Protein AF-A0A843HAB7-F1 (afdb_monomer)

Mean predicted aligned error: 6.44 Å

Structure (mmCIF, N/CA/C/O backbone):
data_AF-A0A843HAB7-F1
#
_entry.id   AF-A0A843HAB7-F1
#
loop_
_atom_site.group_PDB
_atom_site.id
_atom_site.type_symbol
_atom_site.label_atom_id
_atom_site.label_alt_id
_atom_site.label_comp_id
_atom_site.label_asym_id
_atom_site.label_entity_id
_atom_site.label_seq_id
_atom_site.pdbx_PDB_ins_code
_atom_site.Cartn_x
_atom_site.Cartn_y
_atom_site.Cartn_z
_atom_site.occupancy
_atom_site.B_iso_or_equiv
_atom_site.auth_seq_id
_atom_site.auth_comp_id
_atom_site.auth_asym_id
_atom_site.auth_atom_id
_atom_site.pdbx_PDB_model_num
ATOM 1 N N . ASP A 1 1 ? 5.104 19.789 -25.815 1.00 76.38 1 ASP A N 1
ATOM 2 C CA . ASP A 1 1 ? 5.507 19.159 -27.092 1.00 76.38 1 ASP A CA 1
ATOM 3 C C . ASP A 1 1 ? 4.357 18.347 -27.683 1.00 76.38 1 ASP A C 1
ATOM 5 O O . ASP A 1 1 ? 3.975 18.620 -28.814 1.00 76.38 1 ASP A O 1
ATOM 9 N N . ASP A 1 2 ? 3.732 17.457 -26.896 1.00 82.25 2 ASP A N 1
ATOM 10 C CA . ASP A 1 2 ? 2.514 16.708 -27.278 1.00 82.25 2 ASP A CA 1
ATOM 11 C C . ASP A 1 2 ? 1.428 17.601 -27.911 1.00 82.25 2 ASP A C 1
ATOM 13 O O . ASP A 1 2 ? 1.002 17.340 -29.038 1.00 82.25 2 ASP A O 1
ATOM 17 N N . ASP A 1 3 ? 1.066 18.705 -27.248 1.00 84.06 3 ASP A N 1
ATOM 18 C CA . ASP A 1 3 ? 0.023 19.629 -27.722 1.00 84.06 3 ASP A CA 1
ATOM 19 C C . ASP A 1 3 ? 0.399 20.299 -29.049 1.00 84.06 3 ASP A C 1
ATOM 21 O O . ASP A 1 3 ? -0.432 20.453 -29.938 1.00 84.06 3 ASP A O 1
ATOM 25 N N . ARG A 1 4 ? 1.680 20.648 -29.232 1.00 86.50 4 ARG A N 1
ATOM 26 C CA . ARG A 1 4 ? 2.175 21.250 -30.478 1.00 86.50 4 ARG A CA 1
ATOM 27 C C . ARG A 1 4 ? 2.035 20.272 -31.641 1.00 86.50 4 ARG A C 1
ATOM 29 O O . ARG A 1 4 ? 1.555 20.659 -32.705 1.00 86.50 4 ARG A O 1
ATOM 36 N N . LYS A 1 5 ? 2.443 19.015 -31.447 1.00 88.75 5 LYS A N 1
ATOM 37 C CA . LYS A 1 5 ? 2.313 17.967 -32.470 1.00 88.75 5 LYS A CA 1
ATOM 38 C C . LYS A 1 5 ? 0.846 17.704 -32.803 1.00 88.75 5 LYS A C 1
ATOM 40 O O . LYS A 1 5 ? 0.515 17.581 -33.981 1.00 88.75 5 LYS A O 1
ATOM 45 N N . PHE A 1 6 ? -0.026 17.693 -31.792 1.00 88.62 6 PHE A N 1
ATOM 46 C CA . PHE A 1 6 ? -1.465 17.529 -31.988 1.00 88.62 6 PHE A CA 1
ATOM 47 C C . PHE A 1 6 ? -2.078 18.693 -32.777 1.00 88.62 6 PHE A C 1
ATOM 49 O O . PHE A 1 6 ? -2.768 18.476 -33.769 1.00 88.62 6 PHE A O 1
ATOM 56 N N . LEU A 1 7 ? -1.753 19.939 -32.424 1.00 87.44 7 LEU A N 1
ATOM 57 C CA . LEU A 1 7 ? -2.212 21.123 -33.160 1.00 87.44 7 LEU A CA 1
ATOM 58 C C . LEU A 1 7 ? -1.745 21.116 -34.622 1.00 87.44 7 LEU A C 1
ATOM 60 O O . LEU A 1 7 ? -2.483 21.534 -35.512 1.00 87.44 7 LEU A O 1
ATOM 64 N N . MET A 1 8 ? -0.538 20.616 -34.898 1.00 85.50 8 MET A N 1
ATOM 65 C CA . MET A 1 8 ? -0.046 20.463 -36.270 1.00 85.50 8 MET A CA 1
ATOM 66 C C . MET A 1 8 ? -0.821 19.395 -37.050 1.00 85.50 8 MET A C 1
ATOM 68 O O . MET A 1 8 ? -1.122 19.605 -38.224 1.00 85.50 8 MET A O 1
ATOM 72 N N . TYR A 1 9 ? -1.187 18.291 -36.400 1.00 87.81 9 TYR A N 1
ATOM 73 C CA . TYR A 1 9 ? -2.080 17.278 -36.962 1.00 87.81 9 TYR A CA 1
ATOM 74 C C . TYR A 1 9 ? -3.472 17.842 -37.287 1.00 87.81 9 TYR A C 1
ATOM 76 O O . TYR A 1 9 ? -3.964 17.637 -38.400 1.00 87.81 9 TYR A O 1
ATOM 84 N N . LEU A 1 10 ? -4.055 18.643 -36.386 1.00 87.75 10 LEU A N 1
ATOM 85 C CA . LEU A 1 10 ? -5.321 19.343 -36.635 1.00 87.75 10 LEU A CA 1
ATOM 86 C C . LEU A 1 10 ? -5.210 20.330 -37.805 1.00 87.75 10 LEU A C 1
ATOM 88 O O . LEU A 1 10 ? -6.029 20.303 -38.724 1.00 87.75 10 LEU A O 1
ATOM 92 N N . ARG A 1 11 ? -4.160 21.167 -37.819 1.00 87.44 11 ARG A N 1
ATOM 93 C CA . ARG A 1 11 ? -3.902 22.144 -38.895 1.00 87.44 11 ARG A CA 1
ATOM 94 C C . ARG A 1 11 ? -3.815 21.477 -40.268 1.00 87.44 11 ARG A C 1
ATOM 96 O O . ARG A 1 11 ? -4.246 22.050 -41.264 1.00 87.44 11 ARG A O 1
ATOM 103 N N . ASN A 1 12 ? -3.276 20.265 -40.318 1.00 86.00 12 ASN A N 1
ATOM 104 C CA . ASN A 1 12 ? -3.127 19.477 -41.536 1.00 86.00 12 ASN A CA 1
ATOM 105 C C . ASN A 1 12 ? -4.338 18.572 -41.827 1.00 86.00 12 ASN A C 1
ATOM 107 O O . ASN A 1 12 ? -4.198 17.594 -42.560 1.00 86.00 12 ASN A O 1
ATOM 111 N N . LYS A 1 13 ? -5.521 18.900 -41.285 1.00 84.00 13 LYS A N 1
ATOM 112 C CA . LYS A 1 13 ? -6.794 18.210 -41.545 1.00 84.00 13 LYS A CA 1
ATOM 113 C C . LYS A 1 13 ? -6.749 16.711 -41.225 1.00 84.00 13 LYS A C 1
ATOM 115 O O . LYS A 1 13 ? -7.210 15.899 -42.020 1.00 84.00 13 LYS A O 1
ATOM 120 N N . TYR A 1 14 ? -6.199 16.353 -40.065 1.00 81.94 14 TYR A N 1
ATOM 121 C CA . TYR A 1 14 ? -6.205 14.978 -39.543 1.00 81.94 14 TYR A CA 1
ATOM 122 C C . TYR A 1 14 ? -5.416 13.965 -40.387 1.00 81.94 14 TYR A C 1
ATOM 124 O O . TYR A 1 14 ? -5.646 12.760 -40.326 1.00 81.94 14 TYR A O 1
ATOM 132 N N . HIS A 1 15 ? -4.463 14.434 -41.190 1.00 79.88 15 HIS A N 1
ATOM 133 C CA . HIS A 1 15 ? -3.729 13.565 -42.095 1.00 79.88 15 HIS A CA 1
ATOM 134 C C . HIS A 1 15 ? -2.409 13.084 -41.466 1.00 79.88 15 HIS A C 1
ATOM 136 O O . HIS A 1 15 ? -1.479 13.876 -41.260 1.00 79.88 15 HIS A O 1
ATOM 142 N N . LEU A 1 16 ? -2.301 11.770 -41.235 1.00 84.62 16 LEU A N 1
ATOM 143 C CA . LEU A 1 16 ? -1.076 11.070 -40.835 1.00 84.62 16 LEU A CA 1
ATOM 144 C C . LEU A 1 16 ? -0.652 10.072 -41.917 1.00 84.62 16 LEU A C 1
ATOM 146 O O . LEU A 1 16 ? -1.469 9.312 -42.428 1.00 84.62 16 LEU A O 1
ATOM 150 N N . LYS A 1 17 ? 0.637 10.067 -42.259 1.00 86.19 17 LYS A N 1
ATOM 151 C CA . LYS A 1 17 ? 1.245 9.077 -43.155 1.00 86.19 17 LYS A CA 1
ATOM 152 C C . LYS A 1 17 ? 2.478 8.459 -42.523 1.00 86.19 17 LYS A C 1
ATOM 154 O O . LYS A 1 17 ? 3.270 9.142 -41.868 1.00 86.19 17 LYS A O 1
ATOM 159 N N . LEU A 1 18 ? 2.633 7.168 -42.782 1.00 88.62 18 LEU A N 1
ATOM 160 C CA . LEU A 1 18 ? 3.819 6.406 -42.435 1.00 88.62 18 LEU A CA 1
ATOM 161 C C . LEU A 1 18 ? 4.839 6.517 -43.561 1.00 88.62 18 LEU A C 1
ATOM 163 O O . LEU A 1 18 ? 4.505 6.392 -44.738 1.00 88.62 18 LEU A O 1
ATOM 167 N N . TYR A 1 19 ? 6.087 6.744 -43.181 1.00 86.38 19 TYR A N 1
ATOM 168 C CA . TYR A 1 19 ? 7.228 6.738 -44.078 1.00 86.38 19 TYR A CA 1
ATOM 169 C C . TYR A 1 19 ? 8.242 5.744 -43.539 1.00 86.38 19 TYR A C 1
ATOM 171 O O . TYR A 1 19 ? 8.669 5.842 -42.390 1.00 86.38 19 TYR A O 1
ATOM 179 N N . THR A 1 20 ? 8.640 4.792 -44.368 1.00 82.69 20 THR A N 1
ATOM 180 C CA . THR A 1 20 ? 9.643 3.795 -44.004 1.00 82.69 20 THR A CA 1
ATOM 181 C C . THR A 1 20 ? 11.001 4.196 -44.537 1.00 82.69 20 THR A C 1
ATOM 183 O O . THR A 1 20 ? 11.129 4.545 -45.711 1.00 82.69 20 THR A O 1
ATOM 186 N N . THR A 1 21 ? 12.024 4.080 -43.704 1.00 76.69 21 THR A N 1
ATOM 187 C CA . THR A 1 21 ? 13.412 4.015 -44.168 1.00 76.69 21 THR A CA 1
ATOM 188 C C . THR A 1 21 ? 13.902 2.565 -44.084 1.00 76.69 21 THR A C 1
ATOM 190 O O . THR A 1 21 ? 13.121 1.643 -43.808 1.00 76.69 21 THR A O 1
ATOM 193 N N . LYS A 1 22 ? 15.190 2.339 -44.372 1.00 69.81 22 LYS A N 1
ATOM 194 C CA . LYS A 1 22 ? 15.812 1.017 -44.215 1.00 69.81 22 LYS A CA 1
ATOM 195 C C . LYS A 1 22 ? 15.702 0.518 -42.768 1.00 69.81 22 LYS A C 1
ATOM 197 O O . LYS A 1 22 ? 15.364 -0.641 -42.566 1.00 69.81 22 LYS A O 1
ATOM 202 N N . ASP A 1 23 ? 15.852 1.429 -41.804 1.00 69.88 23 ASP A N 1
ATOM 203 C CA . ASP A 1 23 ? 16.069 1.071 -40.398 1.00 69.88 23 ASP A CA 1
ATOM 204 C C . ASP A 1 23 ? 14.942 1.519 -39.448 1.00 69.88 23 ASP A C 1
ATOM 206 O O . ASP A 1 23 ? 14.922 1.110 -38.293 1.00 69.88 23 ASP A O 1
ATOM 210 N N . THR A 1 24 ? 13.984 2.349 -39.895 1.00 86.62 24 THR A N 1
ATOM 211 C CA . THR A 1 24 ? 12.930 2.875 -39.007 1.00 86.62 24 THR A CA 1
ATOM 212 C C . THR A 1 24 ? 11.605 3.204 -39.708 1.00 86.62 24 THR A C 1
ATOM 214 O O . THR A 1 24 ? 11.499 3.237 -40.940 1.00 86.62 24 THR A O 1
ATOM 217 N N . VAL A 1 25 ? 10.582 3.469 -38.891 1.00 90.88 25 VAL A N 1
ATOM 218 C CA . VAL A 1 25 ? 9.262 3.972 -39.272 1.00 90.88 25 VAL A CA 1
ATOM 219 C C . VAL A 1 25 ? 9.077 5.387 -38.722 1.00 90.88 25 VAL A C 1
ATOM 221 O O . VAL A 1 25 ? 9.246 5.661 -37.531 1.00 90.88 25 VAL A O 1
ATOM 224 N N . LEU A 1 26 ? 8.712 6.301 -39.617 1.00 92.38 26 LEU A N 1
ATOM 225 C CA . LEU A 1 26 ? 8.444 7.706 -39.341 1.00 92.38 26 LEU A CA 1
ATOM 226 C C . LEU A 1 26 ? 6.950 7.983 -39.480 1.00 92.38 26 LEU A C 1
ATOM 228 O O . LEU A 1 26 ? 6.346 7.647 -40.498 1.00 92.38 26 LEU A O 1
ATOM 232 N N . LEU A 1 27 ? 6.382 8.680 -38.503 1.00 90.88 27 LEU A N 1
ATOM 233 C CA . LEU A 1 27 ? 5.023 9.201 -38.565 1.00 90.88 27 LEU A CA 1
ATOM 234 C C . LEU A 1 27 ? 5.084 10.689 -38.909 1.00 90.88 27 LEU A C 1
ATOM 236 O O . LEU A 1 27 ? 5.720 11.477 -38.199 1.00 90.88 27 LEU A O 1
ATOM 240 N N . LYS A 1 28 ? 4.438 11.093 -40.004 1.00 91.00 28 LYS A N 1
ATOM 241 C CA . LYS A 1 28 ? 4.407 12.492 -40.443 1.00 91.00 28 LYS A CA 1
ATOM 242 C C . LYS A 1 28 ? 2.991 12.986 -40.687 1.00 91.00 28 LYS A C 1
ATOM 244 O O . LYS A 1 28 ? 2.126 12.241 -41.138 1.00 91.00 28 LYS A O 1
ATOM 249 N N . SER A 1 29 ? 2.805 14.283 -40.473 1.00 88.50 29 SER A N 1
ATOM 250 C CA . SER A 1 29 ? 1.648 15.035 -40.939 1.00 88.50 29 SER A CA 1
ATOM 251 C C . SER A 1 29 ? 2.122 16.051 -41.979 1.00 88.50 29 SER A C 1
ATOM 253 O O . SER A 1 29 ? 2.809 17.020 -41.647 1.00 88.50 29 SER A O 1
ATOM 255 N N . ASN A 1 30 ? 1.824 15.791 -43.256 1.00 86.38 30 ASN A N 1
ATOM 256 C CA . ASN A 1 30 ? 2.426 16.480 -44.404 1.00 86.38 30 ASN A CA 1
ATOM 257 C C . ASN A 1 30 ? 3.969 16.478 -44.327 1.00 86.38 30 ASN A C 1
ATOM 259 O O . ASN A 1 30 ? 4.584 15.416 -44.225 1.00 86.38 30 ASN A O 1
ATOM 263 N N . SER A 1 31 ? 4.611 17.647 -44.370 1.00 84.44 31 SER A N 1
ATOM 264 C CA . SER A 1 31 ? 6.070 17.791 -44.277 1.00 84.44 31 SER A CA 1
ATOM 265 C C . SER A 1 31 ? 6.613 17.653 -42.850 1.00 84.44 31 SER A C 1
ATOM 267 O O . SER A 1 31 ? 7.825 17.531 -42.662 1.00 84.44 31 SER A O 1
ATOM 269 N N . TYR A 1 32 ? 5.747 17.647 -41.837 1.00 87.19 32 TYR A N 1
ATOM 270 C CA . TYR A 1 32 ? 6.160 17.687 -40.442 1.00 87.19 32 TYR A CA 1
ATOM 271 C C . TYR A 1 32 ? 6.292 16.293 -39.836 1.00 87.19 32 TYR A C 1
ATOM 273 O O . TYR A 1 32 ? 5.373 15.477 -39.894 1.00 87.19 32 TYR A O 1
ATOM 281 N N . LYS A 1 33 ? 7.434 16.041 -39.193 1.00 89.56 33 LYS A N 1
ATOM 282 C CA . LYS A 1 33 ? 7.679 14.830 -38.407 1.00 89.56 33 LYS A CA 1
ATOM 283 C C . LYS A 1 33 ? 6.914 14.903 -37.085 1.00 89.56 33 LYS A C 1
ATOM 285 O O . LYS A 1 33 ? 7.210 15.762 -36.259 1.00 89.56 33 LYS A O 1
ATOM 290 N N . ILE A 1 34 ? 5.957 13.997 -36.899 1.00 90.81 34 ILE A N 1
ATOM 291 C CA . ILE A 1 34 ? 5.238 13.810 -35.633 1.00 90.81 34 ILE A CA 1
ATOM 292 C C . ILE A 1 34 ? 6.060 12.902 -34.724 1.00 90.81 34 ILE A C 1
ATOM 294 O O . ILE A 1 34 ? 6.326 13.254 -33.571 1.00 90.81 34 ILE A O 1
ATOM 298 N N . ASP A 1 35 ? 6.506 11.767 -35.270 1.00 92.56 35 ASP A N 1
ATOM 299 C CA . ASP A 1 35 ? 7.203 10.756 -34.491 1.00 92.56 35 ASP A CA 1
ATOM 300 C C . ASP A 1 35 ? 8.191 9.901 -35.302 1.00 92.56 35 ASP A C 1
ATOM 302 O O . ASP A 1 35 ? 8.138 9.843 -36.533 1.00 92.56 35 ASP A O 1
ATOM 306 N N . GLN A 1 36 ? 9.113 9.250 -34.596 1.00 93.12 36 GLN A N 1
ATOM 307 C CA . GLN A 1 36 ? 10.039 8.243 -35.109 1.00 93.12 36 GLN A CA 1
ATOM 308 C C . GLN A 1 36 ? 10.160 7.118 -34.086 1.00 93.12 36 GLN A C 1
ATOM 310 O O . GLN A 1 36 ? 10.584 7.364 -32.955 1.00 93.12 36 GLN A O 1
ATOM 315 N N . ILE A 1 37 ? 9.820 5.894 -34.483 1.00 91.69 37 ILE A N 1
ATOM 316 C CA . ILE A 1 37 ? 9.591 4.827 -33.509 1.00 91.69 37 ILE A CA 1
ATOM 317 C C . ILE A 1 37 ? 10.855 4.414 -32.732 1.00 91.69 37 ILE A C 1
ATOM 319 O O . ILE A 1 37 ? 10.805 4.264 -31.515 1.00 91.69 37 ILE A O 1
ATOM 323 N N . ASP A 1 38 ? 12.008 4.333 -33.395 1.00 90.88 38 ASP A N 1
ATOM 324 C CA . ASP A 1 38 ? 13.306 3.964 -32.803 1.00 90.88 38 ASP A CA 1
ATOM 325 C C . ASP A 1 38 ? 13.957 5.084 -31.976 1.00 90.88 38 ASP A C 1
ATOM 327 O O . ASP A 1 38 ? 14.976 4.868 -31.321 1.00 90.88 38 ASP A O 1
ATOM 331 N N . SER A 1 39 ? 13.365 6.284 -31.959 1.00 91.62 39 SER A N 1
ATOM 332 C CA . SER A 1 39 ? 13.833 7.380 -31.101 1.00 91.62 39 SER A CA 1
ATOM 333 C C . SER A 1 39 ? 13.341 7.269 -29.653 1.00 91.62 39 SER A C 1
ATOM 335 O O . SER A 1 39 ? 13.893 7.918 -28.757 1.00 91.62 39 SER A O 1
ATOM 337 N N . HIS A 1 40 ? 12.326 6.435 -29.410 1.00 92.44 40 HIS A N 1
ATOM 338 C CA . HIS A 1 40 ? 11.765 6.220 -28.081 1.00 92.44 40 HIS A CA 1
ATOM 339 C C . HIS A 1 40 ? 12.607 5.265 -27.251 1.00 92.44 40 HIS A C 1
ATOM 341 O O . HIS A 1 40 ? 13.280 4.365 -27.753 1.00 92.44 40 HIS A O 1
ATOM 347 N N . LYS A 1 41 ? 12.538 5.459 -25.936 1.00 93.44 41 LYS A N 1
ATOM 348 C CA . LYS A 1 41 ? 13.183 4.579 -24.967 1.00 93.44 41 LYS A CA 1
ATOM 349 C C . LYS A 1 41 ? 12.163 3.624 -24.372 1.00 93.44 41 LYS A C 1
ATOM 351 O O . LYS A 1 41 ? 11.036 4.016 -24.077 1.00 93.44 41 LYS A O 1
ATOM 356 N N . LEU A 1 42 ? 12.602 2.399 -24.131 1.00 94.25 42 LEU A N 1
ATOM 357 C CA . LEU A 1 42 ? 11.879 1.416 -23.350 1.00 94.25 42 LEU A CA 1
ATOM 358 C C . LEU A 1 42 ? 12.036 1.747 -21.860 1.00 94.25 42 LEU A C 1
ATOM 360 O O . LEU A 1 42 ? 13.153 1.819 -21.341 1.00 94.25 42 LEU A O 1
ATOM 364 N N . GLY A 1 43 ? 10.932 2.001 -21.168 1.00 94.12 43 GLY A N 1
ATOM 365 C CA . GLY A 1 43 ? 10.931 2.243 -19.729 1.00 94.12 43 GLY A CA 1
ATOM 366 C C . GLY A 1 43 ? 10.758 0.938 -18.965 1.00 94.12 43 GLY A C 1
ATOM 367 O O . GLY A 1 43 ? 9.743 0.278 -19.142 1.00 94.12 43 GLY A O 1
ATOM 368 N N . ILE A 1 44 ? 11.698 0.592 -18.087 1.00 93.69 44 ILE A N 1
ATOM 369 C CA . ILE A 1 44 ? 11.562 -0.526 -17.146 1.00 93.69 44 ILE A CA 1
ATOM 370 C C . ILE A 1 44 ? 11.130 0.027 -15.793 1.00 93.69 44 ILE A C 1
ATOM 372 O O . ILE A 1 44 ? 11.806 0.866 -15.186 1.00 93.69 44 ILE A O 1
ATOM 376 N N . ASP A 1 45 ? 9.957 -0.419 -15.369 1.00 91.25 45 ASP A N 1
ATOM 377 C CA . ASP A 1 45 ? 9.272 -0.037 -14.142 1.00 91.25 45 ASP A CA 1
ATOM 378 C C . ASP A 1 45 ? 9.725 -0.866 -12.946 1.00 91.25 45 ASP A C 1
ATOM 380 O O . ASP A 1 45 ? 9.965 -0.311 -11.873 1.00 91.25 45 ASP A O 1
ATOM 384 N N . ASN A 1 46 ? 9.871 -2.172 -13.164 1.00 89.69 46 ASN A N 1
ATOM 385 C CA . ASN A 1 46 ? 10.354 -3.134 -12.186 1.00 89.69 46 ASN A CA 1
ATOM 386 C C . ASN A 1 46 ? 11.174 -4.223 -12.892 1.00 89.69 46 ASN A C 1
ATOM 388 O O . ASN A 1 46 ? 10.883 -4.571 -14.038 1.00 89.69 46 ASN A O 1
ATOM 392 N N . ILE A 1 47 ? 12.199 -4.723 -12.207 1.00 90.06 47 ILE A N 1
ATOM 393 C CA . ILE A 1 47 ? 12.983 -5.892 -12.586 1.00 90.06 47 ILE A CA 1
ATOM 394 C C . ILE A 1 47 ? 13.388 -6.643 -11.317 1.00 90.06 47 ILE A C 1
ATOM 396 O O . ILE A 1 47 ? 13.980 -6.054 -10.414 1.00 90.06 47 ILE A O 1
ATOM 400 N N . HIS A 1 48 ? 13.089 -7.936 -11.255 1.00 87.12 48 HIS A N 1
ATOM 401 C CA . HIS A 1 48 ? 13.483 -8.793 -10.139 1.00 87.12 48 HIS A CA 1
ATOM 402 C C . HIS A 1 48 ? 13.567 -10.256 -10.590 1.00 87.12 48 HIS A C 1
ATOM 404 O O . HIS A 1 48 ? 13.023 -10.632 -11.631 1.00 87.12 48 HIS A O 1
ATOM 410 N N . ILE A 1 49 ? 14.272 -11.082 -9.817 1.00 87.81 49 ILE A N 1
ATOM 411 C CA . ILE A 1 49 ? 14.310 -12.532 -10.032 1.00 87.81 49 ILE A CA 1
ATOM 412 C C . ILE A 1 49 ? 13.280 -13.190 -9.112 1.00 87.81 49 ILE A C 1
ATOM 414 O O . ILE A 1 49 ? 13.208 -12.865 -7.925 1.00 87.81 49 ILE A O 1
ATOM 418 N N . LYS A 1 50 ? 12.465 -14.092 -9.653 1.00 85.25 50 LYS A N 1
ATOM 419 C CA . LYS A 1 50 ? 11.497 -14.891 -8.897 1.00 85.25 50 LYS A CA 1
ATOM 420 C C . LYS A 1 50 ? 11.288 -16.229 -9.597 1.00 85.25 50 LYS A C 1
ATOM 422 O O . LYS A 1 50 ? 11.245 -16.279 -10.821 1.00 85.25 50 LYS A O 1
ATOM 427 N N . ASP A 1 51 ? 11.211 -17.314 -8.828 1.00 84.69 51 ASP A N 1
ATOM 428 C CA . ASP A 1 51 ? 10.916 -18.667 -9.327 1.00 84.69 51 ASP A CA 1
ATOM 429 C C . ASP A 1 51 ? 11.798 -19.098 -10.520 1.00 84.69 51 ASP A C 1
ATOM 431 O O . ASP A 1 51 ? 11.332 -19.714 -11.475 1.00 84.69 51 ASP A O 1
ATOM 435 N N . GLY A 1 52 ? 13.086 -18.730 -10.495 1.00 88.50 52 GLY A N 1
ATOM 436 C CA . GLY A 1 52 ? 14.038 -19.043 -11.569 1.00 88.50 52 GLY A CA 1
ATOM 437 C C . GLY A 1 52 ? 13.865 -18.220 -12.852 1.00 88.50 52 GLY A C 1
ATOM 438 O O . GLY A 1 52 ? 14.470 -18.551 -13.870 1.00 88.50 52 GLY A O 1
ATOM 439 N N . ASN A 1 53 ? 13.080 -17.142 -12.825 1.00 92.50 53 ASN A N 1
ATOM 440 C CA . ASN A 1 53 ? 12.836 -16.251 -13.956 1.00 92.50 53 ASN A CA 1
ATOM 441 C C . ASN A 1 53 ? 13.184 -14.799 -13.606 1.00 92.50 53 ASN A C 1
ATOM 443 O O . ASN A 1 53 ? 13.051 -14.366 -12.464 1.00 92.50 53 ASN A O 1
ATOM 447 N N . ILE A 1 54 ? 13.599 -14.025 -14.606 1.00 92.81 54 ILE A N 1
ATOM 448 C CA . ILE A 1 54 ? 13.667 -12.566 -14.540 1.00 92.81 54 ILE A CA 1
ATOM 449 C C . ILE A 1 54 ? 12.303 -12.028 -14.961 1.00 92.81 54 ILE A C 1
ATOM 451 O O . ILE A 1 54 ? 11.894 -12.184 -16.115 1.00 92.81 54 ILE A O 1
ATOM 455 N N . HIS A 1 55 ? 11.626 -11.378 -14.025 1.00 92.56 55 HIS A N 1
ATOM 456 C CA . HIS A 1 55 ? 10.361 -10.697 -14.248 1.00 92.56 55 HIS A CA 1
ATOM 457 C C . HIS A 1 55 ? 10.624 -9.215 -14.482 1.00 92.56 55 HIS A C 1
ATOM 459 O O . HIS A 1 55 ? 11.361 -8.573 -13.729 1.00 92.56 55 HIS A O 1
ATOM 465 N N . MET A 1 56 ? 10.031 -8.667 -15.538 1.00 93.38 56 MET A N 1
ATOM 466 C CA . MET A 1 56 ? 10.139 -7.257 -15.886 1.00 93.38 56 MET A CA 1
ATOM 467 C C . MET A 1 56 ? 8.774 -6.685 -16.220 1.00 93.38 56 MET A C 1
ATOM 469 O O . MET A 1 56 ? 8.063 -7.203 -17.081 1.00 93.38 56 MET A O 1
ATOM 473 N N . LEU A 1 57 ? 8.461 -5.558 -15.591 1.00 94.00 57 LEU A N 1
ATOM 474 C CA . LEU A 1 57 ? 7.349 -4.702 -15.973 1.00 94.00 57 LEU A CA 1
ATOM 475 C C . LEU A 1 57 ? 7.908 -3.453 -16.633 1.00 94.00 57 LEU A C 1
ATOM 477 O O . LEU A 1 57 ? 8.908 -2.885 -16.181 1.00 94.00 57 LEU A O 1
ATOM 481 N N . GLY A 1 58 ? 7.253 -2.995 -17.687 1.00 94.19 58 GLY A N 1
ATOM 482 C CA . GLY A 1 58 ? 7.694 -1.798 -18.372 1.00 94.19 58 GLY A CA 1
ATOM 483 C C . GLY A 1 58 ? 6.639 -1.187 -19.262 1.00 94.19 58 GLY A C 1
ATOM 484 O O . GLY A 1 58 ? 5.486 -1.624 -19.324 1.00 94.19 58 GLY A O 1
ATOM 485 N N . ASN A 1 59 ? 7.054 -0.135 -19.955 1.00 94.44 59 ASN A N 1
ATOM 486 C CA . ASN A 1 59 ? 6.254 0.463 -20.996 1.00 94.44 59 ASN A CA 1
ATOM 487 C C . ASN A 1 59 ? 7.060 1.095 -22.123 1.00 94.44 59 ASN A C 1
ATOM 489 O O . ASN A 1 59 ? 8.215 1.500 -21.967 1.00 94.44 59 ASN A O 1
ATOM 493 N N . PHE A 1 60 ? 6.388 1.219 -23.257 1.00 94.88 60 PHE A N 1
ATOM 494 C CA . PHE A 1 60 ? 6.862 1.895 -24.445 1.00 94.88 60 PHE A CA 1
ATOM 495 C C . PHE A 1 60 ? 5.802 2.909 -24.879 1.00 94.88 60 PHE A C 1
ATOM 497 O O . PHE A 1 60 ? 4.675 2.546 -25.210 1.00 94.88 60 PHE A O 1
ATOM 504 N N . ILE A 1 61 ? 6.149 4.195 -24.815 1.00 93.56 61 ILE A N 1
ATOM 505 C CA . ILE A 1 61 ? 5.229 5.289 -25.139 1.00 93.56 61 ILE A CA 1
ATOM 506 C C . ILE A 1 61 ? 5.604 5.848 -26.505 1.00 93.56 61 ILE A C 1
ATOM 508 O O . ILE A 1 61 ? 6.754 6.238 -26.696 1.00 93.56 61 ILE A O 1
ATOM 512 N N . SER A 1 62 ? 4.638 5.941 -27.415 1.00 93.69 62 SER A N 1
ATOM 513 C CA . SER A 1 62 ? 4.842 6.514 -28.750 1.00 93.69 62 SER A CA 1
ATOM 514 C C . SER A 1 62 ? 3.549 7.132 -29.303 1.00 93.69 62 SER A C 1
ATOM 516 O O . SER A 1 62 ? 2.526 7.151 -28.616 1.00 93.69 62 SER A O 1
ATOM 518 N N . TYR A 1 63 ? 3.585 7.657 -30.531 1.00 92.56 63 TYR A N 1
ATOM 519 C CA . TYR A 1 63 ? 2.377 8.076 -31.267 1.00 92.56 63 TYR A CA 1
ATOM 520 C C . TYR A 1 63 ? 1.938 7.026 -32.304 1.00 92.56 63 TYR A C 1
ATOM 522 O O . TYR A 1 63 ? 1.039 7.278 -33.104 1.00 92.56 63 TYR A O 1
ATOM 530 N N . PHE A 1 64 ? 2.574 5.852 -32.308 1.00 92.44 64 PHE A N 1
ATOM 531 C CA . PHE A 1 64 ? 2.141 4.693 -33.081 1.00 92.44 64 PHE A CA 1
ATOM 532 C C . PHE A 1 64 ? 1.145 3.891 -32.247 1.00 92.44 64 PHE A C 1
ATOM 534 O O . PHE A 1 64 ? 1.382 3.690 -31.058 1.00 92.44 64 PHE A O 1
ATOM 541 N N . ASN A 1 65 ? 0.062 3.438 -32.880 1.00 90.62 65 ASN A N 1
ATOM 542 C CA . ASN A 1 65 ? -0.926 2.577 -32.235 1.00 90.62 65 ASN A CA 1
ATOM 543 C C . ASN A 1 65 ? -0.228 1.316 -31.678 1.00 90.62 65 ASN A C 1
ATOM 545 O O . ASN A 1 65 ? 0.526 0.648 -32.396 1.00 90.62 65 ASN A O 1
ATOM 549 N N . GLU A 1 66 ? -0.472 1.054 -30.398 1.00 89.56 66 GLU A N 1
ATOM 550 C CA . GLU A 1 66 ? 0.080 -0.015 -29.572 1.00 89.56 66 GLU A CA 1
ATOM 551 C C . GLU A 1 66 ? -0.224 -1.417 -30.109 1.00 89.56 66 GLU A C 1
ATOM 553 O O . GLU A 1 66 ? 0.625 -2.292 -29.965 1.00 89.56 66 GLU A O 1
ATOM 558 N N . ASP A 1 67 ? -1.341 -1.616 -30.812 1.00 91.12 67 ASP A N 1
ATOM 559 C CA . ASP A 1 67 ? -1.715 -2.898 -31.430 1.00 91.12 67 ASP A CA 1
ATOM 560 C C . ASP A 1 67 ? -0.734 -3.322 -32.536 1.00 91.12 67 ASP A C 1
ATOM 562 O O . ASP A 1 67 ? -0.603 -4.502 -32.855 1.00 91.12 67 ASP A O 1
ATOM 566 N N . ASN A 1 68 ? -0.011 -2.357 -33.114 1.00 93.50 68 ASN A N 1
ATOM 567 C CA . ASN A 1 68 ? 1.009 -2.599 -34.138 1.00 93.50 68 ASN A CA 1
ATOM 568 C C . ASN A 1 68 ? 2.416 -2.738 -33.542 1.00 93.50 68 ASN A C 1
ATOM 570 O O . ASN A 1 68 ? 3.399 -2.740 -34.284 1.00 93.50 68 ASN A O 1
ATOM 574 N N . ILE A 1 69 ? 2.551 -2.760 -32.215 1.00 94.38 69 ILE A N 1
ATOM 575 C CA . ILE A 1 69 ? 3.837 -2.833 -31.524 1.00 94.38 69 ILE A CA 1
ATOM 576 C C . ILE A 1 69 ? 3.963 -4.200 -30.865 1.00 94.38 69 ILE A C 1
ATOM 578 O O . ILE A 1 69 ? 3.090 -4.650 -30.137 1.00 94.38 69 ILE A O 1
ATOM 582 N N . GLN A 1 70 ? 5.100 -4.848 -31.079 1.00 95.06 70 GLN A N 1
ATOM 583 C CA . GLN A 1 70 ? 5.463 -6.084 -30.402 1.00 95.06 70 GLN A CA 1
ATOM 584 C C . GLN A 1 70 ? 6.815 -5.904 -29.728 1.00 95.06 70 GLN A C 1
ATOM 586 O O . GLN A 1 70 ? 7.774 -5.429 -30.339 1.00 95.06 70 GLN A O 1
ATOM 591 N N . ILE A 1 71 ? 6.907 -6.305 -28.465 1.00 95.69 71 ILE A N 1
ATOM 592 C CA . ILE A 1 71 ? 8.144 -6.241 -27.684 1.00 95.69 71 ILE A CA 1
ATOM 593 C C . ILE A 1 71 ? 8.554 -7.662 -27.336 1.00 95.69 71 ILE A C 1
ATOM 595 O O . ILE A 1 71 ? 7.717 -8.475 -26.955 1.00 95.69 71 ILE A O 1
ATOM 599 N N . LYS A 1 72 ? 9.839 -7.976 -27.476 1.00 95.69 72 LYS A N 1
ATOM 600 C CA . LYS A 1 72 ? 10.390 -9.284 -27.116 1.00 95.69 72 LYS A CA 1
ATOM 601 C C . LYS A 1 72 ? 11.823 -9.165 -26.618 1.00 95.69 72 LYS A C 1
ATOM 603 O O . LYS A 1 72 ? 12.510 -8.184 -26.909 1.00 95.69 72 LYS A O 1
ATOM 608 N N . ILE A 1 73 ? 12.272 -10.183 -25.895 1.00 95.06 73 ILE A N 1
ATOM 609 C CA . ILE A 1 73 ? 13.675 -10.365 -25.528 1.00 95.06 73 ILE A CA 1
ATOM 610 C C . ILE A 1 73 ? 14.287 -11.475 -26.371 1.00 95.06 73 ILE A C 1
ATOM 612 O O . ILE A 1 73 ? 13.723 -12.560 -26.501 1.00 95.06 73 ILE A O 1
ATOM 616 N N . ILE A 1 74 ? 15.467 -11.192 -26.912 1.00 93.56 74 ILE A N 1
ATOM 617 C CA . ILE A 1 74 ? 16.341 -12.151 -27.577 1.00 93.56 74 ILE A CA 1
ATOM 618 C C . ILE A 1 74 ? 17.437 -12.520 -26.578 1.00 93.56 74 ILE A C 1
ATOM 620 O O . ILE A 1 74 ? 18.269 -11.682 -26.236 1.00 93.56 74 ILE A O 1
ATOM 624 N N . LYS A 1 75 ? 17.417 -13.757 -26.085 1.00 91.62 75 LYS A N 1
ATOM 625 C CA . LYS A 1 75 ? 18.393 -14.308 -25.138 1.00 91.62 75 LYS A CA 1
ATOM 626 C C . LYS A 1 75 ? 19.410 -15.146 -25.905 1.00 91.62 75 LYS A C 1
ATOM 628 O O . LYS A 1 75 ? 19.033 -16.152 -26.503 1.00 91.62 75 LYS A O 1
ATOM 633 N N . ASN A 1 76 ? 20.673 -14.742 -25.845 1.00 87.50 76 ASN A N 1
ATOM 634 C CA . ASN A 1 76 ? 21.813 -15.475 -26.377 1.00 87.50 76 ASN A CA 1
ATOM 635 C C . ASN A 1 76 ? 22.535 -16.203 -25.233 1.00 87.50 76 ASN A C 1
ATOM 637 O O . ASN A 1 76 ? 22.990 -15.570 -24.276 1.00 87.50 76 ASN A O 1
ATOM 641 N N . VAL A 1 77 ? 22.596 -17.531 -25.315 1.00 78.75 77 VAL A N 1
ATOM 642 C CA . VAL A 1 77 ? 23.338 -18.396 -24.380 1.00 78.75 77 VAL A CA 1
ATOM 643 C C . VAL A 1 77 ? 24.672 -18.780 -25.026 1.00 78.75 77 VAL A C 1
ATOM 645 O O . VAL A 1 77 ? 24.773 -18.744 -26.248 1.00 78.75 77 VAL A O 1
ATOM 648 N N . SER A 1 78 ? 25.675 -19.141 -24.223 1.00 64.38 78 SER A N 1
ATOM 649 C CA . SER A 1 78 ? 27.107 -19.334 -24.541 1.00 64.38 78 SER A CA 1
ATOM 650 C C . SER A 1 78 ? 27.477 -20.218 -25.760 1.00 64.38 78 SER A C 1
ATOM 652 O O . SER A 1 78 ? 28.656 -20.327 -26.069 1.00 64.38 78 SER A O 1
ATOM 654 N N . ASP A 1 79 ? 26.500 -20.753 -26.500 1.00 59.72 79 ASP A N 1
ATOM 655 C CA . ASP A 1 79 ? 26.629 -21.593 -27.701 1.00 59.72 79 ASP A CA 1
ATOM 656 C C . ASP A 1 79 ? 25.841 -21.048 -28.923 1.00 59.72 79 ASP A C 1
ATOM 658 O O . ASP A 1 79 ? 25.420 -21.810 -29.792 1.00 59.72 79 ASP A O 1
ATOM 662 N N . ASN A 1 80 ? 25.580 -19.733 -28.999 1.00 64.06 80 ASN A N 1
ATOM 663 C CA . ASN A 1 80 ? 24.741 -19.089 -30.034 1.00 64.06 80 ASN A CA 1
ATOM 664 C C . ASN A 1 80 ? 23.285 -19.602 -30.098 1.00 64.06 80 ASN A C 1
ATOM 666 O O . ASN A 1 80 ? 22.593 -19.409 -31.102 1.00 64.06 80 ASN A O 1
ATOM 670 N N . ILE A 1 81 ? 22.784 -20.231 -29.031 1.00 68.62 81 ILE A N 1
ATOM 671 C CA . ILE A 1 81 ? 21.369 -20.601 -28.933 1.00 68.62 81 ILE A CA 1
ATOM 672 C C . ILE A 1 81 ? 20.566 -19.326 -28.680 1.00 68.62 81 ILE A C 1
ATOM 674 O O . ILE A 1 81 ? 20.647 -18.722 -27.605 1.00 68.62 81 ILE A O 1
ATOM 678 N N . ILE A 1 82 ? 19.780 -18.933 -29.681 1.00 82.12 82 ILE A N 1
ATOM 679 C CA . ILE A 1 82 ? 18.916 -17.757 -29.635 1.00 82.12 82 ILE A CA 1
ATOM 680 C C . ILE A 1 82 ? 17.516 -18.185 -29.201 1.00 82.12 82 ILE A C 1
ATOM 682 O O . ILE A 1 82 ? 16.776 -18.799 -29.966 1.00 82.12 82 ILE A O 1
ATOM 686 N N . ASN A 1 83 ? 17.135 -17.811 -27.983 1.00 89.31 83 ASN A N 1
ATOM 687 C CA . ASN A 1 83 ? 15.774 -17.977 -27.483 1.00 89.31 83 ASN A CA 1
ATOM 688 C C . ASN A 1 83 ? 15.027 -16.642 -27.540 1.00 89.31 83 ASN A C 1
ATOM 690 O O . ASN A 1 83 ? 15.580 -15.601 -27.180 1.00 89.31 83 ASN A O 1
ATOM 694 N N . VAL A 1 84 ? 13.763 -16.669 -27.961 1.00 93.44 84 VAL A N 1
ATOM 695 C CA . VAL A 1 84 ? 12.926 -15.471 -28.095 1.00 93.44 84 VAL A CA 1
ATOM 696 C C . VAL A 1 84 ? 11.764 -15.543 -27.114 1.00 93.44 84 VAL A C 1
ATOM 698 O O . VAL A 1 84 ? 10.997 -16.499 -27.130 1.00 93.44 84 VAL A O 1
ATOM 701 N N . TYR A 1 85 ? 11.619 -14.505 -26.294 1.00 95.81 85 TYR A N 1
ATOM 702 C CA . TYR A 1 85 ? 10.574 -14.397 -25.278 1.00 95.81 85 TYR A CA 1
ATOM 703 C C . TYR A 1 85 ? 9.686 -13.191 -25.593 1.00 95.81 85 TYR A C 1
ATOM 705 O O . TYR A 1 85 ? 10.145 -12.053 -25.441 1.00 95.81 85 TYR A O 1
ATOM 713 N N . PRO A 1 86 ? 8.452 -13.399 -26.086 1.00 96.06 86 PRO A N 1
ATOM 714 C CA . PRO A 1 86 ? 7.533 -12.304 -26.367 1.00 96.06 86 PRO A CA 1
ATOM 715 C C . PRO A 1 86 ? 7.024 -11.674 -25.068 1.00 96.06 86 PRO A C 1
ATOM 717 O O . PRO A 1 86 ? 6.783 -12.363 -24.077 1.00 96.06 86 PRO A O 1
ATOM 720 N N . ALA A 1 87 ? 6.847 -10.357 -25.078 1.00 96.12 87 ALA A N 1
ATOM 721 C CA . ALA A 1 87 ? 6.229 -9.637 -23.978 1.00 96.12 87 ALA A CA 1
ATOM 722 C C . ALA A 1 87 ? 4.707 -9.802 -24.026 1.00 96.12 87 ALA A C 1
ATOM 724 O O . ALA A 1 87 ? 4.092 -9.669 -25.085 1.00 96.12 87 ALA A O 1
ATOM 725 N N . LYS A 1 88 ? 4.093 -10.021 -22.866 1.00 94.69 88 LYS A N 1
ATOM 726 C CA . LYS A 1 88 ? 2.641 -9.986 -22.701 1.00 94.69 88 LYS A CA 1
ATOM 727 C C . LYS A 1 88 ? 2.199 -8.535 -22.540 1.00 94.69 88 LYS A C 1
ATOM 729 O O . LYS A 1 88 ? 2.674 -7.848 -21.637 1.00 94.69 88 LYS A O 1
ATOM 734 N N . GLN A 1 89 ? 1.299 -8.062 -23.397 1.00 92.56 89 GLN A N 1
ATOM 735 C CA . GLN A 1 89 ? 0.713 -6.729 -23.256 1.00 92.56 89 GLN A CA 1
ATOM 736 C C . GLN A 1 89 ? -0.198 -6.674 -22.023 1.00 92.56 89 GLN A C 1
ATOM 738 O O . GLN A 1 89 ? -0.933 -7.620 -21.731 1.00 92.56 89 GLN A O 1
ATOM 743 N N . ILE A 1 90 ? -0.131 -5.563 -21.294 1.00 90.62 90 ILE A N 1
ATOM 744 C CA . ILE A 1 90 ? -0.934 -5.299 -20.102 1.00 90.62 90 ILE A CA 1
ATOM 745 C C . ILE A 1 90 ? -1.786 -4.055 -20.326 1.00 90.62 90 ILE A C 1
ATOM 747 O O . ILE A 1 90 ? -1.274 -2.998 -20.699 1.00 90.62 90 ILE A O 1
ATOM 751 N N . ASN A 1 91 ? -3.065 -4.160 -19.978 1.00 86.06 91 ASN A N 1
ATOM 752 C CA . ASN A 1 91 ? -3.968 -3.022 -19.909 1.00 86.06 91 ASN A CA 1
ATOM 753 C C . ASN A 1 91 ? -4.147 -2.596 -18.453 1.00 86.06 91 ASN A C 1
ATOM 755 O O . ASN A 1 91 ? -4.383 -3.418 -17.573 1.00 86.06 91 ASN A O 1
ATOM 759 N N . TYR A 1 92 ? -4.015 -1.298 -18.205 1.00 83.62 92 TYR A N 1
ATOM 760 C CA . TYR A 1 92 ? -4.165 -0.701 -16.884 1.00 83.62 92 TYR A CA 1
ATOM 761 C C . TYR A 1 92 ? -5.378 0.227 -16.875 1.00 83.62 92 TYR A C 1
ATOM 763 O O . TYR A 1 92 ? -5.552 1.039 -17.785 1.00 83.62 92 TYR A O 1
ATOM 771 N N . SER A 1 93 ? -6.179 0.163 -15.812 1.00 76.19 93 SER A N 1
ATOM 772 C CA . SER A 1 93 ? -7.334 1.049 -15.608 1.00 76.19 93 SER A CA 1
ATOM 773 C C . SER A 1 93 ? -6.945 2.477 -15.199 1.00 76.19 93 SER A C 1
ATOM 775 O O . SER A 1 93 ? -7.786 3.371 -15.232 1.00 76.19 93 SER A O 1
ATOM 777 N N . GLN A 1 94 ? -5.680 2.735 -14.846 1.00 77.94 94 GLN A N 1
ATOM 778 C CA . GLN A 1 94 ? -5.232 4.051 -14.377 1.00 77.94 94 GLN A CA 1
ATOM 779 C C . GLN A 1 94 ? -4.816 4.966 -15.534 1.00 77.94 94 GLN A C 1
ATOM 781 O O . GLN A 1 94 ? -4.001 4.590 -16.378 1.00 77.94 94 GLN A O 1
ATOM 786 N N . ASP A 1 95 ? -5.259 6.223 -15.506 1.00 76.44 95 ASP A N 1
ATOM 787 C CA . ASP A 1 95 ? -5.091 7.174 -16.618 1.00 76.44 95 ASP A CA 1
ATOM 788 C C . ASP A 1 95 ? -3.641 7.452 -17.017 1.00 76.44 95 ASP A C 1
ATOM 790 O O . ASP A 1 95 ? -3.339 7.660 -18.189 1.00 76.44 95 ASP A O 1
ATOM 794 N N . ILE A 1 96 ? -2.701 7.398 -16.068 1.00 81.94 96 ILE A N 1
ATOM 795 C CA . ILE A 1 96 ? -1.270 7.576 -16.367 1.00 81.94 96 ILE A CA 1
ATOM 796 C C . ILE A 1 96 ? -0.700 6.458 -17.258 1.00 81.94 96 ILE A C 1
ATOM 798 O O . ILE A 1 96 ? 0.356 6.633 -17.871 1.00 81.94 96 ILE A O 1
ATOM 802 N N . ARG A 1 97 ? -1.378 5.307 -17.321 1.00 86.44 97 ARG A N 1
ATOM 803 C CA . ARG A 1 97 ? -1.000 4.138 -18.122 1.00 86.44 97 ARG A CA 1
ATOM 804 C C . ARG A 1 97 ? -1.900 3.891 -19.327 1.00 86.44 97 ARG A C 1
ATOM 806 O O . ARG A 1 97 ? -1.524 3.065 -20.153 1.00 86.44 97 ARG A O 1
ATOM 813 N N . LYS A 1 98 ? -3.013 4.615 -19.448 1.00 88.12 98 LYS A N 1
ATOM 814 C CA . LYS A 1 98 ? -3.894 4.575 -20.616 1.00 88.12 98 LYS A CA 1
ATOM 815 C C . LYS A 1 98 ? -3.316 5.367 -21.786 1.00 88.12 98 LYS A C 1
ATOM 817 O O . LYS A 1 98 ? -2.495 6.275 -21.615 1.00 88.12 98 LYS A O 1
ATOM 822 N N . THR A 1 99 ? -3.808 5.041 -22.973 1.00 88.56 99 THR A N 1
ATOM 823 C CA . THR A 1 99 ? -3.666 5.878 -24.162 1.00 88.56 99 THR A CA 1
ATOM 824 C C . THR A 1 99 ? -4.328 7.231 -23.913 1.00 88.56 99 THR A C 1
ATOM 826 O O . THR A 1 99 ? -5.480 7.313 -23.480 1.00 88.56 99 THR A O 1
ATOM 829 N N . LYS A 1 100 ? -3.579 8.316 -24.136 1.00 90.44 100 LYS A N 1
ATOM 830 C CA . LYS A 1 100 ? -4.098 9.672 -23.940 1.00 90.44 100 LYS A CA 1
ATOM 831 C C . LYS A 1 100 ? -4.885 10.117 -25.160 1.00 90.44 100 LYS A C 1
ATOM 833 O O . LYS A 1 100 ? -4.357 10.123 -26.277 1.00 90.44 100 LYS A O 1
ATOM 838 N N . LYS A 1 101 ? -6.101 10.590 -24.895 1.00 90.00 101 LYS A N 1
ATOM 839 C CA . LYS A 1 101 ? -6.989 11.186 -25.888 1.00 90.00 101 LYS A CA 1
ATOM 840 C C . LYS A 1 101 ? -6.866 12.700 -25.905 1.00 90.00 101 LYS A C 1
ATOM 842 O O . LYS A 1 101 ? -6.804 13.340 -24.859 1.00 90.00 101 LYS A O 1
ATOM 847 N N . TYR A 1 102 ? -6.866 13.262 -27.103 1.00 89.25 102 TYR A N 1
ATOM 848 C CA . TYR A 1 102 ? -6.890 14.694 -27.362 1.00 89.25 102 TYR A CA 1
ATOM 849 C C . TYR A 1 102 ? -8.101 14.991 -28.245 1.00 89.25 102 TYR A C 1
ATOM 851 O O . TYR A 1 102 ? -8.175 14.487 -29.360 1.00 89.25 102 TYR A O 1
ATOM 859 N N . LEU A 1 103 ? -9.071 15.769 -27.745 1.00 87.81 103 LEU A N 1
ATOM 860 C CA . LEU A 1 103 ? -10.358 15.999 -28.429 1.00 87.81 103 LEU A CA 1
ATOM 861 C C . LEU A 1 103 ? -10.999 14.685 -28.926 1.00 87.81 103 LEU A C 1
ATOM 863 O O . LEU A 1 103 ? -11.394 14.571 -30.083 1.00 87.81 103 LEU A O 1
ATOM 867 N N . SER A 1 104 ? -11.030 13.672 -28.054 1.00 87.19 104 SER A N 1
ATOM 868 C CA . SER A 1 104 ? -11.533 12.315 -28.339 1.00 87.19 104 SER A CA 1
ATOM 869 C C . SER A 1 104 ? -10.731 11.489 -29.357 1.00 87.19 104 SER A C 1
ATOM 871 O O . SER A 1 104 ? -11.126 10.366 -29.656 1.00 87.19 104 SER A O 1
ATOM 873 N N . VAL A 1 105 ? -9.590 11.987 -29.844 1.00 87.44 105 VAL A N 1
ATOM 874 C CA . VAL A 1 105 ? -8.672 11.250 -30.726 1.00 87.44 105 VAL A CA 1
ATOM 875 C C . VAL A 1 105 ? -7.568 10.597 -29.901 1.00 87.44 105 VAL A C 1
ATOM 877 O O . VAL A 1 105 ? -6.879 11.286 -29.146 1.00 87.44 105 VAL A O 1
ATOM 880 N N . ASP A 1 106 ? -7.361 9.291 -30.073 1.00 89.69 106 ASP A N 1
ATOM 881 C CA . ASP A 1 106 ? -6.210 8.588 -29.505 1.00 89.69 106 ASP A CA 1
ATOM 882 C C . ASP A 1 106 ? -4.912 9.141 -30.100 1.00 89.69 106 ASP A C 1
ATOM 884 O O . ASP A 1 106 ? -4.704 9.135 -31.317 1.00 89.69 106 ASP A O 1
ATOM 888 N N . TRP A 1 107 ? -4.055 9.688 -29.238 1.00 90.50 107 TRP A N 1
ATOM 889 C CA . TRP A 1 107 ? -2.901 10.464 -29.688 1.00 90.50 107 TRP A CA 1
ATOM 890 C C . TRP A 1 107 ? -1.578 9.915 -29.185 1.00 90.50 107 TRP A C 1
ATOM 892 O O . TRP A 1 107 ? -0.625 9.775 -29.950 1.00 90.50 107 TRP A O 1
ATOM 902 N N . ARG A 1 108 ? -1.503 9.614 -27.889 1.00 91.75 108 ARG A N 1
ATOM 903 C CA . ARG A 1 108 ? -0.278 9.128 -27.258 1.00 91.75 108 ARG A CA 1
ATOM 904 C C . ARG A 1 108 ? -0.547 7.772 -26.637 1.00 91.75 108 ARG A C 1
ATOM 906 O O . ARG A 1 108 ? -1.164 7.688 -25.575 1.00 91.75 108 ARG A O 1
ATOM 913 N N . TYR A 1 109 ? -0.060 6.751 -27.318 1.00 92.81 109 TYR A N 1
ATOM 914 C CA . TYR A 1 109 ? -0.290 5.353 -27.006 1.00 92.81 109 TYR A CA 1
ATOM 915 C C . TYR A 1 109 ? 0.737 4.843 -26.003 1.00 92.81 109 TYR A C 1
ATOM 917 O O . TYR A 1 109 ? 1.894 5.287 -25.985 1.00 92.81 109 TYR A O 1
ATOM 925 N N . ASN A 1 110 ? 0.310 3.924 -25.142 1.00 92.56 110 ASN A N 1
ATOM 926 C CA . ASN A 1 110 ? 1.145 3.377 -24.081 1.00 92.56 110 ASN A CA 1
ATOM 927 C C . ASN A 1 110 ? 1.106 1.849 -24.113 1.00 92.56 110 ASN A C 1
ATOM 929 O O . ASN A 1 110 ? 0.208 1.228 -23.549 1.00 92.56 110 ASN A O 1
ATOM 933 N N . TYR A 1 111 ? 2.109 1.246 -24.748 1.00 94.31 111 TYR A N 1
ATOM 934 C CA . TYR A 1 111 ? 2.277 -0.200 -24.745 1.00 94.31 111 TYR A CA 1
ATOM 935 C C . TYR A 1 111 ? 2.904 -0.612 -23.412 1.00 94.31 111 TYR A C 1
ATOM 937 O O . TYR A 1 111 ? 4.121 -0.509 -23.224 1.00 94.31 111 TYR A O 1
ATOM 945 N N . ASN A 1 112 ? 2.077 -1.025 -22.453 1.00 94.06 112 ASN A N 1
ATOM 946 C CA . ASN A 1 112 ? 2.556 -1.583 -21.191 1.00 94.06 112 ASN A CA 1
ATOM 947 C C . ASN A 1 112 ? 2.746 -3.088 -21.340 1.00 94.06 112 ASN A C 1
ATOM 949 O O . ASN A 1 112 ? 1.952 -3.751 -22.006 1.00 94.06 112 ASN A O 1
ATOM 953 N N . PHE A 1 113 ? 3.785 -3.631 -20.716 1.00 94.56 113 PHE A N 1
ATOM 954 C CA . PHE A 1 113 ? 4.140 -5.025 -20.925 1.00 94.56 113 PHE A CA 1
ATOM 955 C C . PHE A 1 113 ? 4.723 -5.699 -19.692 1.00 94.56 113 PHE A C 1
ATOM 957 O O . PHE A 1 113 ? 5.301 -5.054 -18.812 1.00 94.56 113 PHE A O 1
ATOM 964 N N . GLU A 1 114 ? 4.596 -7.019 -19.693 1.00 95.12 114 GLU A N 1
ATOM 965 C CA . GLU A 1 114 ? 5.254 -7.954 -18.794 1.00 95.12 114 GLU A CA 1
ATOM 966 C C . GLU A 1 114 ? 6.130 -8.907 -19.602 1.00 95.12 114 GLU A C 1
ATOM 968 O O . GLU A 1 114 ? 5.726 -9.442 -20.636 1.00 95.12 114 GLU A O 1
ATOM 973 N N . LEU A 1 115 ? 7.350 -9.105 -19.121 1.00 95.19 115 LEU A N 1
ATOM 974 C CA . LEU A 1 115 ? 8.308 -10.057 -19.656 1.00 95.19 115 LEU A CA 1
ATOM 975 C C . LEU A 1 115 ? 8.714 -11.010 -18.542 1.00 95.19 115 LEU A C 1
ATOM 977 O O . LEU A 1 115 ? 9.093 -10.577 -17.455 1.00 95.19 115 LEU A O 1
ATOM 981 N N . ILE A 1 116 ? 8.665 -12.301 -18.849 1.00 95.19 116 ILE A N 1
ATOM 982 C CA . ILE A 1 116 ? 9.150 -13.373 -17.987 1.00 95.19 116 ILE A CA 1
ATOM 983 C C . ILE A 1 116 ? 10.189 -14.129 -18.803 1.00 95.19 116 ILE A C 1
ATOM 985 O O . ILE A 1 116 ? 9.869 -14.706 -19.844 1.00 95.19 116 ILE A O 1
ATOM 989 N N . VAL A 1 117 ? 11.445 -14.069 -18.369 1.00 94.50 117 VAL A N 1
ATOM 990 C CA . VAL A 1 117 ? 12.564 -14.706 -19.069 1.00 94.50 117 VAL A CA 1
ATOM 991 C C . VAL A 1 117 ? 13.254 -15.677 -18.117 1.00 94.50 117 VAL A C 1
ATOM 993 O O . VAL A 1 117 ? 13.771 -15.225 -17.096 1.00 94.50 117 VAL A O 1
ATOM 996 N N . PRO A 1 118 ? 13.331 -16.980 -18.435 1.00 92.56 118 PRO A N 1
ATOM 997 C CA . PRO A 1 118 ? 14.063 -17.947 -17.630 1.00 92.56 118 PRO A CA 1
ATOM 998 C C . PRO A 1 118 ? 15.494 -17.497 -17.375 1.00 92.56 118 PRO A C 1
ATOM 1000 O O . PRO A 1 118 ? 16.214 -17.084 -18.300 1.00 92.56 118 PRO A O 1
ATOM 1003 N N . LEU A 1 119 ? 15.914 -17.599 -16.119 1.00 88.88 119 LEU A N 1
ATOM 1004 C CA . LEU A 1 119 ? 17.278 -17.319 -15.712 1.00 88.88 119 LEU A CA 1
ATOM 1005 C C . LEU A 1 119 ? 18.231 -18.284 -16.428 1.00 88.88 119 LEU A C 1
ATOM 1007 O O . LEU A 1 119 ? 17.865 -19.377 -16.860 1.00 88.88 119 LEU A O 1
ATOM 1011 N N . CYS A 1 120 ? 19.454 -17.835 -16.658 1.00 85.56 120 CYS A N 1
ATOM 1012 C CA . CYS A 1 120 ? 20.453 -18.623 -17.365 1.00 85.56 120 CYS A CA 1
ATOM 1013 C C . CYS A 1 120 ? 21.219 -19.492 -16.367 1.00 85.56 120 CYS A C 1
ATOM 1015 O O . CYS A 1 120 ? 21.641 -18.989 -15.323 1.00 85.56 120 CYS A O 1
ATOM 1017 N N . GLU A 1 121 ? 21.408 -20.776 -16.687 1.00 80.81 121 GLU A N 1
ATOM 1018 C CA . GLU A 1 121 ? 22.286 -21.652 -15.901 1.00 80.81 121 GLU A CA 1
ATOM 1019 C C . GLU A 1 121 ? 23.723 -21.124 -15.929 1.00 80.81 121 GLU A C 1
ATOM 1021 O O . GLU A 1 121 ? 24.314 -20.939 -14.871 1.00 80.81 121 GLU A O 1
ATOM 1026 N N . ASN A 1 122 ? 24.210 -20.759 -17.119 1.00 82.25 122 ASN A N 1
ATOM 1027 C CA . ASN A 1 122 ? 25.518 -20.141 -17.358 1.00 82.25 122 ASN A CA 1
ATOM 1028 C C . ASN A 1 122 ? 25.383 -18.644 -17.697 1.00 82.25 122 ASN A C 1
ATOM 1030 O O . ASN A 1 122 ? 24.317 -18.043 -17.538 1.00 82.25 122 ASN A O 1
ATOM 1034 N N . GLU A 1 123 ? 26.463 -18.035 -18.190 1.00 88.06 123 GLU A N 1
ATOM 1035 C CA . GLU A 1 123 ? 26.448 -16.655 -18.670 1.00 88.06 123 GLU A CA 1
ATOM 1036 C C . GLU A 1 123 ? 25.568 -16.484 -19.912 1.00 88.06 123 GLU A C 1
ATOM 1038 O O . GLU A 1 123 ? 25.586 -17.299 -20.839 1.00 88.06 123 GLU A O 1
ATOM 1043 N N . CYS A 1 124 ? 24.807 -15.394 -19.948 1.00 90.44 124 CYS A N 1
ATOM 1044 C CA . CYS A 1 124 ? 23.983 -15.058 -21.100 1.00 90.44 124 CYS A CA 1
ATOM 1045 C C . CYS A 1 124 ? 23.827 -13.549 -21.273 1.00 90.44 124 CYS A C 1
ATOM 1047 O O . CYS A 1 124 ? 23.934 -12.763 -20.325 1.00 90.44 124 CYS A O 1
ATOM 1049 N N . GLU A 1 125 ? 23.515 -13.161 -22.504 1.00 92.38 125 GLU A N 1
ATOM 1050 C CA . GLU A 1 125 ? 23.183 -11.791 -22.869 1.00 92.38 125 GLU A CA 1
ATOM 1051 C C . GLU A 1 125 ? 21.764 -11.739 -23.430 1.00 92.38 125 GLU A C 1
ATOM 1053 O O . GLU A 1 125 ? 21.374 -12.537 -24.280 1.00 92.38 125 GLU A O 1
ATOM 1058 N N . MET A 1 126 ? 20.973 -10.797 -22.933 1.00 93.38 126 MET A N 1
ATOM 1059 C CA . MET A 1 126 ? 19.599 -10.569 -23.351 1.00 93.38 126 MET A CA 1
AT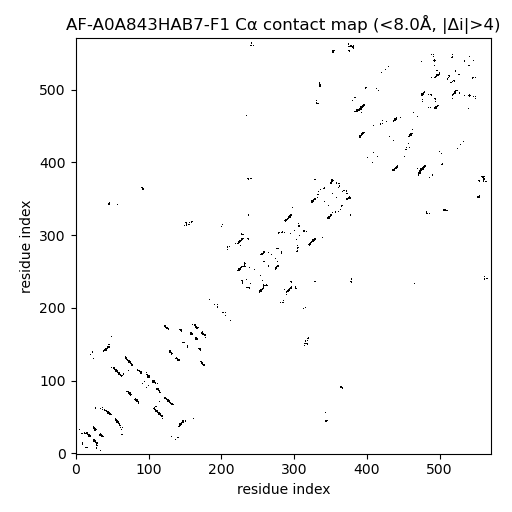OM 1060 C C . MET A 1 126 ? 19.495 -9.192 -23.992 1.00 93.38 126 MET A C 1
ATOM 1062 O O . MET A 1 126 ? 19.986 -8.209 -23.440 1.00 93.38 126 MET A O 1
ATOM 1066 N N . MET A 1 127 ? 18.832 -9.108 -25.140 1.00 94.06 127 MET A N 1
ATOM 1067 C CA . MET A 1 127 ? 18.611 -7.858 -25.863 1.00 94.06 127 MET A CA 1
ATOM 1068 C C . MET A 1 127 ? 17.123 -7.623 -26.066 1.00 94.06 127 MET A C 1
ATOM 1070 O O . MET A 1 127 ? 16.391 -8.532 -26.463 1.00 94.06 127 MET A O 1
ATOM 1074 N N . PHE A 1 128 ? 16.680 -6.392 -25.833 1.00 94.25 128 PHE A N 1
ATOM 1075 C CA . PHE A 1 128 ? 15.322 -5.991 -26.176 1.00 94.25 128 PHE A CA 1
ATOM 1076 C C . PHE A 1 128 ? 15.207 -5.768 -27.682 1.00 94.25 128 PHE A C 1
ATOM 1078 O O . PHE A 1 128 ? 16.092 -5.175 -28.299 1.00 94.25 128 PHE A O 1
ATOM 1085 N N . GLN A 1 129 ? 14.084 -6.187 -28.256 1.00 94.06 129 GLN A N 1
ATOM 1086 C CA . GLN A 1 129 ? 13.704 -5.864 -29.623 1.00 94.06 129 GLN A CA 1
ATOM 1087 C C . GLN A 1 129 ? 12.256 -5.374 -29.648 1.00 94.06 129 GLN A C 1
ATOM 1089 O O . GLN A 1 129 ? 11.359 -6.024 -29.107 1.00 94.06 129 GLN A O 1
ATOM 1094 N N . VAL A 1 130 ? 12.037 -4.234 -30.298 1.00 94.50 130 VAL A N 1
ATOM 1095 C CA . VAL A 1 130 ? 10.710 -3.686 -30.594 1.00 94.50 130 VAL A CA 1
ATOM 1096 C C . VAL A 1 130 ? 10.463 -3.867 -32.082 1.00 94.50 130 VAL A C 1
ATOM 1098 O O . VAL A 1 130 ? 11.331 -3.562 -32.898 1.00 94.50 130 VAL A O 1
ATOM 1101 N N . THR A 1 131 ? 9.295 -4.387 -32.433 1.00 94.06 131 THR A N 1
ATOM 1102 C CA . THR A 1 131 ? 8.844 -4.556 -33.814 1.00 94.06 131 THR A CA 1
ATOM 1103 C C . THR A 1 131 ? 7.584 -3.736 -34.022 1.00 94.06 131 THR A C 1
ATOM 1105 O O . THR A 1 131 ? 6.639 -3.866 -33.252 1.00 94.06 131 THR A O 1
ATOM 1108 N N . TYR A 1 132 ? 7.591 -2.889 -35.046 1.00 94.25 132 TYR A N 1
ATOM 1109 C CA . TYR A 1 132 ? 6.382 -2.293 -35.596 1.00 94.25 132 TYR A CA 1
ATOM 1110 C C . TYR A 1 132 ? 5.893 -3.153 -36.747 1.00 94.25 132 TYR A C 1
ATOM 1112 O O . TYR A 1 132 ? 6.682 -3.424 -37.654 1.00 94.25 132 TYR A O 1
ATOM 1120 N N . ASP A 1 133 ? 4.625 -3.540 -36.722 1.00 92.88 133 ASP A N 1
ATOM 1121 C CA . ASP A 1 133 ? 3.975 -4.299 -37.781 1.00 92.88 133 ASP A CA 1
ATOM 1122 C C . ASP A 1 133 ? 2.513 -3.867 -37.922 1.00 92.88 133 ASP A C 1
ATOM 1124 O O . ASP A 1 133 ? 1.729 -4.031 -36.994 1.00 92.88 133 ASP A O 1
ATOM 1128 N N . ASN A 1 134 ? 2.155 -3.305 -39.077 1.00 91.38 134 ASN A N 1
ATOM 1129 C CA . ASN A 1 134 ? 0.773 -2.940 -39.408 1.00 91.38 134 ASN A CA 1
ATOM 1130 C C . ASN A 1 134 ? 0.207 -3.735 -40.599 1.00 91.38 134 ASN A C 1
ATOM 1132 O O . ASN A 1 134 ? -0.715 -3.270 -41.275 1.00 91.38 134 ASN A O 1
ATOM 1136 N N . GLY A 1 135 ? 0.825 -4.873 -40.929 1.00 90.06 135 GLY A N 1
ATOM 1137 C CA . GLY A 1 135 ? 0.494 -5.717 -42.080 1.00 90.06 135 GLY A CA 1
ATOM 1138 C C . GLY A 1 135 ? 1.099 -5.259 -43.414 1.00 90.06 135 GLY A C 1
ATOM 1139 O O . GLY A 1 135 ? 1.341 -6.090 -44.284 1.00 90.06 135 GLY A O 1
ATOM 1140 N N . ASN A 1 136 ? 1.400 -3.966 -43.581 1.00 87.25 136 ASN A N 1
ATOM 1141 C CA . ASN A 1 136 ? 2.044 -3.425 -44.791 1.00 87.25 136 ASN A CA 1
ATOM 1142 C C . ASN A 1 136 ? 3.526 -3.094 -44.576 1.00 87.25 136 ASN A C 1
ATOM 1144 O O . ASN A 1 136 ? 4.343 -3.155 -45.495 1.00 87.25 136 ASN A O 1
ATOM 1148 N N . VAL A 1 137 ? 3.870 -2.685 -43.358 1.00 88.31 137 VAL A N 1
ATOM 1149 C CA . VAL A 1 137 ? 5.202 -2.255 -42.952 1.00 88.31 137 VAL A CA 1
ATOM 1150 C C . VAL A 1 137 ? 5.587 -3.027 -41.709 1.00 88.31 137 VAL A C 1
ATOM 1152 O O . VAL A 1 137 ? 4.946 -2.868 -40.676 1.00 88.31 137 VAL A O 1
ATOM 1155 N N . GLN A 1 138 ? 6.696 -3.760 -41.800 1.00 91.06 138 GLN A N 1
ATOM 1156 C CA . GLN A 1 138 ? 7.313 -4.430 -40.665 1.00 91.06 138 GLN A CA 1
ATOM 1157 C C . GLN A 1 138 ? 8.752 -3.944 -40.471 1.00 91.06 138 GLN A C 1
ATOM 1159 O O . GLN A 1 138 ? 9.562 -3.992 -41.404 1.00 91.06 138 GLN A O 1
ATOM 1164 N N . ARG A 1 139 ? 9.090 -3.448 -39.278 1.00 92.38 139 ARG A N 1
ATOM 1165 C CA . ARG A 1 139 ? 10.454 -3.017 -38.921 1.00 92.38 139 ARG A CA 1
ATOM 1166 C C . ARG A 1 139 ? 10.761 -3.354 -37.471 1.00 92.38 139 ARG A C 1
ATOM 1168 O O . ARG A 1 139 ? 9.969 -3.036 -36.589 1.00 92.38 139 ARG A O 1
ATOM 1175 N N . SER A 1 140 ? 11.936 -3.926 -37.234 1.00 91.62 140 SER A N 1
ATOM 1176 C CA . SER A 1 140 ? 12.432 -4.246 -35.896 1.00 91.62 140 SER A CA 1
ATOM 1177 C C . SER A 1 140 ? 13.682 -3.437 -35.574 1.00 91.62 140 SER A C 1
ATOM 1179 O O . SER A 1 140 ? 14.528 -3.229 -36.439 1.00 91.62 140 SER A O 1
ATOM 1181 N N . PHE A 1 141 ? 13.812 -3.010 -34.323 1.00 91.94 141 PHE A N 1
ATOM 1182 C CA . PHE A 1 141 ? 14.976 -2.282 -33.825 1.00 91.94 141 PHE A CA 1
ATOM 1183 C C . PHE A 1 141 ? 15.236 -2.624 -32.354 1.00 91.94 141 PHE A C 1
ATOM 1185 O O . PHE A 1 141 ? 14.351 -3.105 -31.642 1.00 91.94 141 PHE A O 1
ATOM 1192 N N . ASN A 1 142 ? 16.455 -2.352 -31.891 1.00 92.81 142 ASN A N 1
ATOM 1193 C CA . ASN A 1 142 ? 16.839 -2.545 -30.495 1.00 92.81 142 ASN A CA 1
ATOM 1194 C C . ASN A 1 142 ? 16.705 -1.197 -29.765 1.00 92.81 142 ASN A C 1
ATOM 1196 O O . ASN A 1 142 ? 17.466 -0.274 -30.071 1.00 92.81 142 ASN A O 1
ATOM 1200 N N . PRO A 1 143 ? 15.734 -1.029 -28.848 1.00 92.56 143 PRO A N 1
ATOM 1201 C CA . PRO A 1 143 ? 15.512 0.246 -28.183 1.00 92.56 143 PRO A CA 1
ATOM 1202 C C . PRO A 1 143 ? 16.601 0.534 -27.147 1.00 92.56 143 PRO A C 1
ATOM 1204 O O . PRO A 1 143 ? 17.179 -0.370 -26.543 1.00 92.56 143 PRO A O 1
ATOM 1207 N N . ASN A 1 144 ? 16.792 1.819 -26.850 1.00 93.12 144 ASN A N 1
ATOM 1208 C CA . ASN A 1 144 ? 17.464 2.207 -25.615 1.00 93.12 144 ASN A CA 1
ATOM 1209 C C . ASN A 1 144 ? 16.535 1.968 -24.416 1.00 93.12 144 ASN A C 1
ATOM 1211 O O . ASN A 1 144 ? 15.355 2.303 -24.462 1.00 93.12 144 ASN A O 1
ATOM 1215 N N . VAL A 1 145 ? 17.081 1.476 -23.314 1.00 93.25 145 VAL A N 1
ATOM 1216 C CA . VAL A 1 145 ? 16.388 1.098 -22.088 1.00 93.25 145 VAL A CA 1
ATOM 1217 C C . VAL A 1 145 ? 16.673 2.129 -21.003 1.00 93.25 145 VAL A C 1
ATOM 1219 O O . VAL A 1 145 ? 17.786 2.641 -20.854 1.00 93.25 145 VAL A O 1
ATOM 1222 N N . THR A 1 146 ? 15.641 2.456 -20.234 1.00 92.69 146 THR A N 1
ATOM 1223 C CA . THR A 1 146 ? 15.731 3.335 -19.069 1.00 92.69 146 THR A CA 1
ATOM 1224 C C . THR A 1 146 ? 15.060 2.694 -17.874 1.00 92.69 146 THR A C 1
ATOM 1226 O O . THR A 1 146 ? 13.879 2.371 -17.917 1.00 92.69 146 THR A O 1
ATOM 1229 N N . TYR A 1 147 ? 15.805 2.563 -16.783 1.00 90.62 147 TYR A N 1
ATOM 1230 C CA . TYR A 1 147 ? 15.283 2.081 -15.509 1.00 90.62 147 TYR A CA 1
ATOM 1231 C C . TYR A 1 147 ? 14.697 3.261 -14.741 1.00 90.62 147 TYR A C 1
ATOM 1233 O O . TYR A 1 147 ? 15.378 4.269 -14.513 1.00 90.62 147 TYR A O 1
ATOM 1241 N N . LYS A 1 148 ? 13.414 3.183 -14.385 1.00 87.25 148 LYS A N 1
ATOM 1242 C CA . LYS A 1 148 ? 12.727 4.284 -13.699 1.00 87.25 148 LYS A CA 1
ATOM 1243 C C . LYS A 1 148 ? 13.207 4.417 -12.257 1.00 87.25 148 LYS A C 1
ATOM 1245 O O . LYS A 1 148 ? 13.694 3.464 -11.662 1.00 87.25 148 LYS A O 1
ATOM 1250 N N . LYS A 1 149 ? 13.031 5.605 -11.666 1.00 83.75 149 LYS A N 1
ATOM 1251 C CA . LYS A 1 149 ? 13.489 5.918 -10.296 1.00 83.75 149 LYS A CA 1
ATOM 1252 C C . LYS A 1 149 ? 13.004 4.914 -9.244 1.00 83.75 149 LYS A C 1
ATOM 1254 O O . LYS A 1 149 ? 13.753 4.603 -8.329 1.00 83.75 149 LYS A O 1
ATOM 1259 N N . ASN A 1 150 ? 11.789 4.384 -9.403 1.00 78.81 150 ASN A N 1
ATOM 1260 C CA . ASN A 1 150 ? 11.210 3.425 -8.460 1.00 78.81 150 ASN A CA 1
ATOM 1261 C C . ASN A 1 150 ? 11.997 2.113 -8.364 1.00 78.81 150 ASN A C 1
ATOM 1263 O O . ASN A 1 150 ? 12.018 1.527 -7.291 1.00 78.81 150 ASN A O 1
ATOM 1267 N N . THR A 1 151 ? 12.710 1.716 -9.424 1.00 82.25 151 THR A N 1
ATOM 1268 C CA . THR A 1 151 ? 13.605 0.546 -9.388 1.00 82.25 151 THR A CA 1
ATOM 1269 C C . THR A 1 151 ? 14.798 0.747 -8.449 1.00 82.25 151 THR A C 1
ATOM 1271 O O . THR A 1 151 ? 15.404 -0.217 -8.008 1.00 82.25 151 THR A O 1
ATOM 1274 N N . GLY A 1 152 ? 15.212 1.995 -8.189 1.00 84.00 152 GLY A N 1
ATOM 1275 C CA . GLY A 1 152 ? 16.499 2.290 -7.549 1.00 84.00 152 GLY A CA 1
ATOM 1276 C C . GLY A 1 152 ? 17.731 1.926 -8.399 1.00 84.00 152 GLY A C 1
ATOM 1277 O O . GLY A 1 152 ? 18.856 2.120 -7.942 1.00 84.00 152 GLY A O 1
ATOM 1278 N N . LEU A 1 153 ? 17.541 1.458 -9.640 1.00 87.06 153 LEU A N 1
ATOM 1279 C CA . LEU A 1 153 ? 18.589 1.005 -10.569 1.00 87.06 153 LEU A CA 1
ATOM 1280 C C . LEU A 1 153 ? 18.867 2.022 -11.693 1.00 87.06 153 LEU A C 1
ATOM 1282 O O . LEU A 1 153 ? 19.560 1.754 -12.675 1.00 87.06 153 LEU A O 1
ATOM 1286 N N . ASN A 1 154 ? 18.352 3.244 -11.544 1.00 85.00 154 ASN A N 1
ATOM 1287 C CA . ASN A 1 154 ? 18.546 4.353 -12.480 1.00 85.00 154 ASN A CA 1
ATOM 1288 C C . ASN A 1 154 ? 19.939 5.012 -12.380 1.00 85.00 154 ASN A C 1
ATOM 1290 O O . ASN A 1 154 ? 20.232 5.943 -13.130 1.00 85.00 154 ASN A O 1
ATOM 1294 N N . TYR A 1 155 ? 20.785 4.568 -11.448 1.00 88.19 155 TYR A N 1
ATOM 1295 C CA . TYR A 1 155 ? 22.142 5.083 -11.242 1.00 88.19 155 TYR A CA 1
ATOM 1296 C C . TYR A 1 155 ? 23.178 3.969 -11.074 1.00 88.19 155 TYR A C 1
ATOM 1298 O O . TYR A 1 155 ? 24.255 4.028 -11.677 1.00 88.19 155 TYR A O 1
ATOM 1306 N N . ILE A 1 156 ? 22.866 2.964 -10.258 1.00 86.25 156 ILE A N 1
ATOM 1307 C CA . ILE A 1 156 ? 23.652 1.738 -10.156 1.00 86.25 156 ILE A CA 1
ATOM 1308 C C . ILE A 1 156 ? 22.946 0.702 -11.009 1.00 86.25 156 ILE A C 1
ATOM 1310 O O . ILE A 1 156 ? 21.836 0.289 -10.702 1.00 86.25 156 ILE A O 1
ATOM 1314 N N . HIS A 1 157 ? 23.584 0.345 -12.117 1.00 87.50 157 HIS A N 1
ATOM 1315 C CA . HIS A 1 157 ? 22.991 -0.487 -13.155 1.00 87.50 157 HIS A CA 1
ATOM 1316 C C . HIS A 1 157 ? 23.438 -1.944 -13.026 1.00 87.50 157 HIS A C 1
ATOM 1318 O O . HIS A 1 157 ? 23.684 -2.623 -14.011 1.00 87.50 157 HIS A O 1
ATOM 1324 N N . ASN A 1 158 ? 23.616 -2.417 -11.801 1.00 90.12 158 ASN A N 1
ATOM 1325 C CA . ASN A 1 158 ? 23.799 -3.829 -11.524 1.00 90.12 158 ASN A CA 1
ATOM 1326 C C . ASN A 1 158 ? 23.071 -4.177 -10.236 1.00 90.12 158 ASN A C 1
ATOM 1328 O O . ASN A 1 158 ? 22.794 -3.285 -9.440 1.00 90.12 158 ASN A O 1
ATOM 1332 N N . PHE A 1 159 ? 22.750 -5.446 -10.043 1.00 90.06 159 PHE A N 1
ATOM 1333 C CA . PHE A 1 159 ? 22.292 -5.982 -8.765 1.00 90.06 159 PHE A CA 1
ATOM 1334 C C . PHE A 1 159 ? 22.656 -7.463 -8.674 1.00 90.06 159 PHE A C 1
ATOM 1336 O O . PHE A 1 159 ? 23.020 -8.088 -9.675 1.00 90.06 159 PHE A O 1
ATOM 1343 N N . ILE A 1 160 ? 22.626 -8.003 -7.457 1.00 87.06 160 ILE A N 1
ATOM 1344 C CA . ILE A 1 160 ? 22.975 -9.399 -7.189 1.00 87.06 160 ILE A CA 1
ATOM 1345 C C . ILE A 1 160 ? 21.809 -10.062 -6.469 1.00 87.06 160 ILE A C 1
ATOM 1347 O O . ILE A 1 160 ? 21.427 -9.643 -5.375 1.00 87.06 160 ILE A O 1
ATOM 1351 N N . GLN A 1 161 ? 21.280 -11.117 -7.078 1.00 85.56 161 GLN A N 1
ATOM 1352 C CA . GLN A 1 161 ? 20.168 -11.903 -6.556 1.00 85.56 161 GLN A CA 1
ATOM 1353 C C . GLN A 1 161 ? 20.347 -13.365 -6.991 1.00 85.56 161 GLN A C 1
ATOM 1355 O O . GLN A 1 161 ? 20.877 -13.623 -8.067 1.00 85.56 161 GLN A O 1
ATOM 1360 N N . ASP A 1 162 ? 19.986 -14.321 -6.131 1.00 79.81 162 ASP A N 1
ATOM 1361 C CA . ASP A 1 162 ? 20.069 -15.770 -6.394 1.00 79.81 162 ASP A CA 1
ATOM 1362 C C . ASP A 1 162 ? 21.433 -16.253 -6.922 1.00 79.81 162 ASP A C 1
ATOM 1364 O O . ASP A 1 162 ? 21.529 -17.082 -7.822 1.00 79.81 162 ASP A O 1
ATOM 1368 N N . ASN A 1 163 ? 22.521 -15.718 -6.354 1.00 85.19 163 ASN A N 1
ATOM 1369 C CA . ASN A 1 163 ? 23.905 -15.969 -6.785 1.00 85.19 163 ASN A CA 1
ATOM 1370 C C . ASN A 1 163 ? 24.195 -15.613 -8.255 1.00 85.19 163 ASN A C 1
ATOM 1372 O O . ASN A 1 163 ? 25.210 -16.049 -8.796 1.00 85.19 163 ASN A O 1
ATOM 1376 N N . LYS A 1 164 ? 23.372 -14.774 -8.883 1.00 88.50 164 LYS A N 1
ATOM 1377 C CA . LYS A 1 164 ? 23.634 -14.186 -10.196 1.00 88.50 164 LYS A CA 1
ATOM 1378 C C . LYS A 1 164 ? 23.944 -12.703 -10.066 1.00 88.50 164 LYS A C 1
ATOM 1380 O O . LYS A 1 164 ? 23.381 -12.001 -9.225 1.00 88.50 164 LYS A O 1
ATOM 1385 N N . VAL A 1 165 ? 24.845 -12.223 -10.912 1.00 91.25 165 VAL A N 1
ATOM 1386 C CA . VAL A 1 165 ? 25.066 -10.797 -11.145 1.00 91.25 165 VAL A CA 1
ATOM 1387 C C . VAL A 1 165 ? 24.281 -10.410 -12.385 1.00 91.25 165 VAL A C 1
ATOM 1389 O O . VAL A 1 165 ? 24.507 -10.961 -13.462 1.00 91.25 165 VAL A O 1
ATOM 1392 N N . ILE A 1 166 ? 23.382 -9.444 -12.236 1.00 92.31 166 ILE A N 1
ATOM 1393 C CA . ILE A 1 166 ? 22.641 -8.861 -13.348 1.00 92.31 166 ILE A CA 1
ATOM 1394 C C . ILE A 1 166 ? 23.244 -7.493 -13.628 1.00 92.31 166 ILE A C 1
ATOM 1396 O O . ILE A 1 166 ? 23.158 -6.594 -12.792 1.00 92.31 166 ILE A O 1
ATOM 1400 N N . ASN A 1 167 ? 23.871 -7.336 -14.790 1.00 92.56 167 ASN A N 1
ATOM 1401 C CA . ASN A 1 167 ? 24.358 -6.052 -15.278 1.00 92.56 167 ASN A CA 1
ATOM 1402 C C . ASN A 1 167 ? 23.380 -5.507 -16.315 1.00 92.56 167 ASN A C 1
ATOM 1404 O O . ASN A 1 167 ? 23.032 -6.181 -17.283 1.00 92.56 167 ASN A O 1
ATOM 1408 N N . LEU A 1 168 ? 22.952 -4.276 -16.094 1.00 91.50 168 LEU A N 1
ATOM 1409 C CA . LEU A 1 168 ? 21.947 -3.573 -16.864 1.00 91.50 168 LEU A CA 1
ATOM 1410 C C . LEU A 1 168 ? 22.644 -2.509 -17.713 1.00 91.50 168 LEU A C 1
ATOM 1412 O O . LEU A 1 168 ? 23.184 -1.538 -17.187 1.00 91.50 168 LEU A O 1
ATOM 1416 N N . ASP A 1 169 ? 22.642 -2.675 -19.027 1.00 86.56 169 ASP A N 1
ATOM 1417 C CA . ASP A 1 169 ? 23.108 -1.648 -19.956 1.00 86.56 169 ASP A CA 1
ATOM 1418 C C . ASP A 1 169 ? 21.911 -0.911 -20.583 1.00 86.56 169 ASP A C 1
ATOM 1420 O O . ASP A 1 169 ? 20.739 -1.212 -20.330 1.00 86.56 169 ASP A O 1
ATOM 1424 N N . LYS A 1 170 ? 22.204 0.088 -21.413 1.00 84.56 170 LYS A N 1
ATOM 1425 C CA . LYS A 1 170 ? 21.229 0.855 -22.188 1.00 84.56 170 LYS A CA 1
ATOM 1426 C C . LYS A 1 170 ? 20.516 0.024 -23.245 1.00 84.56 170 LYS A C 1
ATOM 1428 O O . LYS A 1 170 ? 19.535 0.512 -23.773 1.00 84.56 170 LYS A O 1
ATOM 1433 N N . SER A 1 171 ? 20.973 -1.169 -23.593 1.00 82.25 171 SER A N 1
ATOM 1434 C CA . SER A 1 171 ? 20.320 -1.997 -24.619 1.00 82.25 171 SER A CA 1
ATOM 1435 C C . SER A 1 171 ? 20.347 -3.489 -24.309 1.00 82.25 171 SER A C 1
ATOM 1437 O O . SER A 1 171 ? 19.560 -4.238 -24.891 1.00 82.25 171 SER A O 1
ATOM 1439 N N . THR A 1 172 ? 21.217 -3.926 -23.393 1.00 90.62 172 THR A N 1
ATOM 1440 C CA . THR A 1 172 ? 21.398 -5.341 -23.069 1.00 90.62 172 THR A CA 1
ATOM 1441 C C . THR A 1 172 ? 21.360 -5.593 -21.564 1.00 90.62 172 THR A C 1
ATOM 1443 O O . THR A 1 172 ? 21.638 -4.709 -20.750 1.00 90.62 172 THR A O 1
ATOM 1446 N N . ILE A 1 173 ? 20.969 -6.808 -21.191 1.00 93.25 173 ILE A N 1
ATOM 1447 C CA . ILE A 1 173 ? 21.038 -7.331 -19.829 1.00 93.25 173 ILE A CA 1
ATOM 1448 C C . ILE A 1 173 ? 22.006 -8.506 -19.864 1.00 93.25 173 ILE A C 1
ATOM 1450 O O . ILE A 1 173 ? 21.796 -9.462 -20.609 1.00 93.25 173 ILE A O 1
ATOM 1454 N N . LYS A 1 174 ? 23.066 -8.439 -19.061 1.00 93.06 174 LYS A N 1
ATOM 1455 C CA . LYS A 1 174 ? 24.061 -9.507 -18.944 1.00 93.06 174 LYS A CA 1
ATOM 1456 C C . LYS A 1 174 ? 23.896 -10.210 -17.612 1.00 93.06 174 LYS A C 1
ATOM 1458 O O . LYS A 1 174 ? 23.901 -9.558 -16.567 1.00 93.06 174 LYS A O 1
ATOM 1463 N N . VAL A 1 175 ? 23.770 -11.527 -17.665 1.00 92.38 175 VAL A N 1
ATOM 1464 C CA . VAL A 1 175 ? 23.648 -12.393 -16.493 1.00 92.38 175 VAL A CA 1
ATOM 1465 C C . VAL A 1 175 ? 24.906 -13.234 -16.399 1.00 92.38 175 VAL A C 1
ATOM 1467 O O . VAL A 1 175 ? 25.285 -13.877 -17.375 1.00 92.38 175 VAL A O 1
ATOM 1470 N N . SER A 1 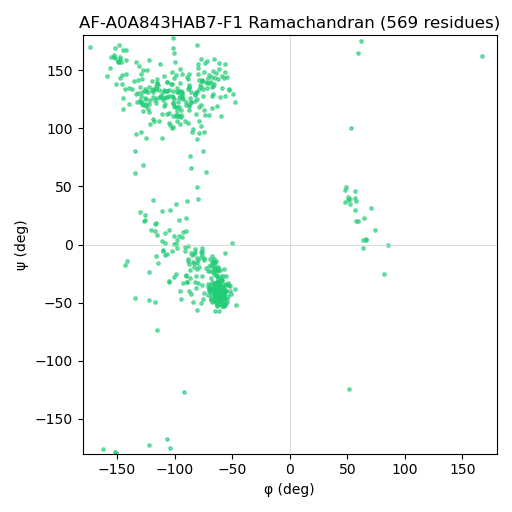176 ? 25.537 -13.240 -15.231 1.00 91.00 176 SER A N 1
ATOM 1471 C CA . SER A 1 176 ? 26.695 -14.086 -14.945 1.00 91.00 176 SER A CA 1
ATOM 1472 C C . SER A 1 176 ? 26.655 -14.616 -13.516 1.00 91.00 176 SER A C 1
ATOM 1474 O O . SER A 1 176 ? 25.860 -14.160 -12.689 1.00 91.00 176 SER A O 1
ATOM 1476 N N . ASP A 1 177 ? 27.507 -15.590 -13.209 1.00 89.50 177 ASP A N 1
ATOM 1477 C CA . ASP A 1 177 ? 27.600 -16.139 -11.859 1.00 89.50 177 ASP A CA 1
ATOM 1478 C C . ASP A 1 177 ? 28.251 -15.162 -10.878 1.00 89.50 177 ASP A C 1
ATOM 1480 O O . ASP A 1 177 ? 29.252 -14.495 -11.161 1.00 89.50 177 ASP A O 1
ATOM 1484 N N . SER A 1 178 ? 27.684 -15.099 -9.676 1.00 87.12 178 SER A N 1
ATOM 1485 C CA . SER A 1 178 ? 28.214 -14.313 -8.571 1.00 87.12 178 SER A CA 1
ATOM 1486 C C . SER A 1 178 ? 29.065 -15.186 -7.656 1.00 87.12 178 SER A C 1
ATOM 1488 O O . SER A 1 178 ? 28.572 -16.084 -6.976 1.00 87.12 178 SER A O 1
ATOM 1490 N N . SER A 1 179 ? 30.349 -14.852 -7.547 1.00 89.00 179 SER A N 1
ATOM 1491 C CA . SER A 1 179 ? 31.229 -15.356 -6.489 1.00 89.00 179 SER A CA 1
ATOM 1492 C C . SER A 1 179 ? 31.407 -14.316 -5.379 1.00 89.00 179 SER A C 1
ATOM 1494 O O . SER A 1 179 ? 31.137 -13.129 -5.566 1.00 89.00 179 SER A O 1
ATOM 1496 N N . LYS A 1 180 ? 31.925 -14.728 -4.213 1.00 87.12 180 LYS A N 1
ATOM 1497 C CA . LYS A 1 180 ? 32.236 -13.794 -3.110 1.00 87.12 180 LYS A CA 1
ATOM 1498 C C . LYS A 1 180 ? 33.178 -12.668 -3.551 1.00 87.12 180 LYS A C 1
ATOM 1500 O O . LYS A 1 180 ? 32.986 -11.523 -3.156 1.00 87.12 180 LYS A O 1
ATOM 1505 N N . LEU A 1 181 ? 34.182 -12.989 -4.371 1.00 89.00 181 LEU A N 1
ATOM 1506 C CA . LEU A 1 181 ? 35.144 -12.010 -4.882 1.00 89.00 181 LEU A CA 1
ATOM 1507 C C . LEU A 1 181 ? 34.482 -11.035 -5.858 1.00 89.00 181 LEU A C 1
ATOM 1509 O O . LEU A 1 181 ? 34.729 -9.835 -5.770 1.00 89.00 181 LEU A O 1
ATOM 1513 N N . ILE A 1 182 ? 33.613 -11.537 -6.741 1.00 89.56 182 ILE A N 1
ATOM 1514 C CA . ILE A 1 182 ? 32.856 -10.707 -7.686 1.00 89.56 182 ILE A CA 1
ATOM 1515 C C . ILE A 1 182 ? 31.909 -9.768 -6.932 1.00 89.56 182 ILE A C 1
ATOM 1517 O O . ILE A 1 182 ? 31.890 -8.575 -7.216 1.00 89.56 182 ILE A O 1
ATOM 1521 N N . PHE A 1 183 ? 31.194 -10.272 -5.923 1.00 89.75 183 PHE A N 1
ATOM 1522 C CA . PHE A 1 183 ? 30.337 -9.464 -5.055 1.00 89.75 183 PHE A CA 1
ATOM 1523 C C . PHE A 1 183 ? 31.115 -8.323 -4.380 1.00 89.75 183 PHE A C 1
ATOM 1525 O O . PHE A 1 183 ? 30.730 -7.161 -4.505 1.00 89.75 183 PHE A O 1
ATOM 1532 N N . ILE A 1 184 ? 32.238 -8.635 -3.719 1.00 91.31 184 ILE A N 1
ATOM 1533 C CA . ILE A 1 184 ? 33.065 -7.626 -3.034 1.00 91.31 184 ILE A CA 1
ATOM 1534 C C . ILE A 1 184 ? 33.606 -6.604 -4.039 1.00 91.31 184 ILE A C 1
ATOM 1536 O O . ILE A 1 184 ? 33.545 -5.403 -3.783 1.00 91.31 184 ILE A O 1
ATOM 1540 N N . LYS A 1 185 ? 34.112 -7.064 -5.189 1.00 92.56 185 LYS A N 1
ATOM 1541 C CA . LYS A 1 185 ? 34.636 -6.192 -6.244 1.00 92.56 185 LYS A CA 1
ATOM 1542 C C . LYS A 1 185 ? 33.562 -5.232 -6.760 1.00 92.56 185 LYS A C 1
ATOM 1544 O O . LYS A 1 185 ? 33.797 -4.026 -6.766 1.00 92.56 185 LYS A O 1
ATOM 1549 N N . ASN A 1 186 ? 32.386 -5.750 -7.119 1.00 90.44 186 ASN A N 1
ATOM 1550 C CA . ASN A 1 186 ? 31.263 -4.943 -7.601 1.00 90.44 186 ASN A CA 1
ATOM 1551 C C . ASN A 1 186 ? 30.849 -3.888 -6.575 1.00 90.44 186 ASN A C 1
ATOM 1553 O O . ASN A 1 186 ? 30.596 -2.738 -6.932 1.00 90.44 186 ASN A O 1
ATOM 1557 N N . GLU A 1 187 ? 30.813 -4.253 -5.296 1.00 93.19 187 GLU A N 1
ATOM 1558 C CA . GLU A 1 187 ? 30.434 -3.318 -4.246 1.00 93.19 187 GLU A CA 1
ATOM 1559 C C . GLU A 1 187 ? 31.493 -2.227 -4.024 1.00 93.19 187 GLU A C 1
ATOM 1561 O O . GLU A 1 187 ? 31.143 -1.052 -3.907 1.00 93.19 187 GLU A O 1
ATOM 1566 N N . ILE A 1 188 ? 32.785 -2.570 -4.067 1.00 94.12 188 ILE A N 1
ATOM 1567 C CA . ILE A 1 188 ? 33.879 -1.585 -4.021 1.00 94.12 188 ILE A CA 1
ATOM 1568 C C . ILE A 1 188 ? 33.804 -0.628 -5.218 1.00 94.12 188 ILE A C 1
ATOM 1570 O O . ILE A 1 188 ? 33.962 0.583 -5.046 1.00 94.12 188 ILE A O 1
ATOM 1574 N N . ASP A 1 189 ? 33.543 -1.137 -6.421 1.00 93.88 189 ASP A N 1
ATOM 1575 C CA . ASP A 1 189 ? 33.433 -0.314 -7.627 1.00 93.88 189 ASP A CA 1
ATOM 1576 C C . ASP A 1 189 ? 32.208 0.618 -7.565 1.00 93.88 189 ASP A C 1
ATOM 1578 O O . ASP A 1 189 ? 32.314 1.810 -7.879 1.00 93.88 189 ASP A O 1
ATOM 1582 N N . ASN A 1 190 ? 31.077 0.133 -7.043 1.00 94.62 190 ASN A N 1
ATOM 1583 C CA . ASN A 1 190 ? 29.896 0.953 -6.763 1.00 94.62 190 ASN A CA 1
ATOM 1584 C C . ASN A 1 190 ? 30.196 2.054 -5.729 1.00 94.62 190 ASN A C 1
ATOM 1586 O O . ASN A 1 190 ? 29.839 3.217 -5.940 1.00 94.62 190 ASN A O 1
ATOM 1590 N N . MET A 1 191 ? 30.904 1.733 -4.641 1.00 95.56 191 MET A N 1
ATOM 1591 C CA . MET A 1 191 ? 31.327 2.717 -3.637 1.00 95.56 191 MET A CA 1
ATOM 1592 C C . MET A 1 191 ? 32.287 3.765 -4.225 1.00 95.56 191 MET A C 1
ATOM 1594 O O . MET A 1 191 ? 32.121 4.960 -3.970 1.00 95.56 191 MET A O 1
ATOM 1598 N N . ARG A 1 192 ? 33.249 3.366 -5.069 1.00 96.12 192 ARG A N 1
ATOM 1599 C CA . ARG A 1 192 ? 34.147 4.298 -5.782 1.00 96.12 192 ARG A CA 1
ATOM 1600 C C . ARG A 1 192 ? 33.372 5.250 -6.689 1.00 96.12 192 ARG A C 1
ATOM 1602 O O . ARG A 1 192 ? 33.648 6.450 -6.682 1.00 96.12 192 ARG A O 1
ATOM 1609 N N . LYS A 1 193 ? 32.380 4.738 -7.425 1.00 95.19 193 LYS A N 1
ATOM 1610 C CA . LYS A 1 193 ? 31.482 5.554 -8.255 1.00 95.19 193 LYS A CA 1
ATOM 1611 C C . LYS A 1 193 ? 30.716 6.574 -7.407 1.00 95.19 193 LYS A C 1
ATOM 1613 O O . LYS A 1 193 ? 30.736 7.761 -7.716 1.00 95.19 193 LYS A O 1
ATOM 1618 N N . ILE A 1 194 ? 30.110 6.141 -6.297 1.00 95.62 194 ILE A N 1
ATOM 1619 C CA . ILE A 1 194 ? 29.407 7.024 -5.345 1.00 95.62 194 ILE A CA 1
ATOM 1620 C C . ILE A 1 194 ? 30.335 8.126 -4.811 1.00 95.62 194 ILE A C 1
ATOM 1622 O O . ILE A 1 194 ? 29.935 9.290 -4.754 1.00 95.62 194 ILE A O 1
ATOM 1626 N N . PHE A 1 195 ? 31.572 7.778 -4.446 1.00 96.19 195 PHE A N 1
ATOM 1627 C CA . PHE A 1 195 ? 32.561 8.737 -3.954 1.00 96.19 195 PHE A CA 1
ATOM 1628 C C . PHE A 1 195 ? 32.989 9.755 -5.021 1.00 96.19 195 PHE A C 1
ATOM 1630 O O . PHE A 1 195 ? 33.160 10.931 -4.699 1.00 96.19 195 PHE A O 1
ATOM 1637 N N . LYS A 1 196 ? 33.143 9.320 -6.278 1.00 96.38 196 LYS A N 1
ATOM 1638 C CA . LYS A 1 196 ? 33.515 10.184 -7.407 1.00 96.38 196 LYS A CA 1
ATOM 1639 C C . LYS A 1 196 ? 32.403 11.172 -7.760 1.00 96.38 196 LYS A C 1
ATOM 1641 O O . LYS A 1 196 ? 32.675 12.363 -7.887 1.00 96.38 196 LYS A O 1
ATOM 1646 N N . ASP A 1 197 ? 31.170 10.687 -7.878 1.00 95.25 197 ASP A N 1
ATOM 1647 C CA . ASP A 1 197 ? 30.038 11.488 -8.360 1.00 95.25 197 ASP A CA 1
ATOM 1648 C C . ASP A 1 197 ? 29.467 12.417 -7.273 1.00 95.25 197 ASP A C 1
ATOM 1650 O O . ASP A 1 197 ? 28.779 13.383 -7.596 1.00 95.25 197 ASP A O 1
ATOM 1654 N N . LYS A 1 198 ? 29.738 12.134 -5.985 1.00 94.00 198 LYS A N 1
ATOM 1655 C CA . LYS A 1 198 ? 29.353 12.954 -4.815 1.00 94.00 198 LYS A CA 1
ATOM 1656 C C . LYS A 1 198 ? 27.884 13.402 -4.808 1.00 94.00 198 LYS A C 1
ATOM 1658 O O . LYS A 1 198 ? 27.565 14.505 -4.364 1.00 94.00 198 LYS A O 1
ATOM 1663 N N . LYS A 1 199 ? 26.976 12.538 -5.272 1.00 92.75 199 LYS A N 1
ATOM 1664 C CA . LYS A 1 199 ? 25.528 12.786 -5.210 1.00 92.75 199 LYS A CA 1
ATOM 1665 C C . LYS A 1 199 ? 25.071 13.063 -3.773 1.00 92.75 199 LYS A C 1
ATOM 1667 O O . LYS A 1 199 ? 25.696 12.616 -2.811 1.00 92.75 199 LYS A O 1
ATOM 1672 N N . GLU A 1 200 ? 23.958 13.772 -3.613 1.00 93.00 200 GLU A N 1
ATOM 1673 C CA . GLU A 1 200 ? 23.383 14.014 -2.287 1.00 93.00 200 GLU A CA 1
ATOM 1674 C C . GLU A 1 200 ? 23.188 12.690 -1.524 1.00 93.00 200 GLU A C 1
ATOM 1676 O O . GLU A 1 200 ? 22.725 11.702 -2.091 1.00 93.00 200 GLU A O 1
ATOM 1681 N N . GLY A 1 201 ? 23.597 12.650 -0.252 1.00 92.88 201 GLY A N 1
ATOM 1682 C CA . GLY A 1 201 ? 23.570 11.433 0.567 1.00 92.88 201 GLY A CA 1
ATOM 1683 C C . GLY A 1 201 ? 24.789 10.507 0.424 1.00 92.88 201 GLY A C 1
ATOM 1684 O O . GLY A 1 201 ? 24.854 9.505 1.135 1.00 92.88 201 GLY A O 1
ATOM 1685 N N . TYR A 1 202 ? 25.792 10.828 -0.412 1.00 95.62 202 TYR A N 1
ATOM 1686 C CA . TYR A 1 202 ? 26.928 9.923 -0.668 1.00 95.62 202 TYR A CA 1
ATOM 1687 C C . TYR A 1 202 ? 27.703 9.500 0.593 1.00 95.62 202 TYR A C 1
ATOM 1689 O O . TYR A 1 202 ? 28.109 8.347 0.689 1.00 95.62 202 TYR A O 1
ATOM 1697 N N . LYS A 1 203 ? 27.910 10.395 1.574 1.00 96.25 203 LYS A N 1
ATOM 1698 C CA . LYS A 1 203 ? 28.648 10.067 2.812 1.00 96.25 203 LYS A CA 1
ATOM 1699 C C . LYS A 1 203 ? 27.935 8.988 3.628 1.00 96.25 203 LYS A C 1
ATOM 1701 O O . LYS A 1 203 ? 28.570 8.042 4.083 1.00 96.25 203 LYS A O 1
ATOM 1706 N N . ASP A 1 204 ? 26.620 9.131 3.778 1.00 95.25 204 ASP A N 1
ATOM 1707 C CA . ASP A 1 204 ? 25.771 8.154 4.461 1.00 95.25 204 ASP A CA 1
ATOM 1708 C C . ASP A 1 204 ? 25.730 6.833 3.682 1.00 95.25 204 ASP A C 1
ATOM 1710 O O . ASP A 1 204 ? 25.897 5.773 4.278 1.00 95.25 204 ASP A O 1
ATOM 1714 N N . ALA A 1 205 ? 25.644 6.895 2.347 1.00 96.25 205 ALA A N 1
ATOM 1715 C CA . ALA A 1 205 ? 25.716 5.712 1.492 1.00 96.25 205 ALA A CA 1
ATOM 1716 C C . ALA A 1 205 ? 27.030 4.949 1.647 1.00 96.25 205 ALA A C 1
ATOM 1718 O O . ALA A 1 205 ? 27.001 3.736 1.825 1.00 96.25 205 ALA A O 1
ATOM 1719 N N . LEU A 1 206 ? 28.176 5.631 1.649 1.00 97.19 206 LEU A N 1
ATOM 1720 C CA . LEU A 1 206 ? 29.473 4.984 1.859 1.00 97.19 206 LEU A CA 1
ATOM 1721 C C . LEU A 1 206 ? 29.576 4.336 3.246 1.00 97.19 206 LEU A C 1
ATOM 1723 O O . LEU A 1 206 ? 30.073 3.215 3.350 1.00 97.19 206 LEU A O 1
ATOM 1727 N N . LEU A 1 207 ? 29.071 4.998 4.293 1.00 97.12 207 LEU A N 1
ATOM 1728 C CA . LEU A 1 207 ? 29.045 4.449 5.651 1.00 97.12 207 LEU A CA 1
ATOM 1729 C C . LEU A 1 207 ? 28.179 3.183 5.732 1.00 97.12 207 LEU A C 1
ATOM 1731 O O . LEU A 1 207 ? 28.639 2.143 6.202 1.00 97.12 207 LEU A O 1
ATOM 1735 N N . VAL A 1 208 ? 26.934 3.260 5.258 1.00 97.31 208 VAL A N 1
ATOM 1736 C CA . VAL A 1 208 ? 25.974 2.148 5.301 1.00 97.31 208 VAL A CA 1
ATOM 1737 C C . VAL A 1 208 ? 26.461 0.976 4.450 1.00 97.31 208 VAL A C 1
ATOM 1739 O O . VAL A 1 208 ? 26.390 -0.160 4.909 1.00 97.31 208 VAL A O 1
ATOM 1742 N N . ARG A 1 209 ? 27.007 1.233 3.255 1.00 96.44 209 ARG A N 1
ATOM 1743 C CA . ARG A 1 209 ? 27.561 0.200 2.361 1.00 96.44 209 ARG A CA 1
ATOM 1744 C C . ARG A 1 209 ? 28.816 -0.456 2.939 1.00 96.44 209 ARG A C 1
ATOM 1746 O O . ARG A 1 209 ? 28.950 -1.676 2.878 1.00 96.44 209 ARG A O 1
ATOM 1753 N N . GLY A 1 210 ? 29.677 0.313 3.607 1.00 96.69 210 GLY A N 1
ATOM 1754 C CA . GLY A 1 210 ? 30.809 -0.233 4.361 1.00 96.69 210 GLY A CA 1
ATOM 1755 C C . GLY A 1 210 ? 30.361 -1.171 5.487 1.00 96.69 210 GLY A C 1
ATOM 1756 O O . GLY A 1 210 ? 30.862 -2.288 5.605 1.00 96.69 210 GLY A O 1
ATOM 1757 N N . ILE A 1 211 ? 29.361 -0.768 6.276 1.00 96.94 211 ILE A N 1
ATOM 1758 C CA . ILE A 1 211 ? 28.792 -1.617 7.336 1.00 96.94 211 ILE A CA 1
ATOM 1759 C C . ILE A 1 211 ? 28.084 -2.838 6.741 1.00 96.94 211 ILE A C 1
ATOM 1761 O O . ILE A 1 211 ? 28.208 -3.939 7.279 1.00 96.94 211 ILE A O 1
ATOM 1765 N N . TYR A 1 212 ? 27.372 -2.672 5.627 1.00 95.81 212 TYR A N 1
ATOM 1766 C CA . TYR A 1 212 ? 26.752 -3.771 4.895 1.00 95.81 212 TYR A CA 1
ATOM 1767 C C . TYR A 1 212 ? 27.806 -4.814 4.508 1.00 95.81 212 TYR A C 1
ATOM 1769 O O . TYR A 1 212 ? 27.651 -5.969 4.893 1.00 95.81 212 TYR A O 1
ATOM 1777 N N . LEU A 1 213 ? 28.922 -4.416 3.887 1.00 94.12 213 LEU A N 1
ATOM 1778 C CA . LEU A 1 213 ? 30.033 -5.318 3.554 1.00 94.12 213 LEU A CA 1
ATOM 1779 C C . LEU A 1 213 ? 30.617 -6.034 4.779 1.00 94.12 213 LEU A C 1
ATOM 1781 O O . LEU A 1 213 ? 30.796 -7.252 4.749 1.00 94.12 213 LEU A O 1
ATOM 1785 N N . LEU A 1 214 ? 30.881 -5.300 5.865 1.00 94.75 214 LEU A N 1
ATOM 1786 C CA . LEU A 1 214 ? 31.448 -5.863 7.097 1.00 94.75 214 LEU A CA 1
ATOM 1787 C C . LEU A 1 214 ? 30.509 -6.876 7.767 1.00 94.75 214 LEU A C 1
ATOM 1789 O O . LEU A 1 214 ? 30.957 -7.879 8.318 1.00 94.75 214 LEU A O 1
ATOM 1793 N N . THR A 1 215 ? 29.200 -6.627 7.718 1.00 94.81 215 THR A N 1
ATOM 1794 C CA . THR A 1 215 ? 28.182 -7.480 8.353 1.00 94.81 215 THR A CA 1
ATOM 1795 C C . THR A 1 215 ? 27.689 -8.615 7.454 1.00 94.81 215 THR A C 1
ATOM 1797 O O . THR A 1 215 ? 27.063 -9.557 7.950 1.00 94.81 215 THR A O 1
ATOM 1800 N N . HIS A 1 216 ? 28.010 -8.583 6.157 1.00 92.62 216 HIS A N 1
ATOM 1801 C CA . HIS A 1 216 ? 27.531 -9.536 5.154 1.00 92.62 216 HIS A CA 1
ATOM 1802 C C . HIS A 1 216 ? 27.776 -11.009 5.485 1.00 92.62 216 HIS A C 1
ATOM 1804 O O . HIS A 1 216 ? 26.830 -11.790 5.363 1.00 92.62 216 HIS A O 1
ATOM 1810 N N . PRO A 1 217 ? 28.959 -11.429 5.976 1.00 90.50 217 PRO A N 1
ATOM 1811 C CA . PRO A 1 217 ? 29.196 -12.833 6.312 1.00 90.50 217 PRO A CA 1
ATOM 1812 C C . PRO A 1 217 ? 28.225 -13.391 7.362 1.00 90.50 217 PRO A C 1
ATOM 1814 O O . PRO A 1 217 ? 27.907 -14.577 7.324 1.00 90.50 217 PRO A O 1
ATOM 1817 N N . ILE A 1 218 ? 27.743 -12.536 8.271 1.00 92.06 218 ILE A N 1
ATOM 1818 C CA . ILE A 1 218 ? 26.889 -12.910 9.405 1.00 92.06 218 ILE A CA 1
ATOM 1819 C C . ILE A 1 218 ? 25.405 -12.729 9.063 1.00 92.06 218 ILE A C 1
ATOM 1821 O O . ILE A 1 218 ? 24.567 -13.538 9.457 1.00 92.06 218 ILE A O 1
ATOM 1825 N N . MET A 1 219 ? 25.062 -11.648 8.360 1.00 93.38 219 MET A N 1
ATOM 1826 C CA . MET A 1 219 ? 23.672 -11.228 8.162 1.00 93.38 219 MET A CA 1
ATOM 1827 C C . MET A 1 219 ? 23.000 -11.886 6.957 1.00 93.38 219 MET A C 1
ATOM 1829 O O . MET A 1 219 ? 21.793 -12.106 7.004 1.00 93.38 219 MET A O 1
ATOM 1833 N N . LYS A 1 220 ? 23.755 -12.262 5.916 1.00 88.94 220 LYS A N 1
ATOM 1834 C CA . LYS A 1 220 ? 23.196 -12.751 4.641 1.00 88.94 220 LYS A CA 1
ATOM 1835 C C . LYS A 1 220 ? 22.282 -13.980 4.755 1.00 88.94 220 LYS A C 1
ATOM 1837 O O . LYS A 1 220 ? 21.411 -14.168 3.921 1.00 88.94 220 LYS A O 1
ATOM 1842 N N . ASN A 1 221 ? 22.488 -14.814 5.777 1.00 89.56 221 ASN A N 1
ATOM 1843 C CA . ASN A 1 221 ? 21.726 -16.050 5.984 1.00 89.56 221 ASN A CA 1
ATOM 1844 C C . ASN A 1 221 ? 20.580 -15.879 6.997 1.00 89.56 221 ASN A C 1
ATOM 1846 O O . ASN A 1 221 ? 19.850 -16.834 7.265 1.00 89.56 221 ASN A O 1
ATOM 1850 N N . LYS A 1 222 ? 20.431 -14.698 7.614 1.00 94.12 222 LYS A N 1
ATOM 1851 C CA . LYS A 1 222 ? 19.376 -14.464 8.603 1.00 94.12 222 LYS A CA 1
ATOM 1852 C C . LYS A 1 222 ? 18.047 -14.216 7.907 1.00 94.12 222 LYS A C 1
ATOM 1854 O O . LYS A 1 222 ? 17.961 -13.392 7.003 1.00 94.12 222 LYS A O 1
ATOM 1859 N N . LYS A 1 223 ? 16.990 -14.866 8.392 1.00 95.56 223 LYS A N 1
ATOM 1860 C CA . LYS A 1 223 ? 15.611 -14.522 8.032 1.00 95.56 223 LYS A CA 1
ATOM 1861 C C . LYS A 1 223 ? 15.195 -13.301 8.844 1.00 95.56 223 LYS A C 1
ATOM 1863 O O . LYS A 1 223 ? 15.239 -13.359 10.070 1.00 95.56 223 LYS A O 1
ATOM 1868 N N . ILE A 1 224 ? 14.882 -12.196 8.182 1.00 97.00 224 ILE A N 1
ATOM 1869 C CA . ILE A 1 224 ? 14.548 -10.895 8.752 1.00 97.00 224 ILE A CA 1
ATOM 1870 C C . ILE A 1 224 ? 13.256 -10.396 8.107 1.00 97.00 224 ILE A C 1
ATOM 1872 O O . ILE A 1 224 ? 13.185 -10.225 6.888 1.00 97.00 224 ILE A O 1
ATOM 1876 N N . TRP A 1 225 ? 12.257 -10.125 8.944 1.00 98.06 225 TRP A N 1
ATOM 1877 C CA . TRP A 1 225 ? 10.994 -9.503 8.550 1.00 98.06 225 TRP A CA 1
ATOM 1878 C C . TRP A 1 225 ? 10.885 -8.124 9.192 1.00 98.06 225 TRP A C 1
ATOM 1880 O O . TRP A 1 225 ? 11.134 -7.976 10.393 1.00 98.06 225 TRP A O 1
ATOM 1890 N N . LEU A 1 226 ? 10.512 -7.130 8.393 1.00 98.12 226 LEU A N 1
ATOM 1891 C CA . LEU A 1 226 ? 10.237 -5.772 8.848 1.00 98.12 226 LEU A CA 1
ATOM 1892 C C . LEU A 1 226 ? 8.739 -5.511 8.762 1.00 98.12 226 LEU A C 1
ATOM 1894 O O . LEU A 1 226 ? 8.148 -5.7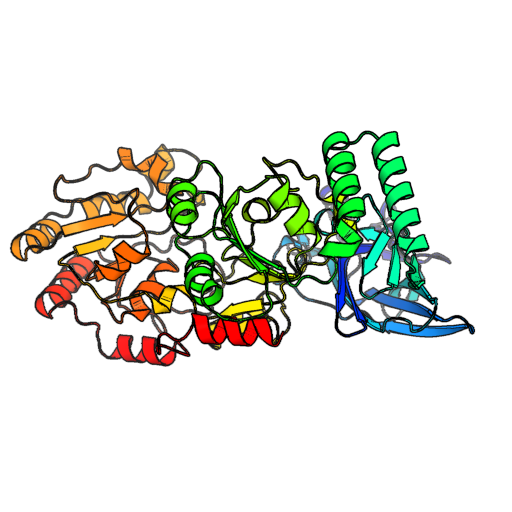06 7.705 1.00 98.12 226 LEU A O 1
ATOM 1898 N N . LEU A 1 227 ? 8.149 -5.092 9.877 1.00 98.19 227 LEU A N 1
ATOM 1899 C CA . LEU A 1 227 ? 6.735 -4.764 9.996 1.00 98.19 227 LEU A CA 1
ATOM 1900 C C . LEU A 1 227 ? 6.569 -3.279 10.306 1.00 98.19 227 LEU A C 1
ATOM 1902 O O . LEU A 1 227 ? 7.321 -2.749 11.124 1.00 98.19 227 LEU A O 1
ATOM 1906 N N . ASN A 1 228 ? 5.591 -2.622 9.686 1.00 96.62 228 ASN A N 1
ATOM 1907 C CA . ASN A 1 228 ? 5.227 -1.245 10.019 1.00 96.62 228 ASN A CA 1
ATOM 1908 C C . ASN A 1 228 ? 3.801 -0.888 9.574 1.00 96.62 228 ASN A C 1
ATOM 1910 O O . ASN A 1 228 ? 3.361 -1.268 8.487 1.00 96.62 228 ASN A O 1
ATOM 1914 N N . ASP A 1 229 ? 3.139 -0.054 10.367 1.00 95.06 229 ASP A N 1
ATOM 1915 C CA . ASP A 1 229 ? 1.983 0.734 9.939 1.00 95.06 229 ASP A CA 1
ATOM 1916 C C . ASP A 1 229 ? 2.466 2.104 9.425 1.00 95.06 229 ASP A C 1
ATOM 1918 O O . ASP A 1 229 ? 3.354 2.166 8.563 1.00 95.06 229 ASP A O 1
ATOM 1922 N N . ARG A 1 230 ? 1.918 3.208 9.944 1.00 91.62 230 ARG A N 1
ATOM 1923 C CA . ARG A 1 230 ? 2.466 4.553 9.734 1.00 91.62 230 ARG A CA 1
ATOM 1924 C C . ARG A 1 230 ? 3.637 4.804 10.691 1.00 91.62 230 ARG A C 1
ATOM 1926 O O . ARG A 1 230 ? 3.937 4.018 11.584 1.00 91.62 230 ARG A O 1
ATOM 1933 N N . LEU A 1 231 ? 4.341 5.916 10.490 1.00 91.75 231 LEU A N 1
ATOM 1934 C CA . LEU A 1 231 ? 5.449 6.303 11.373 1.00 91.75 231 LEU A CA 1
ATOM 1935 C C . LEU A 1 231 ? 4.989 6.975 12.667 1.00 91.75 231 LEU A C 1
ATOM 1937 O O . LEU A 1 231 ? 5.765 7.026 13.620 1.00 91.75 231 LEU A O 1
ATOM 1941 N N . ASP A 1 232 ? 3.773 7.506 12.667 1.00 89.25 232 ASP A N 1
ATOM 1942 C CA . ASP A 1 232 ? 3.159 8.290 13.737 1.00 89.25 232 ASP A CA 1
ATOM 1943 C C . ASP A 1 232 ? 2.148 7.491 14.573 1.00 89.25 232 ASP A C 1
ATOM 1945 O O . ASP A 1 232 ? 1.659 8.009 15.570 1.00 89.25 232 ASP A O 1
ATOM 1949 N N . SER A 1 233 ? 1.848 6.246 14.193 1.00 86.69 233 SER A N 1
ATOM 1950 C CA . SER A 1 233 ? 0.842 5.398 14.841 1.00 86.69 233 SER A CA 1
ATOM 1951 C C . SER A 1 233 ? 1.121 3.912 14.607 1.00 86.69 233 SER A C 1
ATOM 1953 O O . SER A 1 233 ? 1.714 3.528 13.594 1.00 86.69 233 SER A O 1
ATOM 1955 N N . SER A 1 234 ? 0.693 3.071 15.548 1.00 87.50 234 SER A N 1
ATOM 1956 C CA . SER A 1 234 ? 0.798 1.609 15.469 1.00 87.50 234 SER A CA 1
ATOM 1957 C C . SER A 1 234 ? -0.499 0.910 15.877 1.00 87.50 234 SER A C 1
ATOM 1959 O O . SER A 1 234 ? -0.541 0.156 16.844 1.00 87.50 234 SER A O 1
ATOM 1961 N N . ASP A 1 235 ? -1.574 1.173 15.142 1.00 89.00 235 ASP A N 1
ATOM 1962 C CA . ASP A 1 235 ? -2.928 0.705 15.451 1.00 89.00 235 ASP A CA 1
ATOM 1963 C C . ASP A 1 235 ? -3.610 -0.035 14.284 1.00 89.00 235 ASP A C 1
ATOM 1965 O O . ASP A 1 235 ? -4.836 -0.166 14.267 1.00 89.00 235 ASP A O 1
ATOM 1969 N N . ASP A 1 236 ? -2.841 -0.540 13.311 1.00 93.56 236 ASP A N 1
ATOM 1970 C CA . ASP A 1 236 ? -3.370 -1.188 12.106 1.00 93.56 236 ASP A CA 1
ATOM 1971 C C . ASP A 1 236 ? -2.845 -2.633 11.946 1.00 93.56 236 ASP A C 1
ATOM 1973 O O . ASP A 1 236 ? -2.233 -3.224 12.842 1.00 93.56 236 ASP A O 1
ATOM 1977 N N . ASN A 1 237 ? -3.140 -3.266 10.812 1.00 97.19 237 ASN A N 1
ATOM 1978 C CA . ASN A 1 237 ? -2.922 -4.690 10.575 1.00 97.19 237 ASN A CA 1
ATOM 1979 C C . ASN A 1 237 ? -1.497 -5.177 10.890 1.00 97.19 237 ASN A C 1
ATOM 1981 O O . ASN A 1 237 ? -1.341 -6.297 11.389 1.00 97.19 237 ASN A O 1
ATOM 1985 N N . ALA A 1 238 ? -0.457 -4.376 10.638 1.00 97.56 238 ALA A N 1
ATOM 1986 C CA . ALA A 1 238 ? 0.920 -4.787 10.893 1.00 97.56 238 ALA A CA 1
ATOM 1987 C C . ALA A 1 238 ? 1.221 -4.860 12.391 1.00 97.56 238 ALA A C 1
ATOM 1989 O O . ALA A 1 238 ? 1.929 -5.785 12.798 1.00 97.56 238 ALA A O 1
ATOM 1990 N N . LYS A 1 239 ? 0.672 -3.957 13.218 1.00 96.19 239 LYS A N 1
ATOM 1991 C CA . LYS A 1 239 ? 0.787 -4.050 14.681 1.00 96.19 239 LYS A CA 1
ATOM 1992 C C . LYS A 1 239 ? 0.146 -5.327 15.210 1.00 96.19 239 LYS A C 1
ATOM 1994 O O . LYS A 1 239 ? 0.792 -6.073 15.946 1.00 96.19 239 LYS A O 1
ATOM 1999 N N . HIS A 1 240 ? -1.098 -5.597 14.821 1.00 97.00 240 HIS A N 1
ATOM 2000 C CA . HIS A 1 240 ? -1.828 -6.778 15.296 1.00 97.00 240 HIS A CA 1
ATOM 2001 C C . HIS A 1 240 ? -1.133 -8.071 14.882 1.00 97.00 240 HIS A C 1
ATOM 2003 O O . HIS A 1 240 ? -0.943 -8.978 15.697 1.00 97.00 240 HIS A O 1
ATOM 2009 N N . LEU A 1 241 ? -0.666 -8.123 13.632 1.00 98.50 241 LEU A N 1
ATOM 2010 C CA . LEU A 1 241 ? 0.132 -9.240 13.164 1.00 98.50 241 LEU A CA 1
ATOM 2011 C C . LEU A 1 241 ? 1.432 -9.359 13.965 1.00 98.50 241 LEU A C 1
ATOM 2013 O O . LEU A 1 241 ? 1.757 -10.462 14.393 1.00 98.50 241 LEU A O 1
ATOM 2017 N N . PHE A 1 242 ? 2.156 -8.257 14.203 1.00 98.19 242 PHE A N 1
ATOM 2018 C CA . PHE A 1 242 ? 3.402 -8.241 14.978 1.00 98.19 242 PHE A CA 1
ATOM 2019 C C . PHE A 1 242 ? 3.227 -8.851 16.373 1.00 98.19 242 PHE A C 1
ATOM 2021 O O . PHE A 1 242 ? 3.990 -9.753 16.732 1.00 98.19 242 PHE A O 1
ATOM 2028 N N . ASP A 1 243 ? 2.199 -8.428 17.111 1.00 96.94 243 ASP A N 1
ATOM 2029 C CA . ASP A 1 243 ? 1.898 -8.924 18.461 1.00 96.94 243 ASP A CA 1
ATOM 2030 C C . ASP A 1 243 ? 1.627 -10.433 18.486 1.00 96.94 243 ASP A C 1
ATOM 2032 O O . ASP A 1 243 ? 1.935 -11.114 19.471 1.00 96.94 243 ASP A O 1
ATOM 2036 N N . TYR A 1 244 ? 1.062 -10.969 17.402 1.00 97.69 244 TYR A N 1
ATOM 2037 C CA . TYR A 1 244 ? 0.851 -12.401 17.227 1.00 97.69 244 TYR A CA 1
ATOM 2038 C C . TYR A 1 244 ? 2.148 -13.135 16.852 1.00 97.69 244 TYR A C 1
ATOM 2040 O O . TYR A 1 244 ? 2.496 -14.141 17.479 1.00 97.69 244 TYR A O 1
ATOM 2048 N N . ILE A 1 245 ? 2.884 -12.649 15.844 1.00 97.50 245 ILE A N 1
ATOM 2049 C CA . ILE A 1 245 ? 4.030 -13.371 15.265 1.00 97.50 245 ILE A CA 1
ATOM 2050 C C . ILE A 1 245 ? 5.285 -13.324 16.138 1.00 97.50 245 ILE A C 1
ATOM 2052 O O . ILE A 1 245 ? 6.116 -14.233 16.066 1.00 97.50 245 ILE A O 1
ATOM 2056 N N . ILE A 1 246 ? 5.454 -12.281 16.956 1.00 96.81 246 ILE A N 1
ATOM 2057 C CA . ILE A 1 246 ? 6.625 -12.142 17.832 1.00 96.81 246 ILE A CA 1
ATOM 2058 C C . ILE A 1 246 ? 6.644 -13.212 18.932 1.00 96.81 246 ILE A C 1
ATOM 2060 O O . ILE A 1 246 ? 7.713 -13.567 19.417 1.00 96.81 246 ILE A O 1
ATOM 2064 N N . LYS A 1 247 ? 5.471 -13.765 19.269 1.00 95.75 247 LYS A N 1
ATOM 2065 C CA . LYS A 1 247 ? 5.280 -14.850 20.243 1.00 95.75 247 LYS A CA 1
ATOM 2066 C C . LYS A 1 247 ? 5.515 -16.244 19.648 1.00 95.75 247 LYS A C 1
ATOM 2068 O O . LYS A 1 247 ? 5.509 -17.221 20.384 1.00 95.75 247 LYS A O 1
ATOM 2073 N N . GLN A 1 248 ? 5.689 -16.347 18.330 1.00 96.12 248 GLN A N 1
ATOM 2074 C CA . GLN A 1 248 ? 5.861 -17.627 17.644 1.00 96.12 248 GLN A CA 1
ATOM 2075 C C . GLN A 1 248 ? 7.324 -18.060 17.665 1.00 96.12 248 GLN A C 1
ATOM 2077 O O . GLN A 1 248 ? 8.209 -17.289 17.274 1.00 96.12 248 GLN A O 1
ATOM 2082 N N . GLU A 1 249 ? 7.560 -19.313 18.045 1.00 93.19 249 GLU A N 1
ATOM 2083 C CA . GLU A 1 249 ? 8.878 -19.939 17.992 1.00 93.19 249 GLU A CA 1
ATOM 2084 C C . GLU A 1 249 ? 9.221 -20.331 16.549 1.00 93.19 249 GLU A C 1
ATOM 2086 O O . GLU A 1 249 ? 8.727 -21.308 15.985 1.00 93.19 249 GLU A O 1
ATOM 2091 N N . ASP A 1 250 ? 10.067 -19.525 15.914 1.00 94.25 250 ASP A N 1
ATOM 2092 C CA . ASP A 1 250 ? 10.649 -19.807 14.609 1.00 94.25 250 ASP A CA 1
ATOM 2093 C C . ASP A 1 250 ? 12.053 -19.188 14.500 1.00 94.25 250 ASP A C 1
ATOM 2095 O O . ASP A 1 250 ? 12.501 -18.428 15.357 1.00 94.25 250 ASP A O 1
ATOM 2099 N N . ASN A 1 251 ? 12.771 -19.513 13.424 1.00 93.94 251 ASN A N 1
ATOM 2100 C CA . ASN A 1 251 ? 14.104 -18.968 13.156 1.00 93.94 251 ASN A CA 1
ATOM 2101 C C . ASN A 1 251 ? 14.044 -17.651 12.349 1.00 93.94 251 ASN A C 1
ATOM 2103 O O . ASN A 1 251 ? 14.834 -17.448 11.421 1.00 93.94 251 ASN A O 1
ATOM 2107 N N . ILE A 1 252 ? 13.055 -16.790 12.625 1.00 96.88 252 ILE A N 1
ATOM 2108 C CA . ILE A 1 252 ? 12.818 -15.533 11.902 1.00 96.88 252 ILE A CA 1
ATOM 2109 C C . ILE A 1 252 ? 12.988 -14.347 12.854 1.00 96.88 252 ILE A C 1
ATOM 2111 O O . ILE A 1 252 ? 12.321 -14.215 13.877 1.00 96.88 252 ILE A O 1
ATOM 2115 N N . ASN A 1 253 ? 13.869 -13.425 12.478 1.00 97.06 253 ASN A N 1
ATOM 2116 C CA . ASN A 1 253 ? 14.115 -12.185 13.199 1.00 97.06 253 ASN A CA 1
ATOM 2117 C C . ASN A 1 253 ? 13.072 -11.144 12.775 1.00 97.06 253 ASN A C 1
ATOM 2119 O O . ASN A 1 253 ? 13.191 -10.516 11.723 1.00 97.06 253 ASN A O 1
ATOM 2123 N N . LYS A 1 254 ? 12.037 -10.976 13.590 1.00 97.88 254 LYS A N 1
ATOM 2124 C CA . LYS A 1 254 ? 10.919 -10.062 13.323 1.00 97.88 254 LYS A CA 1
ATOM 2125 C C . LYS A 1 254 ? 11.198 -8.723 13.994 1.00 97.88 254 LYS A C 1
ATOM 2127 O O . LYS A 1 254 ? 11.565 -8.709 15.170 1.00 97.88 254 LYS A O 1
ATOM 2132 N N . TYR A 1 255 ? 11.032 -7.616 13.283 1.00 98.25 255 TYR A N 1
ATOM 2133 C CA . TYR A 1 255 ? 11.204 -6.271 13.835 1.00 98.25 255 TYR A CA 1
ATOM 2134 C C . TYR A 1 255 ? 10.029 -5.381 13.460 1.00 98.25 255 TYR A C 1
ATOM 2136 O O . TYR A 1 255 ? 9.560 -5.435 12.326 1.00 98.25 255 TYR A O 1
ATOM 2144 N N . TYR A 1 256 ? 9.608 -4.535 14.397 1.00 98.38 256 TYR A N 1
ATOM 2145 C CA . TYR A 1 256 ? 8.612 -3.499 14.144 1.00 98.38 256 TYR A CA 1
ATOM 2146 C C . TYR A 1 256 ? 9.305 -2.143 14.005 1.00 98.38 256 TYR A C 1
ATOM 2148 O O . TYR A 1 256 ? 10.114 -1.764 14.861 1.00 98.38 256 TYR A O 1
ATOM 2156 N N . VAL A 1 257 ? 9.028 -1.432 12.916 1.00 97.56 257 VAL A N 1
ATOM 2157 C CA . VAL A 1 257 ? 9.629 -0.139 12.586 1.00 97.56 257 VAL A CA 1
ATOM 2158 C C . VAL A 1 257 ? 8.601 0.965 12.799 1.00 97.56 257 VAL A C 1
ATOM 2160 O O . VAL A 1 257 ? 7.508 0.912 12.251 1.00 97.56 257 VAL A O 1
ATOM 2163 N N . ILE A 1 258 ? 8.973 1.984 13.571 1.00 96.69 258 ILE A N 1
ATOM 2164 C CA . ILE A 1 258 ? 8.107 3.129 13.887 1.00 96.69 258 ILE A CA 1
ATOM 2165 C C . ILE A 1 258 ? 8.948 4.401 14.076 1.00 96.69 258 ILE A C 1
ATOM 2167 O O . ILE A 1 258 ? 10.159 4.330 14.333 1.00 96.69 258 ILE A O 1
ATOM 2171 N N . GLY A 1 259 ? 8.341 5.577 13.911 1.00 95.69 259 GLY A N 1
ATOM 2172 C CA . GLY A 1 259 ? 8.988 6.859 14.172 1.00 95.69 259 GLY A CA 1
ATOM 2173 C C . GLY A 1 259 ? 9.460 6.961 15.623 1.00 95.69 259 GLY A C 1
ATOM 2174 O O . GLY A 1 259 ? 8.736 6.619 16.548 1.00 95.69 259 GLY A O 1
ATOM 2175 N N . LYS A 1 260 ? 10.691 7.439 15.840 1.00 94.06 260 LYS A N 1
ATOM 2176 C CA . LYS A 1 260 ? 11.267 7.570 17.193 1.00 94.06 260 LYS A CA 1
ATOM 2177 C C . LYS A 1 260 ? 10.472 8.538 18.082 1.00 94.06 260 LYS A C 1
ATOM 2179 O O . LYS A 1 260 ? 10.480 8.378 19.300 1.00 94.06 260 LYS A O 1
ATOM 2184 N N . ASP A 1 261 ? 9.844 9.526 17.453 1.00 92.75 261 ASP A N 1
ATOM 2185 C CA . ASP A 1 261 ? 9.119 10.611 18.113 1.00 92.75 261 ASP A CA 1
ATOM 2186 C C . ASP A 1 261 ? 7.632 10.280 18.333 1.00 92.75 261 ASP A C 1
ATOM 2188 O O . ASP A 1 261 ? 6.942 11.032 19.007 1.00 92.75 261 ASP A O 1
ATOM 2192 N N . CYS A 1 262 ? 7.150 9.143 17.815 1.00 91.94 262 CYS A N 1
ATOM 2193 C CA . CYS A 1 262 ? 5.811 8.629 18.094 1.00 91.94 262 CYS A CA 1
ATOM 2194 C C . CYS A 1 262 ? 5.726 8.128 19.546 1.00 91.94 262 CYS A C 1
ATOM 2196 O O . CYS A 1 262 ? 6.648 7.464 20.034 1.00 91.94 262 CYS A O 1
ATOM 2198 N N . ASP A 1 263 ? 4.621 8.399 20.239 1.00 91.12 263 ASP A N 1
ATOM 2199 C CA . ASP A 1 263 ? 4.442 7.952 21.625 1.00 91.12 263 ASP A CA 1
ATOM 2200 C C . ASP A 1 263 ? 4.399 6.423 21.750 1.00 91.12 263 ASP A C 1
ATOM 2202 O O . ASP A 1 263 ? 5.017 5.859 22.667 1.00 91.12 263 ASP A O 1
ATOM 2206 N N . ASP A 1 264 ? 3.828 5.739 20.755 1.00 91.12 264 ASP A N 1
ATOM 2207 C CA . ASP A 1 264 ? 3.804 4.277 20.681 1.00 91.12 264 ASP A CA 1
ATOM 2208 C C . ASP A 1 264 ? 5.209 3.666 20.664 1.00 91.12 264 ASP A C 1
ATOM 2210 O O . ASP A 1 264 ? 5.422 2.586 21.217 1.00 91.12 264 ASP A O 1
ATOM 2214 N N . TYR A 1 265 ? 6.218 4.358 20.115 1.00 94.81 265 TYR A N 1
ATOM 2215 C CA . TYR A 1 265 ? 7.595 3.852 20.118 1.00 94.81 265 TYR A CA 1
ATOM 2216 C C . TYR A 1 265 ? 8.097 3.605 21.543 1.00 94.81 265 TYR A C 1
ATOM 2218 O O . TYR A 1 265 ? 8.754 2.593 21.808 1.00 94.81 265 TYR A O 1
ATOM 2226 N N . LYS A 1 266 ? 7.793 4.511 22.480 1.00 93.19 266 LYS A N 1
ATOM 2227 C CA . LYS A 1 266 ? 8.210 4.374 23.884 1.00 93.19 266 LYS A CA 1
ATOM 2228 C C . LYS A 1 266 ? 7.445 3.248 24.572 1.00 93.19 266 LYS A C 1
ATOM 2230 O O . LYS A 1 266 ? 8.051 2.518 25.355 1.00 93.19 266 LYS A O 1
ATOM 2235 N N . ILE A 1 267 ? 6.150 3.115 24.286 1.00 92.88 267 ILE A N 1
ATOM 2236 C CA . ILE A 1 267 ? 5.278 2.079 24.855 1.00 92.88 267 ILE A CA 1
ATOM 2237 C C . ILE A 1 267 ? 5.744 0.702 24.377 1.00 92.88 267 ILE A C 1
ATOM 2239 O O . ILE A 1 267 ? 6.159 -0.126 25.189 1.00 92.88 267 ILE A O 1
ATOM 2243 N N . MET A 1 268 ? 5.813 0.495 23.062 1.00 94.06 268 MET A N 1
ATOM 2244 C CA . MET A 1 268 ? 6.204 -0.784 22.470 1.00 94.06 268 MET A CA 1
ATOM 2245 C C . MET A 1 268 ? 7.625 -1.195 22.853 1.00 94.06 268 MET A C 1
ATOM 2247 O O . MET A 1 268 ? 7.896 -2.378 23.023 1.00 94.06 268 MET A O 1
ATOM 2251 N N . LYS A 1 269 ? 8.559 -0.249 23.009 1.00 95.00 269 LYS A N 1
ATOM 2252 C CA . LYS A 1 269 ? 9.947 -0.567 23.381 1.00 95.00 269 LYS A CA 1
ATOM 2253 C C . LYS A 1 269 ? 10.092 -1.070 24.821 1.00 95.00 269 LYS A C 1
ATOM 2255 O O . LYS A 1 269 ? 11.083 -1.737 25.121 1.00 95.00 269 LYS A O 1
ATOM 2260 N N . LYS A 1 270 ? 9.140 -0.756 25.709 1.00 94.56 270 LYS A N 1
ATOM 2261 C CA . LYS A 1 270 ? 9.085 -1.346 27.058 1.00 94.56 270 LYS A CA 1
ATOM 2262 C C . LYS A 1 270 ? 8.667 -2.816 27.004 1.00 94.56 270 LYS A C 1
ATOM 2264 O O . LYS A 1 270 ? 9.155 -3.606 27.803 1.00 94.56 270 LYS A O 1
ATOM 2269 N N . GLU A 1 271 ? 7.803 -3.166 26.057 1.00 93.81 271 GLU A N 1
ATOM 2270 C CA . GLU A 1 271 ? 7.245 -4.512 25.904 1.00 93.81 271 GLU A CA 1
ATOM 2271 C C . GLU A 1 271 ? 8.132 -5.421 25.035 1.00 93.81 271 GLU A C 1
ATOM 2273 O O . GLU A 1 271 ? 8.363 -6.584 25.363 1.00 93.81 271 GLU A O 1
ATOM 2278 N N . TYR A 1 272 ? 8.706 -4.879 23.959 1.00 95.31 272 TYR A N 1
ATOM 2279 C CA . TYR A 1 272 ? 9.435 -5.635 22.945 1.00 95.31 272 TYR A CA 1
ATOM 2280 C C . TYR A 1 272 ? 10.849 -5.086 22.712 1.00 95.31 272 TYR A C 1
ATOM 2282 O O . TYR A 1 272 ? 11.067 -3.903 22.448 1.00 95.31 272 TYR A O 1
ATOM 2290 N N . LYS A 1 273 ? 11.845 -5.980 22.670 1.00 94.25 273 LYS A N 1
ATOM 2291 C CA . LYS A 1 273 ? 13.233 -5.639 22.282 1.00 94.25 273 LYS A CA 1
ATOM 2292 C C . LYS A 1 273 ? 13.399 -5.406 20.772 1.00 94.25 273 LYS A C 1
ATOM 2294 O O . LYS A 1 273 ? 14.426 -4.897 20.316 1.00 94.25 273 LYS A O 1
ATOM 2299 N N . ASN A 1 274 ? 12.395 -5.796 19.994 1.00 96.31 274 ASN A N 1
ATOM 2300 C CA . ASN A 1 274 ? 12.428 -5.871 18.537 1.00 96.31 274 ASN A CA 1
ATOM 2301 C C . ASN A 1 274 ? 11.913 -4.594 17.852 1.00 96.31 274 ASN A C 1
ATOM 2303 O O . ASN A 1 274 ? 11.753 -4.573 16.633 1.00 96.31 274 ASN A O 1
ATOM 2307 N N . ILE A 1 275 ? 11.708 -3.521 18.617 1.00 97.88 275 ILE A N 1
ATOM 2308 C CA . ILE A 1 275 ? 11.305 -2.218 18.087 1.00 97.88 275 ILE A CA 1
ATOM 2309 C C . ILE A 1 275 ? 12.525 -1.472 17.549 1.00 97.88 275 ILE A C 1
ATOM 2311 O O . ILE A 1 275 ? 13.572 -1.378 18.204 1.00 97.88 275 ILE A O 1
ATOM 2315 N N . VAL A 1 276 ? 12.404 -0.942 16.336 1.00 97.62 276 VAL A N 1
ATOM 2316 C CA . VAL A 1 276 ? 13.476 -0.251 15.622 1.00 97.62 276 VAL A CA 1
ATOM 2317 C C . VAL A 1 276 ? 12.999 1.136 15.209 1.00 97.62 276 VAL A C 1
ATOM 2319 O O . VAL A 1 276 ? 11.985 1.292 14.543 1.00 97.62 276 VAL A O 1
ATOM 2322 N N . ALA A 1 277 ? 13.767 2.160 15.579 1.00 97.00 277 ALA A N 1
ATOM 2323 C CA . ALA A 1 277 ? 13.480 3.526 15.163 1.00 97.00 277 ALA A CA 1
ATOM 2324 C C . ALA A 1 277 ? 13.667 3.688 13.645 1.00 97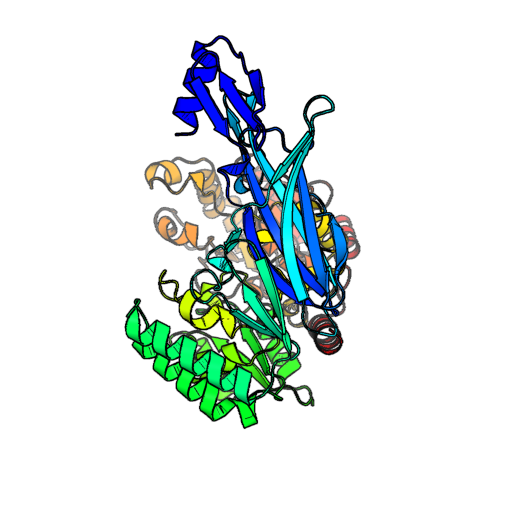.00 277 ALA A C 1
ATOM 2326 O O . ALA A 1 277 ? 14.738 3.358 13.108 1.00 97.00 277 ALA A O 1
ATOM 2327 N N . TYR A 1 278 ? 12.661 4.250 12.978 1.00 96.00 278 TYR A N 1
ATOM 2328 C CA . TYR A 1 278 ? 12.706 4.587 11.559 1.00 96.00 278 TYR A CA 1
ATOM 2329 C C . TYR A 1 278 ? 13.915 5.477 11.226 1.00 96.00 278 TYR A C 1
ATOM 2331 O O . TYR A 1 278 ? 14.358 6.306 12.021 1.00 96.00 278 TYR A O 1
ATOM 2339 N N . GLY A 1 279 ? 14.501 5.266 10.046 1.00 94.19 279 GLY A N 1
ATOM 2340 C CA . GLY A 1 279 ? 15.723 5.945 9.593 1.00 94.19 279 GLY A CA 1
ATOM 2341 C C . GLY A 1 279 ? 17.012 5.697 10.399 1.00 94.19 279 GLY A C 1
ATOM 2342 O O . GLY A 1 279 ? 18.062 6.206 10.001 1.00 94.19 279 GLY A O 1
ATOM 2343 N N . SER A 1 280 ? 16.986 4.935 11.500 1.00 96.00 280 SER A N 1
ATOM 2344 C CA . SER A 1 280 ? 18.199 4.617 12.269 1.00 96.00 280 SER A CA 1
ATOM 2345 C C . SER A 1 280 ? 19.179 3.750 11.470 1.00 96.00 280 SER A C 1
ATOM 2347 O O . SER A 1 280 ? 18.791 3.043 10.541 1.00 96.00 280 SER A O 1
ATOM 2349 N N . LEU A 1 281 ? 20.459 3.741 11.859 1.00 96.38 281 LEU A N 1
ATOM 2350 C CA . LEU A 1 281 ? 21.460 2.875 11.226 1.00 96.38 281 LEU A CA 1
ATOM 2351 C C . LEU A 1 281 ? 21.063 1.390 11.299 1.00 96.38 281 LEU A C 1
ATOM 2353 O O . LEU A 1 281 ? 21.194 0.670 10.313 1.00 96.38 281 LEU A O 1
ATOM 2357 N N . LYS A 1 282 ? 20.497 0.952 12.434 1.00 96.94 282 LYS A N 1
ATOM 2358 C CA . LYS A 1 282 ? 19.943 -0.402 12.587 1.00 96.94 282 LYS A CA 1
ATOM 2359 C C . LYS A 1 282 ? 18.836 -0.664 11.564 1.00 96.94 282 LYS A C 1
ATOM 2361 O O . LYS A 1 282 ? 18.859 -1.710 10.928 1.00 96.94 282 LYS A O 1
ATOM 2366 N N . HIS A 1 283 ? 17.913 0.283 11.369 1.00 97.12 283 HIS A N 1
ATOM 2367 C CA . HIS A 1 283 ? 16.860 0.150 10.361 1.00 97.12 283 HIS A CA 1
ATOM 2368 C C . HIS A 1 283 ? 17.436 0.032 8.948 1.00 97.12 283 HIS A C 1
ATOM 2370 O O . HIS A 1 283 ? 17.085 -0.904 8.244 1.00 97.12 283 HIS A O 1
ATOM 2376 N N . LYS A 1 284 ? 18.369 0.911 8.558 1.00 97.00 284 LYS A N 1
ATOM 2377 C CA . LYS A 1 284 ? 19.008 0.875 7.230 1.00 97.00 284 LYS A CA 1
ATOM 2378 C C . LYS A 1 284 ? 19.661 -0.476 6.942 1.00 97.00 284 LYS A C 1
ATOM 2380 O O . LYS A 1 284 ? 19.452 -1.031 5.873 1.00 97.00 284 LYS A O 1
ATOM 2385 N N . ILE A 1 285 ? 20.413 -1.024 7.897 1.00 97.19 285 ILE A N 1
ATOM 2386 C CA . ILE A 1 285 ? 21.072 -2.325 7.721 1.00 97.19 285 ILE A CA 1
ATOM 2387 C C . ILE A 1 285 ? 20.055 -3.465 7.669 1.00 97.19 285 ILE A C 1
ATOM 2389 O O . ILE A 1 285 ? 20.146 -4.302 6.778 1.00 97.19 285 ILE A O 1
ATOM 2393 N N . LEU A 1 286 ? 19.066 -3.493 8.570 1.00 97.12 286 LEU A N 1
ATOM 2394 C CA . LEU A 1 286 ? 18.012 -4.509 8.511 1.00 97.12 286 LEU A CA 1
ATOM 2395 C C . LEU A 1 286 ? 17.244 -4.439 7.186 1.00 97.12 286 LEU A C 1
ATOM 2397 O O . LEU A 1 286 ? 16.976 -5.480 6.601 1.00 97.12 286 LEU A O 1
ATOM 2401 N N . PHE A 1 287 ? 16.965 -3.238 6.678 1.00 96.50 287 PHE A N 1
ATOM 2402 C CA . PHE A 1 287 ? 16.296 -3.029 5.397 1.00 96.50 287 PHE A CA 1
ATOM 2403 C C . PHE A 1 287 ? 17.095 -3.608 4.220 1.00 96.50 287 PHE A C 1
ATOM 2405 O O . PHE A 1 287 ? 16.507 -4.197 3.326 1.00 96.50 287 PHE A O 1
ATOM 2412 N N . LEU A 1 288 ? 18.427 -3.533 4.226 1.00 95.31 288 LEU A N 1
ATOM 2413 C CA . LEU A 1 288 ? 19.240 -4.147 3.165 1.00 95.31 288 LEU A CA 1
ATOM 2414 C C . LEU A 1 288 ? 19.300 -5.686 3.233 1.00 95.31 288 LEU A C 1
ATOM 2416 O O . LEU A 1 288 ? 19.619 -6.320 2.236 1.00 95.31 288 LEU A O 1
ATOM 2420 N N . TYR A 1 289 ? 19.009 -6.294 4.388 1.00 94.88 289 TYR A N 1
ATOM 2421 C CA . TYR A 1 289 ? 19.065 -7.754 4.578 1.00 94.88 289 TYR A CA 1
ATOM 2422 C C . TYR A 1 289 ? 17.696 -8.438 4.668 1.00 94.88 289 TYR A C 1
ATOM 2424 O O . TYR A 1 289 ? 17.631 -9.666 4.727 1.00 94.88 289 TYR A O 1
ATOM 2432 N N . ASN A 1 290 ? 16.607 -7.675 4.743 1.00 95.25 290 ASN A N 1
ATOM 2433 C CA . ASN A 1 290 ? 15.279 -8.239 4.943 1.00 95.25 290 ASN A CA 1
ATOM 2434 C C . ASN A 1 290 ? 14.785 -9.006 3.709 1.00 95.25 290 ASN A C 1
ATOM 2436 O O . ASN A 1 290 ? 15.049 -8.604 2.578 1.00 95.25 290 ASN A O 1
ATOM 2440 N N . GLN A 1 291 ? 14.029 -10.085 3.932 1.00 92.94 291 GLN A N 1
ATOM 2441 C CA . GLN A 1 291 ? 13.301 -10.754 2.847 1.00 92.94 291 GLN A CA 1
ATOM 2442 C C . GLN A 1 291 ? 11.903 -10.164 2.647 1.00 92.94 291 GLN A C 1
ATOM 2444 O O . GLN A 1 291 ? 11.385 -10.178 1.530 1.00 92.94 291 GLN A O 1
ATOM 2449 N N . LYS A 1 292 ? 11.277 -9.687 3.730 1.00 95.62 292 LYS A N 1
ATOM 2450 C CA . LYS A 1 292 ? 9.878 -9.252 3.734 1.00 95.62 292 LYS A CA 1
ATOM 2451 C C . LYS A 1 292 ? 9.718 -7.901 4.412 1.00 95.62 292 LYS A C 1
ATOM 2453 O O . LYS A 1 292 ? 10.024 -7.764 5.600 1.00 95.62 292 LYS A O 1
ATOM 2458 N N . ILE A 1 293 ? 9.154 -6.959 3.664 1.00 96.44 293 ILE A N 1
ATOM 2459 C CA . ILE A 1 293 ? 8.563 -5.728 4.184 1.00 96.44 293 ILE A CA 1
ATOM 2460 C C . ILE A 1 293 ? 7.061 -5.975 4.259 1.00 96.44 293 ILE A C 1
ATOM 2462 O O . ILE A 1 293 ? 6.412 -6.130 3.231 1.00 96.44 293 ILE A O 1
ATOM 2466 N N . ILE A 1 294 ? 6.514 -6.048 5.462 1.00 97.88 294 ILE A N 1
ATOM 2467 C CA . ILE A 1 294 ? 5.105 -6.337 5.719 1.00 97.88 294 ILE A CA 1
ATOM 2468 C C . ILE A 1 294 ? 4.468 -5.063 6.270 1.00 97.88 294 ILE A C 1
ATOM 2470 O O . ILE A 1 294 ? 4.803 -4.629 7.370 1.00 97.88 294 ILE A O 1
ATOM 2474 N N . SER A 1 295 ? 3.568 -4.439 5.514 1.00 96.38 295 SER A N 1
ATOM 2475 C CA . SER A 1 295 ? 3.027 -3.134 5.898 1.00 96.38 295 SER A CA 1
ATOM 2476 C C . SER A 1 295 ? 1.552 -2.973 5.575 1.00 96.38 295 SER A C 1
ATOM 2478 O O . SER A 1 295 ? 1.077 -3.456 4.551 1.00 96.38 295 SER A O 1
ATOM 2480 N N . SER A 1 296 ? 0.841 -2.230 6.421 1.00 95.56 296 SER A N 1
ATOM 2481 C CA . SER A 1 296 ? -0.549 -1.806 6.184 1.00 95.56 296 SER A CA 1
ATOM 2482 C C . SER A 1 296 ? -0.659 -0.647 5.186 1.00 95.56 296 SER A C 1
ATOM 2484 O O . SER A 1 296 ? -1.762 -0.288 4.772 1.00 95.56 296 SER A O 1
ATOM 2486 N N . PHE A 1 297 ? 0.474 -0.071 4.749 1.00 92.19 297 PHE A N 1
ATOM 2487 C CA . PHE A 1 297 ? 0.535 1.077 3.838 1.00 92.19 297 PHE A CA 1
ATOM 2488 C C . PHE A 1 297 ? 1.586 0.892 2.730 1.00 92.19 297 PHE A C 1
ATOM 2490 O O . PHE A 1 297 ? 2.704 0.446 2.973 1.00 92.19 297 PHE A O 1
ATOM 2497 N N . LEU A 1 298 ? 1.261 1.321 1.505 1.00 88.50 298 LEU A N 1
ATOM 2498 C CA . LEU A 1 298 ? 2.182 1.266 0.356 1.00 88.50 298 LEU A CA 1
ATOM 2499 C C . LEU A 1 298 ? 3.117 2.473 0.236 1.00 88.50 298 LEU A C 1
ATOM 2501 O O . LEU A 1 298 ? 3.999 2.482 -0.620 1.00 88.50 298 LEU A O 1
ATOM 2505 N N . ASN A 1 299 ? 2.937 3.516 1.048 1.00 86.88 299 ASN A N 1
ATOM 2506 C CA . ASN A 1 299 ? 3.773 4.703 0.929 1.00 86.88 299 ASN A CA 1
ATOM 2507 C C . ASN A 1 299 ? 5.219 4.380 1.336 1.00 86.88 299 ASN A C 1
ATOM 2509 O O . ASN A 1 299 ? 5.485 4.039 2.491 1.00 86.88 299 ASN A O 1
ATOM 2513 N N . PHE A 1 300 ? 6.158 4.521 0.393 1.00 83.56 300 PHE A N 1
ATOM 2514 C CA . PHE A 1 300 ? 7.585 4.282 0.624 1.00 83.56 300 PHE A CA 1
ATOM 2515 C C . PHE A 1 300 ? 8.144 5.100 1.789 1.00 83.56 300 PHE A C 1
ATOM 2517 O O . PHE A 1 300 ? 9.092 4.652 2.429 1.00 83.56 300 PHE A O 1
ATOM 2524 N N . THR A 1 301 ? 7.561 6.263 2.099 1.00 86.25 301 THR A N 1
ATOM 2525 C CA . THR A 1 301 ? 7.985 7.094 3.236 1.00 86.25 301 THR A CA 1
ATOM 2526 C C . THR A 1 301 ? 7.804 6.412 4.590 1.00 86.25 301 THR A C 1
ATOM 2528 O O . THR A 1 301 ? 8.451 6.836 5.544 1.00 86.25 301 THR A O 1
ATOM 2531 N N . TYR A 1 302 ? 6.949 5.390 4.697 1.00 86.88 302 TYR A N 1
ATOM 2532 C CA . TYR A 1 302 ? 6.691 4.700 5.962 1.00 86.88 302 TYR A CA 1
ATOM 2533 C C . TYR A 1 302 ? 7.627 3.517 6.210 1.00 86.88 302 TYR A C 1
ATOM 2535 O O . TYR A 1 302 ? 7.915 3.201 7.361 1.00 86.88 302 TYR A O 1
ATOM 2543 N N . HIS A 1 303 ? 8.153 2.891 5.156 1.00 87.12 303 HIS A N 1
ATOM 2544 C CA . HIS A 1 303 ? 8.955 1.673 5.291 1.00 87.12 303 HIS A CA 1
ATOM 2545 C C . HIS A 1 303 ? 10.370 1.772 4.704 1.00 87.12 303 HIS A C 1
ATOM 2547 O O . HIS A 1 303 ? 11.254 1.050 5.157 1.00 87.12 303 HIS A O 1
ATOM 2553 N N . ASN A 1 304 ? 10.646 2.663 3.742 1.00 92.19 304 ASN A N 1
ATOM 2554 C CA . ASN A 1 304 ? 11.953 2.748 3.081 1.00 92.19 304 ASN A CA 1
ATOM 2555 C C . ASN A 1 304 ? 12.848 3.848 3.693 1.00 92.19 304 ASN A C 1
ATOM 2557 O O . ASN A 1 304 ? 12.667 5.026 3.385 1.00 92.19 304 ASN A O 1
ATOM 2561 N N . PRO A 1 305 ? 13.897 3.505 4.471 1.00 93.75 305 PRO A N 1
ATOM 2562 C CA . PRO A 1 305 ? 14.743 4.497 5.141 1.00 93.75 305 PRO A CA 1
ATOM 2563 C C . PRO A 1 305 ? 15.588 5.353 4.188 1.00 93.75 305 PRO A C 1
ATOM 2565 O O . PRO A 1 305 ? 16.214 6.319 4.633 1.00 93.75 305 PRO A O 1
ATOM 2568 N N . PHE A 1 306 ? 15.639 4.999 2.903 1.00 92.88 306 PHE A N 1
ATOM 2569 C CA . PHE A 1 306 ? 16.346 5.732 1.855 1.00 92.88 306 PHE A CA 1
ATOM 2570 C C . PHE A 1 306 ? 15.420 6.672 1.069 1.00 92.88 306 PHE A C 1
ATOM 2572 O O . PHE A 1 306 ? 15.853 7.280 0.093 1.00 92.88 306 PHE A O 1
ATOM 2579 N N . PHE A 1 307 ? 14.167 6.822 1.503 1.00 88.44 307 PHE A N 1
ATOM 2580 C CA . PHE A 1 307 ? 13.205 7.786 0.980 1.00 88.44 307 PHE A CA 1
ATOM 2581 C C . PHE A 1 307 ? 12.676 8.645 2.143 1.00 88.44 307 PHE A C 1
ATOM 2583 O O . PHE A 1 307 ? 11.735 8.271 2.844 1.00 88.44 307 PHE A O 1
ATOM 2590 N N . LYS A 1 308 ? 13.329 9.784 2.415 1.00 79.69 308 LYS A N 1
ATOM 2591 C CA . LYS A 1 308 ? 13.082 10.599 3.622 1.00 79.69 308 LYS A CA 1
ATOM 2592 C C . LYS A 1 308 ? 12.821 12.058 3.262 1.00 79.69 308 LYS A C 1
ATOM 2594 O O . LYS A 1 308 ? 13.639 12.649 2.568 1.00 79.69 308 LYS A O 1
ATOM 2599 N N . GLN A 1 309 ? 11.754 12.647 3.821 1.00 69.81 309 GLN A N 1
ATOM 2600 C CA . GLN A 1 309 ? 11.420 14.078 3.671 1.00 69.81 309 GLN A CA 1
ATOM 2601 C C . GLN A 1 309 ? 11.464 14.523 2.200 1.00 69.81 309 GLN A C 1
ATOM 2603 O O . GLN A 1 309 ? 12.165 15.466 1.853 1.00 69.81 309 GLN A O 1
ATOM 2608 N N . GLU A 1 310 ? 10.803 13.757 1.328 1.00 68.75 310 GLU A N 1
ATOM 2609 C CA . GLU A 1 310 ? 10.758 13.987 -0.128 1.00 68.75 310 GLU A CA 1
ATOM 2610 C C . GLU A 1 310 ? 12.106 13.880 -0.865 1.00 68.75 310 GLU A C 1
ATOM 2612 O O . GLU A 1 310 ? 12.173 14.053 -2.083 1.00 68.75 310 GLU A O 1
ATOM 2617 N N . LYS A 1 311 ? 13.185 13.508 -0.167 1.00 84.12 311 LYS A N 1
ATOM 2618 C CA . LYS A 1 311 ? 14.476 13.191 -0.777 1.00 84.12 311 LYS A CA 1
ATOM 2619 C C . LYS A 1 311 ? 14.579 11.700 -1.067 1.00 84.12 311 LYS A C 1
ATOM 2621 O O . LYS A 1 311 ? 14.440 10.854 -0.179 1.00 84.12 311 LYS A O 1
ATOM 2626 N N . ASP A 1 312 ? 14.860 11.394 -2.328 1.00 89.31 312 ASP A N 1
ATOM 2627 C CA . ASP A 1 312 ? 14.961 10.035 -2.849 1.00 89.31 312 ASP A CA 1
ATOM 2628 C C . ASP A 1 312 ? 16.428 9.608 -2.998 1.00 89.31 312 ASP A C 1
ATOM 2630 O O . ASP A 1 312 ? 17.111 9.960 -3.966 1.00 89.31 312 ASP A O 1
ATOM 2634 N N . TYR A 1 313 ? 16.912 8.819 -2.040 1.00 92.31 313 TYR A N 1
ATOM 2635 C CA . TYR A 1 313 ? 18.252 8.232 -2.059 1.00 92.31 313 TYR A CA 1
ATOM 2636 C C . TYR A 1 313 ? 18.257 6.787 -2.562 1.00 92.31 313 TYR A C 1
ATOM 2638 O O . TYR A 1 313 ? 19.323 6.172 -2.584 1.00 92.31 313 TYR A O 1
ATOM 2646 N N . ARG A 1 314 ? 17.117 6.226 -3.000 1.00 91.50 314 ARG A N 1
ATOM 2647 C CA . ARG A 1 314 ? 17.007 4.810 -3.411 1.00 91.50 314 ARG A CA 1
ATOM 2648 C C . ARG A 1 314 ? 18.006 4.443 -4.503 1.00 91.50 314 ARG A C 1
ATOM 2650 O O . ARG A 1 314 ? 18.575 3.361 -4.470 1.00 91.50 314 ARG A O 1
ATOM 2657 N N . GLN A 1 315 ? 18.313 5.378 -5.401 1.00 91.69 315 GLN A N 1
ATOM 2658 C CA . GLN A 1 315 ? 19.325 5.205 -6.450 1.00 91.69 315 GLN A CA 1
ATOM 2659 C C . GLN A 1 315 ? 20.734 4.851 -5.925 1.00 91.69 315 GLN A C 1
ATOM 2661 O O . GLN A 1 315 ? 21.561 4.345 -6.678 1.00 91.69 315 GLN A O 1
ATOM 2666 N N . LEU A 1 316 ? 21.034 5.152 -4.653 1.00 94.31 316 LEU A N 1
ATOM 2667 C CA . LEU A 1 316 ? 22.304 4.843 -3.987 1.00 94.31 316 LEU A CA 1
ATOM 2668 C C . LEU A 1 316 ? 22.300 3.485 -3.279 1.00 94.31 316 LEU A C 1
ATOM 2670 O O . LEU A 1 316 ? 23.323 3.132 -2.701 1.00 94.31 316 LEU A O 1
ATOM 2674 N N . TYR A 1 317 ? 21.186 2.752 -3.282 1.00 93.75 317 TYR A N 1
ATOM 2675 C CA . TYR A 1 317 ? 21.029 1.498 -2.535 1.00 93.75 317 TYR A CA 1
ATOM 2676 C C . TYR A 1 317 ? 20.239 0.420 -3.286 1.00 93.75 317 TYR A C 1
ATOM 2678 O O . TYR A 1 317 ? 20.287 -0.729 -2.868 1.00 93.75 317 TYR A O 1
ATOM 2686 N N . GLY A 1 318 ? 19.536 0.755 -4.375 1.00 88.06 318 GLY A N 1
ATOM 2687 C CA . GLY A 1 318 ? 18.601 -0.144 -5.064 1.00 88.06 318 GLY A CA 1
ATOM 2688 C C . GLY A 1 318 ? 19.210 -1.485 -5.467 1.00 88.06 318 GLY A C 1
ATOM 2689 O O . GLY A 1 318 ? 18.552 -2.506 -5.353 1.00 88.06 318 GLY A O 1
ATOM 2690 N N . ASN A 1 319 ? 20.503 -1.508 -5.803 1.00 90.94 319 ASN A N 1
ATOM 2691 C CA . ASN A 1 319 ? 21.234 -2.733 -6.135 1.00 90.94 319 ASN A CA 1
ATOM 2692 C C . ASN A 1 319 ? 21.407 -3.740 -4.983 1.00 90.94 319 ASN A C 1
ATOM 2694 O O . ASN A 1 319 ? 21.896 -4.844 -5.213 1.00 90.94 319 ASN A O 1
ATOM 2698 N N . LEU A 1 320 ? 21.112 -3.323 -3.750 1.00 92.00 320 LEU A N 1
ATOM 2699 C CA . LEU A 1 320 ? 21.234 -4.117 -2.527 1.00 92.00 320 LEU A CA 1
ATOM 2700 C C . LEU A 1 320 ? 19.865 -4.490 -1.935 1.00 92.00 320 LEU A C 1
ATOM 2702 O O . LEU A 1 320 ? 19.815 -5.205 -0.940 1.00 92.00 320 LEU A O 1
ATOM 2706 N N . VAL A 1 321 ? 18.764 -3.976 -2.491 1.00 89.44 321 VAL A N 1
ATOM 2707 C CA . VAL A 1 321 ? 17.413 -4.195 -1.963 1.00 89.44 321 VAL A CA 1
ATOM 2708 C C . VAL A 1 321 ? 16.778 -5.370 -2.701 1.00 89.44 321 VAL A C 1
ATOM 2710 O O . VAL A 1 321 ? 16.313 -5.214 -3.821 1.00 89.44 321 VAL A O 1
ATOM 2713 N N . ASN A 1 322 ? 16.727 -6.528 -2.039 1.00 84.56 322 ASN A N 1
ATOM 2714 C CA . ASN A 1 322 ? 16.130 -7.763 -2.574 1.00 84.56 322 ASN A CA 1
ATOM 2715 C C . ASN A 1 322 ? 14.798 -8.126 -1.885 1.00 84.56 322 ASN A C 1
ATOM 2717 O O . ASN A 1 322 ? 14.284 -9.232 -2.031 1.00 84.56 322 ASN A O 1
ATOM 2721 N N . SER A 1 323 ? 14.261 -7.218 -1.070 1.00 89.19 323 SER A N 1
ATOM 2722 C CA . SER A 1 323 ? 13.063 -7.454 -0.269 1.00 89.19 323 SER A CA 1
ATOM 2723 C C . SER A 1 323 ? 11.786 -7.390 -1.096 1.00 89.19 323 SER A C 1
ATOM 2725 O O . SER A 1 323 ? 11.615 -6.477 -1.903 1.00 89.19 323 SER A O 1
ATOM 2727 N N . SER A 1 324 ? 10.845 -8.281 -0.799 1.00 90.56 324 SER A N 1
ATOM 2728 C CA . SER A 1 324 ? 9.484 -8.224 -1.335 1.00 90.56 324 SER A CA 1
ATOM 2729 C C . SER A 1 324 ? 8.538 -7.479 -0.389 1.00 90.56 324 SER A C 1
ATOM 2731 O O . SER A 1 324 ? 8.690 -7.559 0.834 1.00 90.56 324 SER A O 1
ATOM 2733 N N . ILE A 1 325 ? 7.551 -6.772 -0.946 1.00 92.81 325 ILE A N 1
ATOM 2734 C CA . ILE A 1 325 ? 6.548 -6.024 -0.174 1.00 92.81 325 ILE A CA 1
ATOM 2735 C C . ILE A 1 325 ? 5.261 -6.849 -0.044 1.00 92.81 325 ILE A C 1
ATOM 2737 O O . ILE A 1 325 ? 4.738 -7.371 -1.029 1.00 92.81 325 ILE A O 1
ATOM 2741 N N . TYR A 1 326 ? 4.750 -6.941 1.180 1.00 96.44 326 TYR A N 1
ATOM 2742 C CA . TYR A 1 326 ? 3.541 -7.654 1.576 1.00 96.44 326 TYR A CA 1
ATOM 2743 C C . TYR A 1 326 ? 2.560 -6.637 2.155 1.00 96.44 326 TYR A C 1
ATOM 2745 O O . TYR A 1 326 ? 2.780 -6.095 3.241 1.00 96.44 326 TYR A O 1
ATOM 2753 N N . PHE A 1 327 ? 1.502 -6.346 1.408 1.00 96.44 327 PHE A N 1
ATOM 2754 C CA . PHE A 1 327 ? 0.556 -5.292 1.728 1.00 96.44 327 PHE A CA 1
ATOM 2755 C C . PHE A 1 327 ? -0.643 -5.842 2.499 1.00 96.44 327 PHE A C 1
ATOM 2757 O O . PHE A 1 327 ? -1.464 -6.584 1.963 1.00 96.44 327 PHE A O 1
ATOM 2764 N N . LEU A 1 328 ? -0.744 -5.459 3.770 1.00 97.00 328 LEU A N 1
ATOM 2765 C CA . LEU A 1 328 ? -1.814 -5.891 4.666 1.00 97.00 328 LEU A CA 1
ATOM 2766 C C . LEU A 1 328 ? -3.108 -5.076 4.519 1.00 97.00 328 LEU A C 1
ATOM 2768 O O . LEU A 1 328 ? -4.109 -5.446 5.121 1.00 97.00 328 LEU A O 1
ATOM 2772 N N . GLN A 1 329 ? -3.077 -4.007 3.713 1.00 94.12 329 GLN A N 1
ATOM 2773 C CA . GLN A 1 329 ? -4.117 -2.980 3.591 1.00 94.12 329 GLN A CA 1
ATOM 2774 C C . GLN A 1 329 ? -4.425 -2.232 4.905 1.00 94.12 329 GLN A C 1
ATOM 2776 O O . GLN A 1 329 ? -4.055 -2.659 5.995 1.00 94.12 329 GLN A O 1
ATOM 2781 N N . HIS A 1 330 ? -5.111 -1.094 4.781 1.00 90.38 330 HIS A N 1
ATOM 2782 C CA . HIS A 1 330 ? -5.606 -0.262 5.893 1.00 90.38 330 HIS A CA 1
ATOM 2783 C C . HIS A 1 330 ? -7.140 -0.098 5.851 1.00 90.38 330 HIS A C 1
ATOM 2785 O O . HIS A 1 330 ? -7.721 0.737 6.547 1.00 90.38 330 HIS A O 1
ATOM 2791 N N . GLY A 1 331 ? -7.820 -0.901 5.034 1.00 92.25 331 GLY A N 1
ATOM 2792 C CA . GLY A 1 331 ? -9.267 -0.893 4.848 1.00 92.25 331 GLY A CA 1
ATOM 2793 C C . GLY A 1 331 ? -9.654 -1.710 3.623 1.00 92.25 331 GLY A C 1
ATOM 2794 O O . GLY A 1 331 ? -8.805 -1.995 2.785 1.00 92.25 331 GLY A O 1
ATOM 2795 N N . VAL A 1 332 ? -10.926 -2.095 3.536 1.00 93.62 332 VAL A N 1
ATOM 2796 C CA . VAL A 1 332 ? -11.442 -2.857 2.393 1.00 93.62 332 VAL A CA 1
ATOM 2797 C C . VAL A 1 332 ? -11.428 -1.981 1.144 1.00 93.62 332 VAL A C 1
ATOM 2799 O O . VAL A 1 332 ? -11.974 -0.870 1.137 1.00 93.62 332 VAL A O 1
ATOM 2802 N N . THR A 1 333 ? -10.833 -2.490 0.070 1.00 91.31 333 THR A N 1
ATOM 2803 C CA . THR A 1 333 ? -10.832 -1.823 -1.233 1.00 91.31 333 THR A CA 1
ATOM 2804 C C . THR A 1 333 ? -12.162 -2.087 -1.927 1.00 91.31 333 THR A C 1
ATOM 2806 O O . THR A 1 333 ? -12.318 -3.076 -2.628 1.00 91.31 333 THR A O 1
ATOM 2809 N N . ALA A 1 334 ? -13.141 -1.206 -1.713 1.00 86.25 334 ALA A N 1
ATOM 2810 C CA . ALA A 1 334 ? -14.464 -1.284 -2.348 1.00 86.25 334 ALA A CA 1
ATOM 2811 C C . ALA A 1 334 ? -14.542 -0.563 -3.710 1.00 86.25 334 ALA A C 1
ATOM 2813 O O . ALA A 1 334 ? -15.498 -0.741 -4.454 1.00 86.25 334 ALA A O 1
ATOM 2814 N N . ARG A 1 335 ? -13.546 0.269 -4.030 1.00 82.19 335 ARG A N 1
ATOM 2815 C CA . ARG A 1 335 ? -13.541 1.209 -5.164 1.00 82.19 335 ARG A CA 1
ATOM 2816 C C . ARG A 1 335 ? -12.157 1.344 -5.778 1.00 82.19 335 ARG A C 1
ATOM 2818 O O . ARG A 1 335 ? -11.168 0.954 -5.151 1.00 82.19 335 ARG A O 1
ATOM 2825 N N . ASN A 1 336 ? -12.071 1.963 -6.954 1.00 74.44 336 ASN A N 1
ATOM 2826 C CA . ASN A 1 336 ? -10.790 2.194 -7.609 1.00 74.44 336 ASN A CA 1
ATOM 2827 C C . ASN A 1 336 ? -9.856 3.058 -6.737 1.00 74.44 336 ASN A C 1
ATOM 2829 O O . ASN A 1 336 ? -10.066 4.247 -6.491 1.00 74.44 336 ASN A O 1
ATOM 2833 N N . ALA A 1 337 ? -8.800 2.423 -6.245 1.00 70.94 337 ALA A N 1
ATOM 2834 C CA . ALA A 1 337 ? -7.790 3.007 -5.396 1.00 70.94 337 ALA A CA 1
ATOM 2835 C C . ALA A 1 337 ? -6.502 3.249 -6.194 1.00 70.94 337 ALA A C 1
ATOM 2837 O O . ALA A 1 337 ? -5.688 2.353 -6.422 1.00 70.94 337 ALA A O 1
ATOM 2838 N N . ASN A 1 338 ? -6.258 4.516 -6.538 1.00 66.75 338 ASN A N 1
ATOM 2839 C CA . ASN A 1 338 ? -5.096 4.971 -7.312 1.00 66.75 338 ASN A CA 1
ATOM 2840 C C . ASN A 1 338 ? -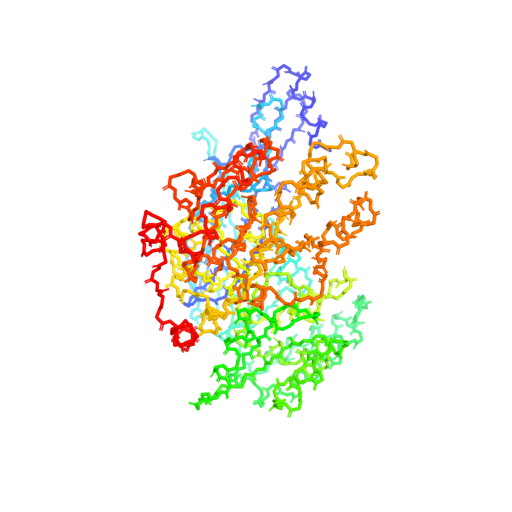3.711 4.603 -6.729 1.00 66.75 338 ASN A C 1
ATOM 2842 O O . ASN A 1 338 ? -2.690 4.856 -7.378 1.00 66.75 338 ASN A O 1
ATOM 2846 N N . HIS A 1 339 ? -3.633 4.048 -5.516 1.00 70.00 339 HIS A N 1
ATOM 2847 C CA . HIS A 1 339 ? -2.385 3.614 -4.887 1.00 70.00 339 HIS A CA 1
ATOM 2848 C C . HIS A 1 339 ? -1.972 2.170 -5.240 1.00 70.00 339 HIS A C 1
ATOM 2850 O O . HIS A 1 339 ? -0.786 1.851 -5.132 1.00 70.00 339 HIS A O 1
ATOM 2856 N N . PHE A 1 340 ? -2.873 1.333 -5.768 1.00 75.06 340 PHE A N 1
ATOM 2857 C CA . PHE A 1 340 ? -2.598 -0.048 -6.207 1.00 75.06 340 PHE A CA 1
ATOM 2858 C C . PHE A 1 340 ? -1.922 -0.141 -7.587 1.00 75.06 340 PHE A C 1
ATOM 2860 O O . PHE A 1 340 ? -2.190 -1.019 -8.400 1.00 75.06 340 PHE A O 1
ATOM 2867 N N . LYS A 1 341 ? -0.996 0.767 -7.886 1.00 80.50 341 LYS A N 1
ATOM 2868 C CA . LYS A 1 341 ? -0.280 0.785 -9.168 1.00 80.50 341 LYS A CA 1
ATOM 2869 C C . LYS A 1 341 ? 0.765 -0.335 -9.209 1.00 80.50 341 LYS A C 1
ATOM 2871 O O . LYS A 1 341 ? 1.884 -0.104 -8.750 1.00 80.50 341 LYS A O 1
ATOM 2876 N N . ARG A 1 342 ? 0.449 -1.494 -9.806 1.00 85.62 342 ARG A N 1
ATOM 2877 C CA . ARG A 1 342 ? 1.383 -2.638 -9.940 1.00 85.62 342 ARG A CA 1
ATOM 2878 C C . ARG A 1 342 ? 2.727 -2.244 -10.556 1.00 85.62 342 ARG A C 1
ATOM 2880 O O . ARG A 1 342 ? 3.780 -2.643 -10.080 1.00 85.62 342 ARG A O 1
ATOM 2887 N N . PHE A 1 343 ? 2.705 -1.374 -11.565 1.00 81.69 343 PHE A N 1
ATOM 2888 C CA . PHE A 1 343 ? 3.922 -0.846 -12.192 1.00 81.69 343 PHE A CA 1
ATOM 2889 C C . PHE A 1 343 ? 4.795 0.019 -11.258 1.00 81.69 343 PHE A C 1
ATOM 2891 O O . PHE A 1 343 ? 5.924 0.341 -11.603 1.00 81.69 343 PHE A O 1
ATOM 2898 N N . SER A 1 344 ? 4.277 0.482 -10.120 1.00 79.50 344 SER A N 1
ATOM 2899 C CA . SER A 1 344 ? 5.048 1.236 -9.119 1.00 79.50 344 SER A CA 1
ATOM 2900 C C . SER A 1 344 ? 5.392 0.393 -7.899 1.00 79.50 344 SER A C 1
ATOM 2902 O O . SER A 1 344 ? 6.419 0.642 -7.275 1.00 79.50 344 SER A O 1
ATOM 2904 N N . ASN A 1 345 ? 4.523 -0.559 -7.561 1.00 77.56 345 ASN A N 1
ATOM 2905 C CA . ASN A 1 345 ? 4.595 -1.402 -6.380 1.00 77.56 345 ASN A CA 1
ATOM 2906 C C . ASN A 1 345 ? 4.333 -2.841 -6.819 1.00 77.56 345 ASN A C 1
ATOM 2908 O O . ASN A 1 345 ? 3.184 -3.254 -6.945 1.00 77.56 345 ASN A O 1
ATOM 2912 N N . GLU A 1 346 ? 5.387 -3.606 -7.071 1.00 83.00 346 GLU A N 1
ATOM 2913 C CA . GLU A 1 346 ? 5.213 -5.038 -7.276 1.00 83.00 346 GLU A CA 1
ATOM 2914 C C . GLU A 1 346 ? 5.111 -5.719 -5.918 1.00 83.00 346 GLU A C 1
ATOM 2916 O O . GLU A 1 346 ? 6.051 -5.708 -5.121 1.00 83.00 346 GLU A O 1
ATOM 2921 N N . LEU A 1 347 ? 3.920 -6.233 -5.632 1.00 91.50 347 LEU A N 1
ATOM 2922 C CA . LEU A 1 347 ? 3.562 -6.778 -4.334 1.00 91.50 347 LEU A CA 1
ATOM 2923 C C . LEU A 1 347 ? 3.588 -8.300 -4.396 1.00 91.50 347 LEU A C 1
ATOM 2925 O O . LEU A 1 347 ? 3.114 -8.907 -5.354 1.00 91.50 347 LEU A O 1
ATOM 2929 N N . SER A 1 348 ? 4.126 -8.915 -3.347 1.00 93.12 348 SER A N 1
ATOM 2930 C CA . SER A 1 348 ? 4.061 -10.368 -3.159 1.00 93.12 348 SER A CA 1
ATOM 2931 C C . SER A 1 348 ? 2.786 -10.809 -2.454 1.00 93.12 348 SER A C 1
ATOM 2933 O O . SER A 1 348 ? 2.395 -11.959 -2.589 1.00 93.12 348 SER A O 1
ATOM 2935 N N . LEU A 1 349 ? 2.136 -9.903 -1.722 1.00 96.19 349 LEU A N 1
ATOM 2936 C CA . LEU A 1 349 ? 0.855 -10.147 -1.071 1.00 96.19 349 LEU A CA 1
ATOM 2937 C C . LEU A 1 349 ? 0.018 -8.875 -1.077 1.00 96.19 349 LEU A C 1
ATOM 2939 O O . LEU A 1 349 ? 0.537 -7.803 -0.764 1.00 96.19 349 LEU A O 1
ATOM 2943 N N . ILE A 1 350 ? -1.271 -9.028 -1.350 1.00 96.38 350 ILE A N 1
ATOM 2944 C CA . ILE A 1 350 ? -2.320 -8.067 -1.015 1.00 96.38 350 ILE A CA 1
ATOM 2945 C C . ILE A 1 350 ? -3.361 -8.825 -0.192 1.00 96.38 350 ILE A C 1
ATOM 2947 O O . ILE A 1 350 ? -3.926 -9.808 -0.666 1.00 96.38 350 ILE A O 1
ATOM 2951 N N . LEU A 1 351 ? -3.605 -8.413 1.050 1.00 97.06 351 LEU A N 1
ATOM 2952 C CA . LEU A 1 351 ? -4.656 -9.032 1.860 1.00 97.06 351 LEU A CA 1
ATOM 2953 C C . LEU A 1 351 ? -6.030 -8.572 1.419 1.00 97.06 351 LEU A C 1
ATOM 2955 O O . LEU A 1 351 ? -6.227 -7.381 1.305 1.00 97.06 351 LEU A O 1
ATOM 2959 N N . ALA A 1 352 ? -6.984 -9.479 1.266 1.00 97.19 352 ALA A N 1
ATOM 2960 C CA . ALA A 1 352 ? -8.396 -9.164 1.072 1.00 97.19 352 ALA A CA 1
ATOM 2961 C C . ALA A 1 352 ? -9.254 -9.822 2.162 1.00 97.19 352 ALA A C 1
ATOM 2963 O O . ALA A 1 352 ? -8.861 -10.813 2.792 1.00 97.19 352 ALA A O 1
ATOM 2964 N N . THR A 1 353 ? -10.445 -9.278 2.370 1.00 97.12 353 THR A N 1
ATOM 2965 C CA . THR A 1 353 ? -11.439 -9.754 3.344 1.00 97.12 353 THR A CA 1
ATOM 2966 C C . THR A 1 353 ? -12.526 -10.623 2.711 1.00 97.12 353 THR A C 1
ATOM 2968 O O . THR A 1 353 ? -13.076 -11.504 3.379 1.00 97.12 353 THR A O 1
ATOM 2971 N N . SER A 1 354 ? -12.780 -10.431 1.414 1.00 96.81 354 SER A N 1
ATOM 2972 C CA . SER A 1 354 ? -13.745 -11.187 0.614 1.00 96.81 354 SER A CA 1
ATOM 2973 C C . SER A 1 354 ? -13.150 -11.628 -0.724 1.00 96.81 354 SER A C 1
ATOM 2975 O O . SER A 1 354 ? -12.207 -11.023 -1.236 1.00 96.81 354 SER A O 1
ATOM 2977 N N . ASP A 1 355 ? -13.715 -12.684 -1.314 1.00 96.06 355 ASP A N 1
ATOM 2978 C CA . ASP A 1 355 ? -13.306 -13.121 -2.654 1.00 96.06 355 ASP A CA 1
ATOM 2979 C C . ASP A 1 355 ? -13.717 -12.092 -3.729 1.00 96.06 355 ASP A C 1
ATOM 2981 O O . ASP A 1 355 ? -12.987 -11.904 -4.696 1.00 96.06 355 ASP A O 1
ATOM 2985 N N . LYS A 1 356 ? -14.800 -11.330 -3.502 1.00 94.75 356 LYS A N 1
ATOM 2986 C CA . LYS A 1 356 ? -15.206 -10.209 -4.371 1.00 94.75 356 LYS A CA 1
ATOM 2987 C C . LYS A 1 356 ? -14.187 -9.067 -4.371 1.00 94.75 356 LYS A C 1
ATOM 2989 O O . LYS A 1 356 ? -13.862 -8.537 -5.427 1.00 94.75 356 LYS A O 1
ATOM 2994 N N . GLU A 1 357 ? -13.669 -8.698 -3.196 1.00 95.19 357 GLU A N 1
ATOM 2995 C CA . GLU A 1 357 ? -12.593 -7.705 -3.080 1.00 95.19 357 GLU A CA 1
ATOM 2996 C C . GLU A 1 357 ? -11.344 -8.183 -3.823 1.00 95.19 357 GLU A C 1
ATOM 2998 O O . GLU A 1 357 ? -10.735 -7.416 -4.567 1.00 95.19 357 GLU A O 1
ATOM 3003 N N . LYS A 1 358 ? -10.986 -9.460 -3.650 1.00 95.00 358 LYS A N 1
ATOM 3004 C CA . LYS A 1 358 ? -9.859 -10.067 -4.353 1.00 95.00 358 LYS A CA 1
ATOM 3005 C C . LYS A 1 358 ? -10.014 -9.969 -5.874 1.00 95.00 358 LYS A C 1
ATOM 3007 O O . LYS A 1 358 ? -9.102 -9.475 -6.529 1.00 95.00 358 LYS A O 1
ATOM 3012 N N . GLU A 1 359 ? -11.147 -10.415 -6.415 1.00 93.31 359 GLU A N 1
ATOM 3013 C CA . GLU A 1 359 ? -11.434 -10.366 -7.855 1.00 93.31 359 GLU A CA 1
ATOM 3014 C C . GLU A 1 359 ? -11.347 -8.935 -8.388 1.00 93.31 359 GLU A C 1
ATOM 3016 O O . GLU A 1 359 ? -10.651 -8.678 -9.369 1.00 93.31 359 GLU A O 1
ATOM 3021 N N . PHE A 1 360 ? -11.956 -7.979 -7.680 1.00 91.31 360 PHE A N 1
ATOM 3022 C CA . PHE A 1 360 ? -11.884 -6.572 -8.053 1.00 91.31 360 PHE A CA 1
ATOM 3023 C C . PHE A 1 360 ? -10.443 -6.049 -8.106 1.00 91.31 360 PHE A C 1
ATOM 3025 O O . PHE A 1 360 ? -10.088 -5.343 -9.053 1.00 91.31 360 PHE A O 1
ATOM 3032 N N . ILE A 1 361 ? -9.609 -6.379 -7.113 1.00 90.44 361 ILE A N 1
ATOM 3033 C CA . ILE A 1 361 ? -8.211 -5.936 -7.074 1.00 90.44 361 ILE A CA 1
ATOM 3034 C C . ILE A 1 361 ? -7.408 -6.559 -8.222 1.00 90.44 361 ILE A C 1
ATOM 3036 O O . ILE A 1 361 ? -6.688 -5.843 -8.928 1.00 90.44 361 ILE A O 1
ATOM 3040 N N . ASP A 1 362 ? -7.525 -7.873 -8.407 1.00 90.25 362 ASP A N 1
ATOM 3041 C CA . ASP A 1 362 ? -6.778 -8.612 -9.426 1.00 90.25 362 ASP A CA 1
ATOM 3042 C C . ASP A 1 362 ? -7.118 -8.089 -10.829 1.00 90.25 362 ASP A C 1
ATOM 3044 O O . ASP A 1 362 ? -6.210 -7.740 -11.592 1.00 90.25 362 ASP A O 1
ATOM 3048 N N . ASP A 1 363 ? -8.408 -7.920 -11.128 1.00 86.81 363 ASP A N 1
ATOM 3049 C CA . ASP A 1 363 ? -8.883 -7.496 -12.447 1.00 86.81 363 ASP A CA 1
ATOM 3050 C C . ASP A 1 363 ? -8.637 -5.998 -12.706 1.00 86.81 363 ASP A C 1
ATOM 3052 O O . ASP A 1 363 ? -8.178 -5.611 -13.783 1.00 86.81 363 ASP A O 1
ATOM 3056 N N . THR A 1 364 ? -8.876 -5.127 -11.717 1.00 85.75 364 THR A N 1
ATOM 3057 C CA . THR A 1 364 ? -8.772 -3.663 -11.902 1.00 85.75 364 THR A CA 1
ATOM 3058 C C . THR A 1 364 ? -7.324 -3.177 -11.938 1.00 85.75 364 THR A C 1
ATOM 3060 O O . THR A 1 364 ? -7.002 -2.218 -12.655 1.00 85.75 364 THR A O 1
ATOM 3063 N N . PHE A 1 365 ? -6.433 -3.803 -11.163 1.00 85.62 365 PHE A N 1
ATOM 3064 C CA . PHE A 1 365 ? -5.032 -3.379 -11.019 1.00 85.62 365 PHE A CA 1
ATOM 3065 C C . PHE A 1 365 ? -4.033 -4.322 -11.702 1.00 85.62 365 PHE A C 1
ATOM 3067 O O . PHE A 1 365 ? -2.826 -4.049 -11.690 1.00 85.62 365 PHE A O 1
ATOM 3074 N N . ASN A 1 366 ? -4.535 -5.378 -12.351 1.00 86.69 366 ASN A N 1
ATOM 3075 C CA . ASN A 1 366 ? -3.774 -6.360 -13.117 1.00 86.69 366 ASN A CA 1
ATOM 3076 C C . ASN A 1 366 ? -2.678 -7.048 -12.281 1.00 86.69 366 ASN A C 1
ATOM 3078 O O . ASN A 1 366 ? -1.554 -7.258 -12.756 1.00 86.69 366 ASN A O 1
ATOM 3082 N N . TYR A 1 367 ? -2.986 -7.363 -11.018 1.00 89.31 367 TYR A N 1
ATOM 3083 C CA . TYR A 1 367 ? -2.137 -8.219 -10.187 1.00 89.31 367 TYR A CA 1
ATOM 3084 C C . TYR A 1 367 ? -2.357 -9.699 -10.538 1.00 89.31 367 TYR A C 1
ATOM 3086 O O . TYR A 1 367 ? -3.461 -10.085 -10.916 1.00 89.31 367 TYR A O 1
ATOM 3094 N N . PRO A 1 368 ? -1.316 -10.545 -10.439 1.00 88.75 368 PRO A N 1
ATOM 3095 C CA . PRO A 1 368 ? -1.488 -11.990 -10.539 1.00 88.75 368 PRO A CA 1
ATOM 3096 C C . PRO A 1 368 ? -2.444 -12.521 -9.459 1.00 88.75 368 PRO A C 1
ATOM 3098 O O . PRO A 1 368 ? -2.423 -12.045 -8.323 1.00 88.75 368 PRO A O 1
ATOM 3101 N N . LYS A 1 369 ? -3.242 -13.546 -9.787 1.00 90.25 369 LYS A N 1
ATOM 3102 C CA . LYS A 1 369 ? -4.276 -14.104 -8.886 1.00 90.25 369 LYS A CA 1
ATOM 3103 C C . LYS A 1 369 ? -3.710 -14.696 -7.593 1.00 90.25 369 LYS A C 1
ATOM 3105 O O . LYS A 1 369 ? -4.439 -14.922 -6.624 1.00 90.25 369 LYS A O 1
ATOM 3110 N N . GLU A 1 370 ? -2.424 -15.015 -7.583 1.00 90.81 370 GLU A N 1
ATOM 3111 C CA . GLU A 1 370 ? -1.668 -15.491 -6.432 1.00 90.81 370 GLU A CA 1
ATOM 3112 C C . GLU A 1 370 ? -1.141 -14.358 -5.537 1.00 90.81 370 GLU A C 1
ATOM 3114 O O . GLU A 1 370 ? -0.779 -14.621 -4.390 1.00 90.81 370 GLU A O 1
ATOM 3119 N N . THR A 1 371 ? -1.130 -13.107 -6.002 1.00 93.50 371 THR A N 1
ATOM 3120 C CA . THR A 1 371 ? -0.715 -11.957 -5.188 1.00 93.50 371 THR A CA 1
ATOM 3121 C C . THR A 1 371 ? -1.804 -11.575 -4.190 1.00 93.50 371 THR A C 1
ATOM 3123 O O . THR A 1 371 ? -1.508 -11.385 -3.009 1.00 93.50 371 THR A O 1
ATOM 3126 N N . THR A 1 372 ? -3.064 -11.480 -4.620 1.00 95.81 372 THR A N 1
ATOM 3127 C CA . THR A 1 372 ? -4.161 -11.105 -3.719 1.00 95.81 372 THR A CA 1
ATOM 3128 C C . THR A 1 372 ? -4.726 -12.332 -3.017 1.00 95.81 372 THR A C 1
ATOM 3130 O O . THR A 1 372 ? -5.102 -13.326 -3.642 1.00 95.81 372 THR A O 1
ATOM 3133 N N . GLN A 1 373 ? -4.779 -12.295 -1.689 1.00 97.62 373 GLN A N 1
ATOM 3134 C CA . GLN A 1 373 ? -5.169 -13.434 -0.866 1.00 97.62 373 GLN A CA 1
ATOM 3135 C C . GLN A 1 373 ? -6.264 -13.039 0.111 1.00 97.62 373 GLN A C 1
ATOM 3137 O O . GLN A 1 373 ? -6.081 -12.167 0.961 1.00 97.62 373 GLN A O 1
ATOM 3142 N N . THR A 1 374 ? -7.388 -13.746 0.038 1.00 97.81 374 THR A N 1
ATOM 3143 C CA . THR A 1 374 ? -8.491 -13.591 0.981 1.00 97.81 374 THR A CA 1
ATOM 3144 C C . THR A 1 374 ? -8.123 -14.259 2.303 1.00 97.81 374 THR A C 1
ATOM 3146 O O . THR A 1 374 ? -8.481 -15.409 2.539 1.00 97.81 374 THR A O 1
ATOM 3149 N N . LEU A 1 375 ? -7.339 -13.580 3.144 1.00 97.88 375 LEU A N 1
ATOM 3150 C CA . LEU A 1 375 ? -6.917 -14.049 4.475 1.00 97.88 375 LEU A CA 1
ATOM 3151 C C . LEU A 1 375 ? -7.479 -13.166 5.595 1.00 97.88 375 LEU A C 1
ATOM 3153 O O . LEU A 1 375 ? -7.109 -13.351 6.752 1.00 97.88 375 LEU A O 1
ATOM 3157 N N . GLY A 1 376 ? -8.374 -12.231 5.279 1.00 97.50 376 GLY A N 1
ATOM 3158 C CA . GLY A 1 376 ? -8.912 -11.279 6.242 1.00 97.50 376 GLY A CA 1
ATOM 3159 C C . GLY A 1 376 ? -7.845 -10.368 6.851 1.00 97.50 376 GLY A C 1
ATOM 3160 O O . GLY A 1 376 ? -6.649 -10.485 6.581 1.00 97.50 376 GLY A O 1
ATOM 3161 N N . PHE A 1 377 ? -8.290 -9.414 7.658 1.00 97.88 377 PHE A N 1
ATOM 3162 C CA . PHE A 1 377 ? -7.416 -8.402 8.237 1.00 97.88 377 PHE A CA 1
ATOM 3163 C C . PHE A 1 377 ? -6.980 -8.789 9.655 1.00 97.88 377 PHE A C 1
ATOM 3165 O O . PHE A 1 377 ? -7.843 -9.042 10.495 1.00 97.88 377 PHE A O 1
ATOM 3172 N N . PRO A 1 378 ? -5.663 -8.826 9.957 1.00 98.06 378 PRO A N 1
ATOM 3173 C CA . PRO A 1 378 ? -5.145 -9.088 11.301 1.00 98.06 378 PRO A CA 1
ATOM 3174 C C . PRO A 1 378 ? -5.820 -8.283 12.419 1.00 98.06 378 PRO A C 1
ATOM 3176 O O . PRO A 1 378 ? -6.077 -8.826 13.494 1.00 98.06 378 PRO A O 1
ATOM 3179 N N . ARG A 1 379 ? -6.165 -7.011 12.170 1.00 96.12 379 ARG A N 1
ATOM 3180 C CA . ARG A 1 379 ? -6.813 -6.146 13.170 1.00 96.12 379 ARG A CA 1
ATOM 3181 C C . ARG A 1 379 ? -8.188 -6.648 13.625 1.00 96.12 379 ARG A C 1
ATOM 3183 O O . ARG A 1 379 ? -8.600 -6.366 14.746 1.00 96.12 379 ARG A O 1
ATOM 3190 N N . TYR A 1 380 ? -8.864 -7.463 12.812 1.00 96.38 380 TYR A N 1
ATOM 3191 C CA . TYR A 1 380 ? -10.164 -8.044 13.154 1.00 96.38 380 TYR A CA 1
ATOM 3192 C C . TYR A 1 380 ? -10.112 -9.100 14.261 1.00 96.38 380 TYR A C 1
ATOM 3194 O O . TYR A 1 380 ? -11.140 -9.362 14.884 1.00 96.38 380 TYR A O 1
ATOM 3202 N N . ASP A 1 381 ? -8.948 -9.682 14.561 1.00 96.31 381 ASP A N 1
ATOM 3203 C CA . ASP A 1 381 ? -8.832 -10.667 15.649 1.00 96.31 381 ASP A CA 1
ATOM 3204 C C . ASP A 1 381 ? -9.102 -10.036 17.020 1.00 96.31 381 ASP A C 1
ATOM 3206 O O . ASP A 1 381 ? -9.704 -10.664 17.891 1.00 96.31 381 ASP A O 1
ATOM 3210 N N . ASN A 1 382 ? -8.720 -8.766 17.182 1.00 91.94 382 ASN A N 1
ATOM 3211 C CA . ASN A 1 382 ? -8.919 -8.007 18.413 1.00 91.94 382 ASN A CA 1
ATOM 3212 C C . ASN A 1 382 ? -10.154 -7.101 18.357 1.00 91.94 382 ASN A C 1
ATOM 3214 O O . ASN A 1 382 ? -10.417 -6.394 19.332 1.00 91.94 382 ASN A O 1
ATOM 3218 N N . LEU A 1 383 ? -10.902 -7.093 17.249 1.00 92.81 383 LEU A N 1
ATOM 3219 C CA . LEU A 1 383 ? -12.094 -6.268 17.099 1.00 92.81 383 LEU A CA 1
ATOM 3220 C C . LEU A 1 383 ? -13.27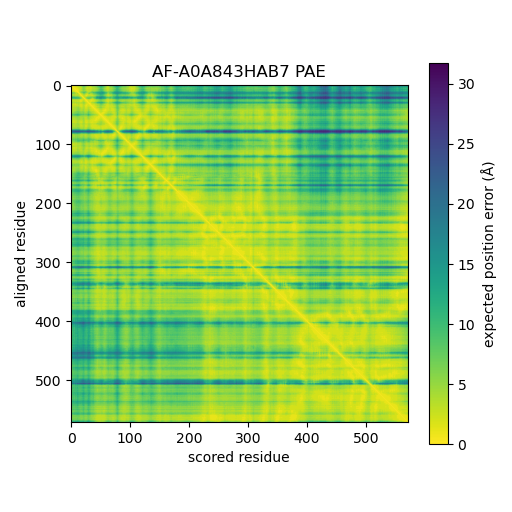0 -6.938 17.832 1.00 92.81 383 LEU A C 1
ATOM 3222 O O . LEU A 1 383 ? -13.799 -7.977 17.422 1.00 92.81 383 LEU A O 1
ATOM 3226 N N . THR A 1 384 ? -13.626 -6.359 18.977 1.00 92.75 384 THR A N 1
ATOM 3227 C CA . THR A 1 384 ? -14.648 -6.844 19.914 1.00 92.75 384 THR A CA 1
ATOM 3228 C C . THR A 1 384 ? -15.841 -5.902 19.954 1.00 92.75 384 THR A C 1
ATOM 3230 O O . THR A 1 384 ? -15.723 -4.730 19.612 1.00 92.75 384 THR A O 1
ATOM 3233 N N . ASP A 1 385 ? -17.004 -6.418 20.336 1.00 94.19 385 ASP A N 1
ATOM 3234 C CA . ASP A 1 385 ? -18.144 -5.567 20.638 1.00 94.19 385 ASP A CA 1
ATOM 3235 C C . ASP A 1 385 ? -18.117 -5.230 22.131 1.00 94.19 385 ASP A C 1
ATOM 3237 O O . ASP A 1 385 ? -18.408 -6.088 22.961 1.00 94.19 385 ASP A O 1
ATOM 3241 N N . ASP A 1 386 ? -17.743 -3.991 22.439 1.00 95.38 386 ASP A N 1
ATOM 3242 C CA . ASP A 1 386 ? -17.762 -3.409 23.779 1.00 95.38 386 ASP A CA 1
ATOM 3243 C C . ASP A 1 386 ? -18.712 -2.191 23.788 1.00 95.38 386 ASP A C 1
ATOM 3245 O O . ASP A 1 386 ? -18.403 -1.144 24.366 1.00 95.38 386 ASP A O 1
ATOM 3249 N N . SER A 1 387 ? -19.840 -2.311 23.065 1.00 94.81 387 SER A N 1
ATOM 3250 C CA . SER A 1 387 ? -20.802 -1.234 22.800 1.00 94.81 387 SER A CA 1
ATOM 3251 C C . SER A 1 387 ? -21.181 -0.462 24.061 1.00 94.81 387 SER A C 1
ATOM 3253 O O . SER A 1 387 ? -21.724 -0.998 25.028 1.00 94.81 387 SER A O 1
ATOM 3255 N N . LYS A 1 388 ? -20.946 0.843 24.004 1.00 96.31 388 LYS A N 1
ATOM 3256 C CA . LYS A 1 388 ? -21.466 1.864 24.906 1.00 96.31 388 LYS A CA 1
ATOM 3257 C C . LYS A 1 388 ? -22.627 2.566 24.214 1.00 96.31 388 LYS A C 1
ATOM 3259 O O . LYS A 1 388 ? -22.831 2.423 23.009 1.00 96.31 388 LYS A O 1
ATOM 3264 N N . LYS A 1 389 ? -23.374 3.383 24.956 1.00 96.88 389 LYS A N 1
ATOM 3265 C CA . LYS A 1 389 ? -24.424 4.244 24.394 1.00 96.88 389 LYS A CA 1
ATOM 3266 C C . LYS A 1 389 ? -23.827 5.428 23.620 1.00 96.88 389 LYS A C 1
ATOM 3268 O O . LYS A 1 389 ? -23.990 6.587 23.980 1.00 96.88 389 LYS A O 1
ATOM 3273 N N . GLU A 1 390 ? -23.097 5.131 22.555 1.00 97.06 390 GLU A N 1
ATOM 3274 C CA . GLU A 1 390 ? -22.425 6.105 21.701 1.00 97.06 390 GLU A CA 1
ATOM 3275 C C . GLU A 1 390 ? -22.852 5.894 20.247 1.00 97.06 390 GLU A C 1
ATOM 3277 O O . GLU A 1 390 ? -22.850 4.771 19.738 1.00 97.06 390 GLU A O 1
ATOM 3282 N N . ILE A 1 391 ? -23.225 6.981 19.578 1.00 97.94 391 ILE A N 1
ATOM 3283 C CA . ILE A 1 391 ? -23.446 7.024 18.132 1.00 97.94 391 ILE A CA 1
ATOM 3284 C C . ILE A 1 391 ? -22.276 7.767 17.519 1.00 97.94 391 ILE A C 1
ATOM 3286 O O . ILE A 1 391 ? -21.913 8.843 17.988 1.00 97.94 391 ILE A O 1
ATOM 3290 N N . ILE A 1 392 ? -21.692 7.206 16.471 1.00 98.12 392 ILE A N 1
ATOM 3291 C CA . ILE A 1 392 ? -20.489 7.746 15.853 1.00 98.12 392 ILE A CA 1
ATOM 3292 C C . ILE A 1 392 ? -20.840 8.272 14.470 1.00 98.12 392 ILE A C 1
ATOM 3294 O O . ILE A 1 392 ? -21.391 7.542 13.650 1.00 98.12 392 ILE A O 1
ATOM 3298 N N . TYR A 1 393 ? -20.487 9.525 14.201 1.00 97.56 393 TYR A N 1
ATOM 3299 C CA . TYR A 1 393 ? -20.587 10.139 12.886 1.00 97.56 393 TYR A CA 1
ATOM 3300 C C . TYR A 1 393 ? -19.198 10.362 12.277 1.00 97.56 393 TYR A C 1
ATOM 3302 O O . TYR A 1 393 ? -18.369 11.080 12.843 1.00 97.56 393 TYR A O 1
ATOM 3310 N N . MET A 1 394 ? -18.947 9.731 11.124 1.00 96.31 394 MET A N 1
ATOM 3311 C CA . MET A 1 394 ? -17.651 9.690 10.429 1.00 96.31 394 MET A CA 1
ATOM 3312 C C . MET A 1 394 ? -17.805 9.963 8.927 1.00 96.31 394 MET A C 1
ATOM 3314 O O . MET A 1 394 ? -17.814 9.019 8.132 1.00 96.31 394 MET A O 1
ATOM 3318 N N . PRO A 1 395 ? -17.927 11.226 8.495 1.00 93.94 395 PRO A N 1
ATOM 3319 C CA . PRO A 1 395 ? -18.025 11.556 7.077 1.00 93.94 395 PRO A CA 1
ATOM 3320 C C . PRO A 1 395 ? -16.674 11.424 6.356 1.00 93.94 395 PRO A C 1
ATOM 3322 O O . PRO A 1 395 ? -15.610 11.680 6.929 1.00 93.94 395 PRO A O 1
ATOM 3325 N N . THR A 1 396 ? -16.700 11.065 5.071 1.00 91.00 396 THR A N 1
ATOM 3326 C CA . THR A 1 396 ? -15.506 11.086 4.207 1.00 91.00 396 THR A CA 1
ATOM 3327 C C . THR A 1 396 ? -15.179 12.486 3.688 1.00 91.00 396 THR A C 1
ATOM 3329 O O . THR A 1 396 ? -16.044 13.346 3.555 1.00 91.00 396 THR A O 1
ATOM 3332 N N . TRP A 1 397 ? -13.908 12.726 3.348 1.00 90.81 397 TRP A N 1
ATOM 3333 C CA . TRP A 1 397 ? -13.464 14.007 2.792 1.00 90.81 397 TRP A CA 1
ATOM 3334 C C . TRP A 1 397 ? -13.788 14.168 1.299 1.00 90.81 397 TRP A C 1
ATOM 3336 O O . TRP A 1 397 ? -13.627 13.236 0.507 1.00 90.81 397 TRP A O 1
ATOM 3346 N N . ARG A 1 398 ? -14.168 15.389 0.903 1.00 89.00 398 ARG A N 1
ATOM 3347 C CA . ARG A 1 398 ? -14.360 15.814 -0.490 1.00 89.00 398 ARG A CA 1
ATOM 3348 C C . ARG A 1 398 ? -13.162 16.645 -0.943 1.00 89.00 398 ARG A C 1
ATOM 3350 O O . ARG A 1 398 ? -13.074 17.831 -0.649 1.00 89.00 398 ARG A O 1
ATOM 3357 N N . SER A 1 399 ? -12.233 16.037 -1.683 1.00 86.94 399 SER A N 1
ATOM 3358 C CA . SER A 1 399 ? -10.958 16.685 -2.037 1.00 86.94 399 SER A CA 1
ATOM 3359 C C . SER A 1 399 ? -11.124 17.932 -2.907 1.00 86.94 399 SER A C 1
ATOM 3361 O O . SER A 1 399 ? -10.309 18.846 -2.821 1.00 86.94 399 SER A O 1
ATOM 3363 N N . TYR A 1 400 ? -12.203 18.029 -3.692 1.00 86.06 400 TYR A N 1
ATOM 3364 C CA . TYR A 1 400 ? -12.491 19.230 -4.476 1.00 86.06 400 TYR A CA 1
ATOM 3365 C C . TYR A 1 400 ? -12.821 20.456 -3.611 1.00 86.06 400 TYR A C 1
ATOM 3367 O O . TYR A 1 400 ? -12.760 21.562 -4.146 1.00 86.06 400 TYR A O 1
ATOM 3375 N N . LEU A 1 401 ? -13.140 20.276 -2.318 1.00 87.06 401 LEU A N 1
ATOM 3376 C CA . LEU A 1 401 ? -13.371 21.350 -1.345 1.00 87.06 401 LEU A CA 1
ATOM 3377 C C . LEU A 1 401 ? -12.074 21.950 -0.779 1.00 87.06 401 LEU A C 1
ATOM 3379 O O . LEU A 1 401 ? -12.120 23.029 -0.196 1.00 87.06 401 LEU A O 1
ATOM 3383 N N . ASP A 1 402 ? -10.917 21.326 -1.018 1.00 83.44 402 ASP A N 1
ATOM 3384 C CA . ASP A 1 402 ? -9.610 21.774 -0.515 1.00 83.44 402 ASP A CA 1
ATOM 3385 C C . ASP A 1 402 ? -8.984 22.915 -1.342 1.00 83.44 402 ASP A C 1
ATOM 3387 O O . ASP A 1 402 ? -7.849 22.824 -1.815 1.00 83.44 402 ASP A O 1
ATOM 3391 N N . LYS A 1 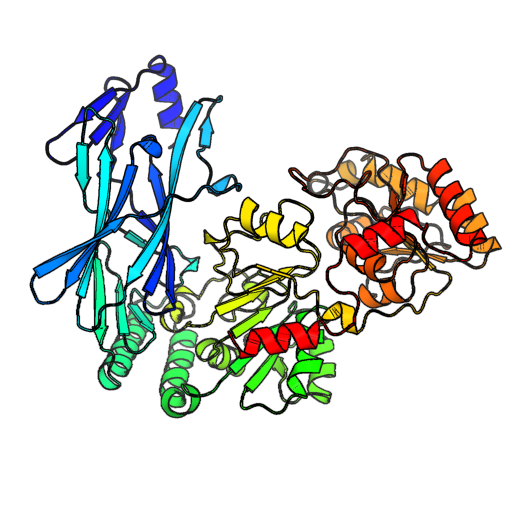403 ? -9.751 23.975 -1.619 1.00 79.88 403 LYS A N 1
ATOM 3392 C CA . LYS A 1 403 ? -9.261 25.133 -2.395 1.00 79.88 403 LYS A CA 1
ATOM 3393 C C . LYS A 1 403 ? -9.272 26.415 -1.585 1.00 79.88 403 LYS A C 1
ATOM 3395 O O . LYS A 1 403 ? -8.277 27.133 -1.566 1.00 79.88 403 LYS A O 1
ATOM 3400 N N . ASN A 1 404 ? -10.394 26.712 -0.939 1.00 82.75 404 ASN A N 1
ATOM 3401 C CA . ASN A 1 404 ? -10.504 27.802 0.018 1.00 82.75 404 ASN A CA 1
ATOM 3402 C C . ASN A 1 404 ? -11.592 27.492 1.059 1.00 82.75 404 ASN A C 1
ATOM 3404 O O . ASN A 1 404 ? -12.467 26.649 0.848 1.00 82.75 404 ASN A O 1
ATOM 3408 N N . GLU A 1 405 ? -11.517 28.189 2.186 1.00 88.44 405 GLU A N 1
ATOM 3409 C CA . GLU A 1 405 ? -12.425 28.017 3.319 1.00 88.44 405 GLU A CA 1
ATOM 3410 C C . GLU A 1 405 ? -13.880 28.385 2.986 1.00 88.44 405 GLU A C 1
ATOM 3412 O O . GLU A 1 405 ? -14.809 27.664 3.348 1.00 88.44 405 GLU A O 1
ATOM 3417 N N . GLU A 1 406 ? -14.095 29.472 2.237 1.00 89.25 406 GLU A N 1
ATOM 3418 C CA . GLU A 1 406 ? -15.437 29.932 1.860 1.00 89.25 406 GLU A CA 1
ATOM 3419 C C . GLU A 1 406 ? -16.198 28.907 1.013 1.00 89.25 406 GLU A C 1
ATOM 3421 O O . GLU A 1 406 ? -17.406 28.731 1.176 1.00 89.25 406 GLU A O 1
ATOM 3426 N N . MET A 1 407 ? -15.511 28.211 0.109 1.00 89.38 407 MET A N 1
ATOM 3427 C CA . MET A 1 407 ? -16.100 27.181 -0.741 1.00 89.38 407 MET A CA 1
ATOM 3428 C C . MET A 1 407 ? -16.481 25.953 0.084 1.00 89.38 407 MET A C 1
ATOM 3430 O O . MET A 1 407 ? -17.536 25.370 -0.163 1.00 89.38 407 MET A O 1
ATOM 3434 N N . PHE A 1 408 ? -15.685 25.599 1.098 1.00 91.62 408 PHE A N 1
ATOM 3435 C CA . PHE A 1 408 ? -16.062 24.574 2.069 1.00 91.62 408 PHE A CA 1
ATOM 3436 C C . PHE A 1 408 ? -17.300 25.002 2.871 1.00 91.62 408 PHE A C 1
ATOM 3438 O O . PHE A 1 408 ? -18.302 24.289 2.850 1.00 91.62 408 PHE A O 1
ATOM 3445 N N . LYS A 1 409 ? -17.289 26.188 3.491 1.00 91.56 409 LYS A N 1
ATOM 3446 C CA . LYS A 1 409 ? -18.396 26.695 4.325 1.00 91.56 409 LYS A CA 1
ATOM 3447 C C . LYS A 1 409 ? -19.717 26.840 3.559 1.00 91.56 409 LYS A C 1
ATOM 3449 O O . LYS A 1 409 ? -20.792 26.602 4.102 1.00 91.56 409 LYS A O 1
ATOM 3454 N N . ASN A 1 410 ? -19.657 27.206 2.280 1.00 91.19 410 ASN A N 1
ATOM 3455 C CA . ASN A 1 410 ? -20.848 27.337 1.438 1.00 91.19 410 ASN A CA 1
ATOM 3456 C C . ASN A 1 410 ? -21.308 26.017 0.800 1.00 91.19 410 ASN A C 1
ATOM 3458 O O . ASN A 1 410 ? -22.400 25.983 0.218 1.00 91.19 410 ASN A O 1
ATOM 3462 N N . SER A 1 411 ? -20.516 24.946 0.913 1.00 93.25 411 SER A N 1
ATOM 3463 C CA . SER A 1 411 ? -20.834 23.644 0.328 1.00 93.25 411 SER A CA 1
ATOM 3464 C C . SER A 1 411 ? -22.048 22.990 0.989 1.00 93.25 411 SER A C 1
ATOM 3466 O O . SER A 1 411 ? -22.298 23.137 2.186 1.00 93.25 411 SER A O 1
ATOM 3468 N N . ASN A 1 412 ? -22.784 22.210 0.200 1.00 92.12 412 ASN A N 1
ATOM 3469 C CA . ASN A 1 412 ? -23.868 21.372 0.707 1.00 92.12 412 ASN A CA 1
ATOM 3470 C C . ASN A 1 412 ? -23.359 20.326 1.710 1.00 92.12 412 ASN A C 1
ATOM 3472 O O . ASN A 1 412 ? -24.036 20.036 2.690 1.00 92.12 412 ASN A O 1
ATOM 3476 N N . PHE A 1 413 ? -22.136 19.830 1.505 1.00 92.50 413 PHE A N 1
ATOM 3477 C CA . PHE A 1 413 ? -21.459 18.916 2.416 1.00 92.50 413 PHE A CA 1
ATOM 3478 C C . PHE A 1 413 ? -21.313 19.507 3.828 1.00 92.50 413 PHE A C 1
ATOM 3480 O O . PHE A 1 413 ? -21.766 18.899 4.797 1.00 92.50 413 PHE A O 1
ATOM 3487 N N . PHE A 1 414 ? -20.753 20.717 3.953 1.00 93.94 414 PHE A N 1
ATOM 3488 C CA . PHE A 1 414 ? -20.640 21.403 5.245 1.00 93.94 414 PHE A CA 1
ATOM 3489 C C . PHE A 1 414 ? -22.011 21.677 5.867 1.00 93.94 414 PHE A C 1
ATOM 3491 O O . PHE A 1 414 ? -22.226 21.345 7.031 1.00 93.94 414 PHE A O 1
ATOM 3498 N N . LYS A 1 415 ? -22.953 22.230 5.091 1.00 93.81 415 LYS A N 1
ATOM 3499 C CA . LYS A 1 415 ? -24.299 22.575 5.578 1.00 93.81 415 LYS A CA 1
ATOM 3500 C C . LYS A 1 415 ? -25.027 21.362 6.151 1.00 93.81 415 LYS A C 1
ATOM 3502 O O . LYS A 1 415 ? -25.482 21.421 7.285 1.00 93.81 415 LYS A O 1
ATOM 3507 N N . SER A 1 416 ? -25.052 20.242 5.429 1.00 93.81 416 SER A N 1
ATOM 3508 C CA . SER A 1 416 ? -25.724 19.024 5.895 1.00 93.81 416 SER A CA 1
ATOM 3509 C C . SER A 1 416 ? -25.065 18.404 7.129 1.00 93.81 416 SER A C 1
ATOM 3511 O O . SER A 1 416 ? -25.770 17.856 7.975 1.00 93.81 416 SER A O 1
ATOM 3513 N N . MET A 1 417 ? -23.737 18.500 7.269 1.00 94.81 417 MET A N 1
ATOM 3514 C CA . MET A 1 417 ? -23.061 18.096 8.506 1.00 94.81 417 ME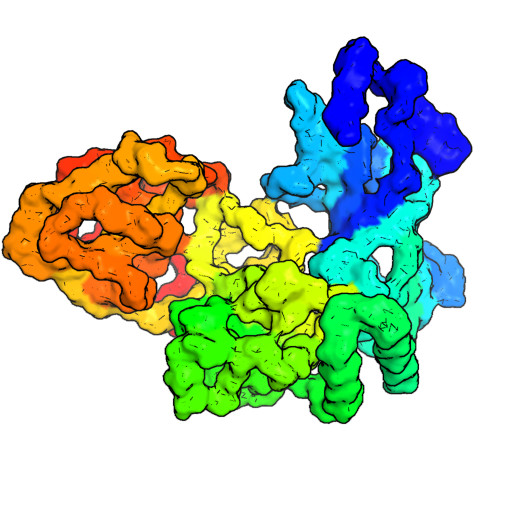T A CA 1
ATOM 3515 C C . MET A 1 417 ? -23.427 19.015 9.672 1.00 94.81 417 MET A C 1
ATOM 3517 O O . MET A 1 417 ? -23.799 18.529 10.734 1.00 94.81 417 MET A O 1
ATOM 3521 N N . ASN A 1 418 ? -23.340 20.331 9.474 1.00 94.75 418 ASN A N 1
ATOM 3522 C CA . ASN A 1 418 ? -23.611 21.311 10.521 1.00 94.75 418 ASN A CA 1
ATOM 3523 C C . ASN A 1 418 ? -25.077 21.261 10.979 1.00 94.75 418 ASN A C 1
ATOM 3525 O O . ASN A 1 418 ? -25.350 21.379 12.167 1.00 94.75 418 ASN A O 1
ATOM 3529 N N . GLU A 1 419 ? -26.017 21.030 10.062 1.00 94.25 419 GLU A N 1
ATOM 3530 C CA . GLU A 1 419 ? -27.431 20.810 10.385 1.00 94.25 419 GLU A CA 1
ATOM 3531 C C . GLU A 1 419 ? -27.644 19.544 11.221 1.00 94.25 419 GLU A C 1
ATOM 3533 O O . GLU A 1 419 ? -28.362 19.592 12.214 1.00 94.25 419 GLU A O 1
ATOM 3538 N N . LEU A 1 420 ? -27.007 18.423 10.859 1.00 95.25 420 LEU A N 1
ATOM 3539 C CA . LEU A 1 420 ? -27.124 17.166 11.605 1.00 95.25 420 LEU A CA 1
ATOM 3540 C C . LEU A 1 420 ? -26.544 17.280 13.021 1.00 95.25 420 LEU A C 1
ATOM 3542 O O . LEU A 1 420 ? -27.164 16.830 13.982 1.00 95.25 420 LEU A O 1
ATOM 3546 N N . LEU A 1 421 ? -25.362 17.888 13.148 1.00 95.62 421 LEU A N 1
ATOM 3547 C CA . LEU A 1 421 ? -24.651 18.042 14.422 1.00 95.62 421 LEU A CA 1
ATOM 3548 C C . LEU A 1 421 ? -25.368 18.993 15.399 1.00 95.62 421 LEU A C 1
ATOM 3550 O O . LEU A 1 421 ? -25.081 18.961 16.591 1.00 95.62 421 LEU A O 1
ATOM 3554 N N . ASN A 1 422 ? -26.327 19.787 14.914 1.00 95.44 422 ASN A N 1
ATOM 3555 C CA . ASN A 1 422 ? -27.137 20.714 15.712 1.00 95.44 422 ASN A CA 1
ATOM 3556 C C . ASN A 1 422 ? -28.630 20.377 15.718 1.00 95.44 422 ASN A C 1
ATOM 3558 O O . ASN A 1 422 ? -29.460 21.190 16.139 1.00 95.44 422 ASN A O 1
ATOM 3562 N N . ASP A 1 423 ? -29.004 19.195 15.230 1.00 96.12 423 ASP A N 1
ATOM 3563 C CA . ASP A 1 423 ? -30.404 18.830 15.121 1.00 96.12 423 ASP A CA 1
ATOM 3564 C C . ASP A 1 423 ? -31.017 18.594 16.511 1.00 96.12 423 ASP A C 1
ATOM 3566 O O . ASP A 1 423 ? -30.711 17.627 17.208 1.00 96.12 423 ASP A O 1
ATOM 3570 N N . LYS A 1 424 ? -31.921 19.488 16.924 1.00 95.50 424 LYS A N 1
ATOM 3571 C CA . LYS A 1 424 ? -32.536 19.445 18.261 1.00 95.50 424 LYS A CA 1
ATOM 3572 C C . LYS A 1 424 ? -33.352 18.175 18.506 1.00 95.50 424 LYS A C 1
ATOM 3574 O O . LYS A 1 424 ? -33.442 17.727 19.648 1.00 95.50 424 LYS A O 1
ATOM 3579 N N . LYS A 1 425 ? -33.963 17.605 17.460 1.00 96.44 425 LYS A N 1
ATOM 3580 C CA . LYS A 1 425 ? -34.762 16.376 17.565 1.00 96.44 425 LYS A CA 1
ATOM 3581 C C . LYS A 1 425 ? -33.841 15.182 17.816 1.00 96.44 425 LYS A C 1
ATOM 3583 O O . LYS A 1 425 ? -34.138 14.376 18.696 1.00 96.44 425 LYS A O 1
ATOM 3588 N N . LEU A 1 426 ? -32.714 15.107 17.107 1.00 97.44 426 LEU A N 1
ATOM 3589 C CA . LEU A 1 426 ? -31.667 14.118 17.336 1.00 97.44 426 LEU A CA 1
ATOM 3590 C C . LEU A 1 426 ? -31.074 14.260 18.737 1.00 97.44 426 LEU A C 1
ATOM 3592 O O . LEU A 1 426 ? -31.130 13.309 19.506 1.00 97.44 426 LEU A O 1
ATOM 3596 N N . LEU A 1 427 ? -30.546 15.430 19.095 1.00 96.69 427 LEU A N 1
ATOM 3597 C CA . LEU A 1 427 ? -29.863 15.616 20.379 1.00 96.69 427 LEU A CA 1
ATOM 3598 C C . LEU A 1 427 ? -30.797 15.344 21.569 1.00 96.69 427 LEU A C 1
ATOM 3600 O O . LEU A 1 427 ? -30.426 14.602 22.476 1.00 96.69 427 LEU A O 1
ATOM 3604 N N . GLY A 1 428 ? -32.046 15.820 21.515 1.00 97.19 428 GLY A N 1
ATOM 3605 C CA . GLY A 1 428 ? -33.047 15.526 22.546 1.00 97.19 428 GLY A CA 1
ATOM 3606 C C . GLY A 1 428 ? -33.440 14.045 22.624 1.00 97.19 428 GLY A C 1
ATOM 3607 O O . GLY A 1 428 ? -33.714 13.532 23.710 1.00 97.19 428 GLY A O 1
ATOM 3608 N N . LEU A 1 429 ? -33.447 13.326 21.494 1.00 97.50 429 LEU A N 1
ATOM 3609 C CA . LEU A 1 429 ? -33.623 11.871 21.475 1.00 97.50 429 LEU A CA 1
ATOM 3610 C C . LEU A 1 429 ? -32.445 11.165 22.161 1.00 97.50 429 LEU A C 1
ATOM 3612 O O . LEU A 1 429 ? -32.667 10.249 22.953 1.00 97.50 429 LEU A O 1
ATOM 3616 N N . LEU A 1 430 ? -31.208 11.569 21.863 1.00 97.50 430 LEU A N 1
ATOM 3617 C CA . LEU A 1 430 ? -30.018 10.943 22.438 1.00 97.50 430 LEU A CA 1
ATOM 3618 C C . LEU A 1 430 ? -29.948 11.163 23.947 1.00 97.50 430 LEU A C 1
ATOM 3620 O O . LEU A 1 430 ? -29.817 10.181 24.678 1.00 97.50 430 LEU A O 1
ATOM 3624 N N . ASP A 1 431 ? -30.148 12.398 24.410 1.00 96.75 431 ASP A N 1
ATOM 3625 C CA . ASP A 1 431 ? -30.171 12.741 25.836 1.00 96.75 431 ASP A CA 1
ATOM 3626 C C . ASP A 1 431 ? -31.215 11.910 26.599 1.00 96.75 431 ASP A C 1
ATOM 3628 O O . ASP A 1 431 ? -30.887 11.188 27.545 1.00 96.75 431 ASP A O 1
ATOM 3632 N N . LYS A 1 432 ? -32.456 11.867 26.091 1.00 97.31 432 LYS A N 1
ATOM 3633 C CA . LYS A 1 432 ? -33.555 11.086 26.683 1.00 97.31 432 LYS A CA 1
ATOM 3634 C C . LYS A 1 432 ? -33.210 9.607 26.892 1.00 97.31 432 LYS A C 1
ATOM 3636 O O . LYS A 1 432 ? -33.704 8.987 27.836 1.00 97.31 432 LYS A O 1
ATOM 3641 N N . HIS A 1 433 ? -32.414 9.019 26.002 1.00 97.12 433 HIS A N 1
ATOM 3642 C CA . HIS A 1 433 ? -32.043 7.602 26.052 1.00 97.12 433 HIS A CA 1
ATOM 3643 C C . HIS A 1 433 ? -30.636 7.354 26.634 1.00 97.12 433 HIS A C 1
ATOM 3645 O O . HIS A 1 433 ? -30.221 6.192 26.777 1.00 97.12 433 HIS A O 1
ATOM 3651 N N . GLY A 1 434 ? -29.930 8.418 27.028 1.00 96.75 434 GLY A N 1
ATOM 3652 C CA . GLY A 1 434 ? -28.575 8.384 27.577 1.00 96.75 434 GLY A CA 1
ATOM 3653 C C . GLY A 1 434 ? -27.507 8.023 26.544 1.00 96.75 434 GLY A C 1
ATOM 3654 O O . GLY A 1 434 ? -26.541 7.348 26.896 1.00 96.75 434 GLY A O 1
ATOM 3655 N N . TYR A 1 435 ? -27.713 8.396 25.279 1.00 97.69 435 TYR A N 1
ATOM 3656 C CA . TYR A 1 435 ? -26.733 8.253 24.205 1.00 97.69 435 TYR A CA 1
ATOM 3657 C C . TYR A 1 435 ? -25.937 9.542 24.003 1.00 97.69 435 TYR A C 1
ATOM 3659 O O . TYR A 1 435 ? -26.440 10.639 24.215 1.00 97.69 435 TYR A O 1
ATOM 3667 N N . THR A 1 436 ? -24.698 9.413 23.538 1.00 96.50 436 THR A N 1
ATOM 3668 C CA . THR A 1 436 ? -23.864 10.548 23.117 1.00 96.50 436 THR A CA 1
ATOM 3669 C C . THR A 1 436 ? -23.571 10.478 21.623 1.00 96.50 436 THR A C 1
ATOM 3671 O O . THR A 1 436 ? -23.255 9.402 21.110 1.00 96.50 436 THR A O 1
ATOM 3674 N N . LEU A 1 437 ? -23.624 11.621 20.931 1.00 97.44 437 LEU A N 1
ATOM 3675 C CA . LEU A 1 437 ? -23.144 11.744 19.554 1.00 97.44 437 LEU A CA 1
ATOM 3676 C C . LEU A 1 437 ? -21.652 12.091 19.549 1.00 97.44 437 LEU A C 1
ATOM 3678 O O . LEU A 1 437 ? -21.245 13.139 20.053 1.00 97.44 437 LEU A O 1
ATOM 3682 N N . LYS A 1 438 ? -20.835 11.216 18.964 1.00 96.62 438 LYS A N 1
ATOM 3683 C CA . LYS A 1 438 ? -19.413 11.444 18.709 1.00 96.62 438 LYS A CA 1
ATOM 3684 C C . LYS A 1 438 ? -19.190 11.806 17.246 1.00 96.62 438 LYS A C 1
ATOM 3686 O O . LYS A 1 438 ? -19.488 11.012 16.358 1.00 96.62 438 LYS A O 1
ATOM 3691 N N . PHE A 1 439 ? -18.610 12.972 16.994 1.00 96.19 439 PHE A N 1
ATOM 3692 C CA . PHE A 1 439 ? -18.172 13.394 15.668 1.00 96.19 439 PHE A CA 1
ATOM 3693 C C . PHE A 1 439 ? -16.672 13.134 15.502 1.00 96.19 439 PHE A C 1
ATOM 3695 O O . PHE A 1 439 ? -15.850 13.737 16.193 1.00 96.19 439 PHE A O 1
ATOM 3702 N N . LYS A 1 440 ? -16.306 12.235 14.582 1.00 95.25 440 LYS A N 1
ATOM 3703 C CA . LYS A 1 440 ? -14.914 11.927 14.229 1.00 95.25 440 LYS A CA 1
ATOM 3704 C C . LYS A 1 440 ? -14.644 12.444 12.811 1.00 95.25 440 LYS A C 1
ATOM 3706 O O . LYS A 1 440 ? -14.909 11.727 11.841 1.00 95.25 440 LYS A O 1
ATOM 3711 N N . PRO A 1 441 ? -14.161 13.691 12.663 1.00 92.25 441 PRO A N 1
ATOM 3712 C CA . PRO A 1 441 ? -13.840 14.244 11.355 1.00 92.25 441 PRO A CA 1
ATOM 3713 C C . PRO A 1 441 ? -12.698 13.463 10.697 1.00 92.25 441 PRO A C 1
ATOM 3715 O O . PRO A 1 441 ? -11.775 12.983 11.357 1.00 92.25 441 PRO A O 1
ATOM 3718 N N . HIS A 1 442 ? -12.738 13.370 9.368 1.00 90.50 442 HIS A N 1
ATOM 3719 C CA . HIS A 1 442 ? -11.594 12.903 8.586 1.00 90.50 442 HIS A CA 1
ATOM 3720 C C . HIS A 1 442 ? -10.351 13.775 8.886 1.00 90.50 442 HIS A C 1
ATOM 3722 O O . HIS A 1 442 ? -10.516 14.974 9.103 1.00 90.50 442 HIS A O 1
ATOM 3728 N N . PRO A 1 443 ? -9.107 13.257 8.840 1.00 87.25 443 PRO A N 1
ATOM 3729 C CA . PRO A 1 443 ? -7.912 14.069 9.102 1.00 87.25 443 PRO A CA 1
ATOM 3730 C C . PRO A 1 443 ? -7.844 15.374 8.289 1.00 87.25 443 PRO A C 1
ATOM 3732 O O . PRO A 1 443 ? -7.580 16.436 8.836 1.00 87.25 443 PRO A O 1
ATOM 3735 N N . GLU A 1 444 ? -8.193 15.317 7.000 1.00 88.12 444 GLU A N 1
ATOM 3736 C CA . GLU A 1 444 ? -8.274 16.504 6.124 1.00 88.12 444 GLU A CA 1
ATOM 3737 C C . GLU A 1 444 ? -9.385 17.504 6.502 1.00 88.12 444 GLU A C 1
ATOM 3739 O O . GLU A 1 444 ? -9.326 18.663 6.102 1.00 88.12 444 GLU A O 1
ATOM 3744 N N . LEU A 1 445 ? -10.392 17.079 7.274 1.00 88.94 445 LEU A N 1
ATOM 3745 C CA . LEU A 1 445 ? -11.448 17.949 7.802 1.00 88.94 445 LEU A CA 1
ATOM 3746 C C . LEU A 1 445 ? -11.041 18.676 9.084 1.00 88.94 445 LEU A C 1
ATOM 3748 O O . LEU A 1 445 ? -11.663 19.683 9.412 1.00 88.94 445 LEU A O 1
ATOM 3752 N N . LEU A 1 446 ? -10.012 18.207 9.798 1.00 88.81 446 LEU A N 1
ATOM 3753 C CA . LEU A 1 446 ? -9.613 18.781 11.088 1.00 88.81 446 LEU A CA 1
ATOM 3754 C C . LEU A 1 446 ? -9.269 20.270 10.982 1.00 88.81 446 LEU A C 1
ATOM 3756 O O . LEU A 1 446 ? -9.629 21.038 11.865 1.00 88.81 446 LEU A O 1
ATOM 3760 N N . LYS A 1 447 ? -8.663 20.703 9.869 1.00 89.19 447 LYS A N 1
ATOM 3761 C CA . LYS A 1 447 ? -8.345 22.121 9.618 1.00 89.19 447 LYS A CA 1
ATOM 3762 C C . LYS A 1 447 ? -9.573 23.033 9.493 1.00 89.19 447 LYS A C 1
ATOM 3764 O O . LYS A 1 447 ? -9.423 24.245 9.545 1.00 89.19 447 LYS A O 1
ATOM 3769 N N . TYR A 1 448 ? -10.764 22.461 9.321 1.00 89.94 448 TYR A N 1
ATOM 3770 C CA . TYR A 1 448 ? -12.030 23.185 9.215 1.00 89.94 448 TYR A CA 1
ATOM 3771 C C . TYR A 1 448 ? -12.947 22.961 10.421 1.00 89.94 448 TYR A C 1
ATOM 3773 O O . TYR A 1 448 ? -14.079 23.440 10.415 1.00 89.94 448 TYR A O 1
ATOM 3781 N N . VAL A 1 449 ? -12.502 22.214 11.440 1.00 88.56 449 VAL A N 1
ATOM 3782 C CA . VAL A 1 449 ? -13.365 21.817 12.563 1.00 88.56 449 VAL A CA 1
ATOM 3783 C C . VAL A 1 449 ? -13.883 23.026 13.351 1.00 88.56 449 VAL A C 1
ATOM 3785 O O . VAL A 1 449 ? -15.019 23.012 13.806 1.00 88.56 449 VAL A O 1
ATOM 3788 N N . GLU A 1 450 ? -13.096 24.102 13.429 1.00 89.44 450 GLU A N 1
ATOM 3789 C CA . GLU A 1 450 ? -13.463 25.354 14.109 1.00 89.44 450 GLU A CA 1
ATOM 3790 C C . GLU A 1 450 ? -14.575 26.139 13.391 1.00 89.44 450 GLU A C 1
ATOM 3792 O O . GLU A 1 450 ? -15.140 27.070 13.955 1.00 89.44 450 GLU A O 1
ATOM 3797 N N . LEU A 1 451 ? -14.908 25.778 12.147 1.00 90.25 451 LEU A N 1
ATOM 3798 C CA . LEU A 1 451 ? -15.977 26.431 11.386 1.00 90.25 451 LEU A CA 1
ATOM 3799 C C . LEU A 1 451 ? -17.364 25.889 11.721 1.00 90.25 451 LEU A C 1
ATOM 3801 O O . LEU A 1 451 ? -18.357 26.506 11.330 1.00 90.25 451 LEU A O 1
ATOM 3805 N N . PHE A 1 452 ? -17.434 24.729 12.373 1.00 89.50 452 PHE A N 1
ATOM 3806 C CA . PHE A 1 452 ? -18.692 24.133 12.792 1.00 89.50 452 PHE A CA 1
ATOM 3807 C C . PHE A 1 452 ? -19.214 24.846 14.037 1.00 89.50 452 PHE A C 1
ATOM 3809 O O . PHE A 1 452 ? -18.478 25.076 14.994 1.00 89.50 452 PHE A O 1
ATOM 3816 N N . ASP A 1 453 ? -20.506 25.147 14.033 1.00 86.12 453 ASP A N 1
ATOM 3817 C CA . ASP A 1 453 ? -21.208 25.688 15.196 1.00 86.12 453 ASP A CA 1
ATO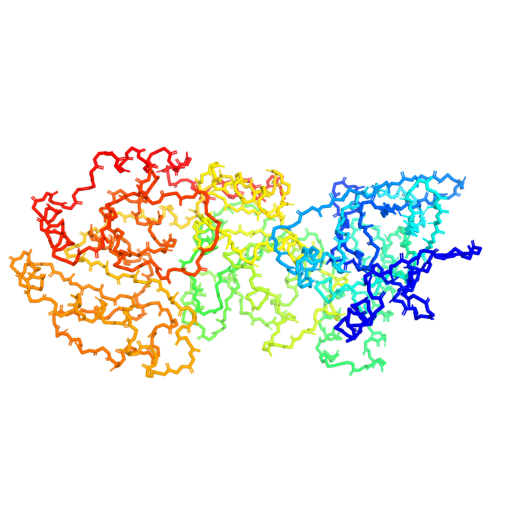M 3818 C C . ASP A 1 453 ? -21.669 24.510 16.055 1.00 86.12 453 ASP A C 1
ATOM 3820 O O . ASP A 1 453 ? -22.794 24.064 15.911 1.00 86.12 453 ASP A O 1
ATOM 3824 N N . LEU A 1 454 ? -20.771 23.867 16.803 1.00 85.88 454 LEU A N 1
ATOM 3825 C CA . LEU A 1 454 ? -21.074 22.586 17.452 1.00 85.88 454 LEU A CA 1
ATOM 3826 C C . LEU A 1 454 ? -21.819 22.773 18.775 1.00 85.88 454 LEU A C 1
ATOM 3828 O O . LEU A 1 454 ? -21.341 23.475 19.664 1.00 85.88 454 LEU A O 1
ATOM 3832 N N . SER A 1 455 ? -22.938 22.061 18.935 1.00 85.62 455 SER A N 1
ATOM 3833 C CA . SER A 1 455 ? -23.596 21.904 20.235 1.00 85.62 455 SER A CA 1
ATOM 3834 C C . SER A 1 455 ? -22.649 21.296 21.279 1.00 85.62 455 SER A C 1
ATOM 3836 O O . SER A 1 455 ? -21.884 20.377 20.975 1.00 85.62 455 SER A O 1
ATOM 3838 N N . GLU A 1 456 ? -22.763 21.747 22.531 1.00 85.44 456 GLU A N 1
ATOM 3839 C CA . GLU A 1 456 ? -22.029 21.198 23.683 1.00 85.44 456 GLU A CA 1
ATOM 3840 C C . GLU A 1 456 ? -22.342 19.708 23.931 1.00 85.44 456 GLU A C 1
ATOM 3842 O O . GLU A 1 456 ? -21.528 18.984 24.508 1.00 85.44 456 GLU A O 1
ATOM 3847 N N . ASP A 1 457 ? -23.487 19.227 23.434 1.00 87.31 457 ASP A N 1
ATOM 3848 C CA . ASP A 1 457 ? -23.922 17.828 23.536 1.00 87.31 457 ASP A CA 1
ATOM 3849 C C . ASP A 1 457 ? -23.194 16.884 22.555 1.00 87.31 457 ASP A C 1
ATOM 3851 O O . ASP A 1 457 ? -23.345 15.657 22.625 1.00 87.31 457 ASP A O 1
ATOM 3855 N N . VAL A 1 458 ? -22.400 17.430 21.624 1.00 91.44 458 VAL A N 1
ATOM 3856 C CA . VAL A 1 458 ? -21.621 16.662 20.645 1.00 91.44 458 VAL A CA 1
ATOM 3857 C C . VAL A 1 458 ? -20.166 16.560 21.085 1.00 91.44 458 VAL A C 1
ATOM 3859 O O . VAL A 1 458 ? -19.464 17.554 21.256 1.00 91.44 458 VAL A O 1
ATOM 3862 N N . LYS A 1 459 ? -19.653 15.330 21.179 1.00 92.38 459 LYS A N 1
ATOM 3863 C CA . LYS A 1 459 ? -18.234 15.091 21.471 1.00 92.38 459 LYS A CA 1
ATOM 3864 C C . LYS A 1 459 ? -17.423 15.010 20.187 1.00 92.38 459 LYS A C 1
ATOM 3866 O O . LYS A 1 459 ? -17.627 14.105 19.380 1.00 92.38 459 LYS A O 1
ATOM 3871 N N . ILE A 1 460 ? -16.450 15.898 20.021 1.00 91.12 460 ILE A N 1
ATOM 3872 C CA . ILE A 1 460 ? -15.470 15.786 18.938 1.00 91.12 460 ILE A CA 1
ATOM 3873 C C . ILE A 1 460 ? -14.400 14.779 19.354 1.00 91.12 460 ILE A C 1
ATOM 3875 O O . ILE A 1 460 ? -13.766 14.923 20.397 1.00 91.12 460 ILE A O 1
ATOM 3879 N N . SER A 1 461 ? -14.184 13.767 18.525 1.00 88.50 461 SER A N 1
ATOM 3880 C CA . SER A 1 461 ? -13.115 12.793 18.704 1.00 88.50 461 SER A CA 1
ATOM 3881 C C . SER A 1 461 ? -12.000 13.107 17.711 1.00 88.50 461 SER A C 1
ATOM 3883 O O . SER A 1 461 ? -12.129 12.825 16.526 1.00 88.50 461 SER A O 1
ATOM 3885 N N . THR A 1 462 ? -10.899 13.711 18.152 1.00 83.56 462 THR A N 1
ATOM 3886 C CA . THR A 1 462 ? -9.737 14.003 17.286 1.00 83.56 462 THR A CA 1
ATOM 3887 C C . THR A 1 462 ? -8.699 12.894 17.369 1.00 83.56 462 THR A C 1
ATOM 3889 O O . THR A 1 462 ? -8.313 12.336 16.341 1.00 83.56 462 THR A O 1
ATOM 3892 N N . ASP A 1 463 ? -8.374 12.464 18.586 1.00 81.69 463 ASP A N 1
ATOM 3893 C CA . ASP A 1 463 ? -7.212 11.610 18.860 1.00 81.69 463 ASP A CA 1
ATOM 3894 C C . ASP A 1 463 ? -7.570 10.171 19.262 1.00 81.69 463 ASP A C 1
ATOM 3896 O O . ASP A 1 463 ? -6.681 9.334 19.397 1.00 81.69 463 ASP A O 1
ATOM 3900 N N . GLU A 1 464 ? -8.860 9.836 19.422 1.00 86.31 464 GLU A N 1
ATOM 3901 C CA . GLU A 1 464 ? -9.237 8.455 19.758 1.00 86.31 464 GLU A CA 1
ATOM 3902 C C . GLU A 1 464 ? -8.903 7.494 18.594 1.00 86.31 464 GLU A C 1
ATOM 3904 O O . GLU A 1 464 ? -9.206 7.812 17.430 1.00 86.31 464 GLU A O 1
ATOM 3909 N N . PRO A 1 465 ? -8.329 6.309 18.881 1.00 87.31 465 PRO A N 1
ATOM 3910 C CA . PRO A 1 465 ? -8.061 5.287 17.875 1.00 87.31 465 PRO A CA 1
ATOM 3911 C C . PRO A 1 465 ? -9.342 4.769 17.213 1.00 87.31 465 PRO A C 1
ATOM 3913 O O . PRO A 1 465 ? -10.354 4.524 17.874 1.00 87.31 465 PRO A O 1
ATOM 3916 N N . TYR A 1 466 ? -9.277 4.505 15.906 1.00 89.88 466 TYR A N 1
ATOM 3917 C CA . TYR A 1 466 ? -10.422 4.017 15.124 1.00 89.88 466 TYR A CA 1
ATOM 3918 C C . TYR A 1 466 ? -11.007 2.715 15.683 1.00 89.88 466 TYR A C 1
ATOM 3920 O O . TYR A 1 466 ? -12.220 2.575 15.796 1.00 89.88 466 TYR A O 1
ATOM 3928 N N . GLN A 1 467 ? -10.161 1.769 16.095 1.00 89.88 467 GLN A N 1
ATOM 3929 C CA . GLN A 1 467 ? -10.648 0.508 16.656 1.00 89.88 467 GLN A CA 1
ATOM 3930 C C . GLN A 1 467 ? -11.394 0.693 17.976 1.00 89.88 467 GLN A C 1
ATOM 3932 O O . GLN A 1 467 ? -12.366 -0.016 18.216 1.00 89.88 467 GLN A O 1
ATOM 3937 N N . GLN A 1 468 ? -10.969 1.636 18.822 1.00 92.19 468 GLN A N 1
ATOM 3938 C CA . GLN A 1 468 ? -11.686 1.929 20.061 1.00 92.19 468 GLN A CA 1
ATOM 3939 C C . GLN A 1 468 ? -13.075 2.491 19.750 1.00 92.19 468 GLN A C 1
ATOM 3941 O O . GLN A 1 468 ? -14.061 2.008 20.300 1.00 92.19 468 GLN A O 1
ATOM 3946 N N . LEU A 1 469 ? -13.159 3.427 18.800 1.00 94.31 469 LEU A N 1
ATOM 3947 C CA . LEU A 1 469 ? -14.430 3.942 18.295 1.00 94.31 469 LEU A CA 1
ATOM 3948 C C . LEU A 1 469 ? -15.339 2.804 17.804 1.00 94.31 469 LEU A C 1
ATOM 3950 O O . LEU A 1 469 ? -16.497 2.730 18.195 1.00 94.31 469 LEU A O 1
ATOM 3954 N N . PHE A 1 470 ? -14.829 1.857 17.016 1.00 95.38 470 PHE A N 1
ATOM 3955 C CA . PHE A 1 470 ? -15.657 0.750 16.515 1.00 95.38 470 PHE A CA 1
ATOM 3956 C C . PHE A 1 470 ? -16.120 -0.214 17.619 1.00 95.38 470 PHE A C 1
ATOM 3958 O O . PHE A 1 470 ? -17.255 -0.697 17.587 1.00 95.38 470 PHE A O 1
ATOM 3965 N N . LYS A 1 471 ? -15.265 -0.481 18.613 1.00 95.31 471 LYS A N 1
ATOM 3966 C CA . LYS A 1 471 ? -15.609 -1.318 19.771 1.00 95.31 471 LYS A CA 1
ATOM 3967 C C . LYS A 1 471 ? -16.703 -0.688 20.623 1.00 95.31 471 LYS A C 1
ATOM 3969 O O . LYS A 1 471 ? -17.635 -1.390 21.000 1.00 95.31 471 LYS A O 1
ATOM 3974 N N . GLU A 1 472 ? -16.605 0.613 20.885 1.00 96.50 472 GLU A N 1
ATOM 3975 C CA . GLU A 1 472 ? -17.473 1.329 21.826 1.00 96.50 472 GLU A CA 1
ATOM 3976 C C . GLU A 1 472 ? -18.734 1.915 21.174 1.00 96.50 472 GLU A C 1
ATOM 3978 O O . GLU A 1 472 ? -19.755 2.060 21.839 1.00 96.50 472 GLU A O 1
ATOM 3983 N N . GLY A 1 473 ? -18.713 2.223 19.878 1.00 97.50 473 GLY A N 1
ATOM 3984 C CA . GLY A 1 473 ? -19.886 2.723 19.164 1.00 97.50 473 GLY A CA 1
ATOM 3985 C C . GLY A 1 473 ? -20.982 1.669 19.044 1.00 97.50 473 GLY A C 1
ATOM 3986 O O . GLY A 1 473 ? -20.705 0.524 18.686 1.00 97.50 473 GLY A O 1
ATOM 3987 N N . SER A 1 474 ? -22.228 2.070 19.293 1.00 98.12 474 SER A N 1
ATOM 3988 C CA . SER A 1 474 ? -23.426 1.251 19.063 1.00 98.12 474 SER A CA 1
ATOM 3989 C C . SER A 1 474 ? -23.996 1.415 17.653 1.00 98.12 474 SER A C 1
ATOM 3991 O O . SER A 1 474 ? -24.582 0.485 17.113 1.00 98.12 474 SER A O 1
ATOM 3993 N N . ILE A 1 475 ? -23.865 2.606 17.061 1.00 98.44 475 ILE A N 1
ATOM 3994 C CA . ILE A 1 475 ? -24.352 2.918 15.710 1.00 98.44 475 ILE A CA 1
ATOM 3995 C C . ILE A 1 475 ? -23.270 3.722 14.993 1.00 98.44 475 ILE A C 1
ATOM 3997 O O . ILE A 1 475 ? -22.743 4.680 15.564 1.00 98.44 475 ILE A O 1
ATOM 4001 N N . LEU A 1 476 ? -22.970 3.363 13.744 1.00 98.44 476 LEU A N 1
ATOM 4002 C CA . LEU A 1 476 ? -22.079 4.133 12.878 1.00 98.44 476 LEU A CA 1
ATOM 4003 C C . LEU A 1 476 ? -22.866 4.799 11.749 1.00 98.44 476 LEU A C 1
ATOM 4005 O O . LEU A 1 476 ? -23.531 4.139 10.951 1.00 98.44 476 LEU A O 1
ATOM 4009 N N . ILE A 1 477 ? -22.719 6.115 11.651 1.00 98.38 477 ILE A N 1
ATOM 4010 C CA . ILE A 1 477 ? -23.219 6.941 10.560 1.00 98.38 477 ILE A CA 1
ATOM 4011 C C . ILE A 1 477 ? -22.008 7.391 9.740 1.00 98.38 477 ILE A C 1
ATOM 4013 O O . ILE A 1 477 ? -21.090 8.035 10.250 1.00 98.38 477 ILE A O 1
ATOM 4017 N N . SER A 1 478 ? -21.986 7.047 8.461 1.00 96.44 478 SER A N 1
ATOM 4018 C CA . SER A 1 478 ? -20.941 7.455 7.516 1.00 96.44 478 SER A CA 1
ATOM 4019 C C . SER A 1 478 ? -21.543 7.534 6.116 1.00 96.44 478 SER A C 1
ATOM 4021 O O . SER A 1 478 ? -22.733 7.295 5.948 1.00 96.44 478 SER A O 1
ATOM 4023 N N . ASP A 1 479 ? -20.752 7.875 5.108 1.00 92.94 479 ASP A N 1
ATOM 4024 C CA . ASP A 1 479 ? -21.212 8.015 3.728 1.00 92.94 479 ASP A CA 1
ATOM 4025 C C . ASP A 1 479 ? -20.566 6.967 2.807 1.00 92.94 479 ASP A C 1
ATOM 4027 O O . ASP A 1 479 ? -21.207 5.985 2.435 1.00 92.94 479 ASP A O 1
ATOM 4031 N N . PHE A 1 480 ? -19.284 7.130 2.485 1.00 89.62 480 PHE A N 1
ATOM 4032 C CA . PHE A 1 480 ? -18.551 6.357 1.480 1.00 89.62 480 PHE A CA 1
ATOM 4033 C C . PHE A 1 480 ? -17.222 5.826 2.043 1.00 89.62 480 PHE A C 1
ATOM 4035 O O . PHE A 1 480 ? -16.225 5.682 1.330 1.00 89.62 480 PHE A O 1
ATOM 4042 N N . SER A 1 481 ? -17.142 5.604 3.352 1.00 90.06 481 SER A N 1
ATOM 4043 C CA . SER A 1 481 ? -15.891 5.258 4.030 1.00 90.06 481 SER A CA 1
ATOM 4044 C C . SER A 1 481 ? -15.637 3.752 4.083 1.00 90.06 481 SER A C 1
ATOM 4046 O O . SER A 1 481 ? -16.550 2.963 4.310 1.00 90.06 481 SER A O 1
ATOM 4048 N N . SER A 1 482 ? -14.371 3.340 3.976 1.00 91.06 482 SER A N 1
ATOM 4049 C CA . SER A 1 482 ? -13.981 1.945 4.216 1.00 91.06 482 SER A CA 1
ATOM 4050 C C . SER A 1 482 ? -14.122 1.533 5.687 1.00 91.06 482 SER A C 1
ATOM 4052 O O . SER A 1 482 ? -14.188 0.343 5.967 1.00 91.06 482 SER A O 1
ATOM 4054 N N . VAL A 1 483 ? -14.218 2.487 6.628 1.00 92.69 483 VAL A N 1
ATOM 4055 C CA . VAL A 1 483 ? -14.412 2.197 8.067 1.00 92.69 483 VAL A CA 1
ATOM 4056 C C . VAL A 1 483 ? -15.728 1.468 8.355 1.00 92.69 483 VAL A C 1
ATOM 4058 O O . VAL A 1 483 ? -15.856 0.784 9.366 1.00 92.69 483 VAL A O 1
ATOM 4061 N N . LEU A 1 484 ? -16.695 1.580 7.441 1.00 95.50 484 LEU A N 1
ATOM 4062 C CA . LEU A 1 484 ? -17.976 0.883 7.514 1.00 95.50 484 LEU A CA 1
ATOM 4063 C C . LEU A 1 484 ? -17.790 -0.636 7.483 1.00 95.50 484 LEU A C 1
ATOM 4065 O O . LEU A 1 484 ? -18.539 -1.344 8.144 1.00 95.50 484 LEU A O 1
ATOM 4069 N N . PHE A 1 485 ? -16.771 -1.139 6.781 1.00 96.56 485 PHE A N 1
ATOM 4070 C CA . PHE A 1 485 ? -16.466 -2.569 6.739 1.00 96.56 485 PHE A CA 1
ATOM 4071 C C . PHE A 1 485 ? -15.922 -3.069 8.086 1.00 96.56 485 PHE A C 1
ATOM 4073 O O . PHE A 1 485 ? -16.270 -4.157 8.535 1.00 96.56 485 PHE A O 1
ATOM 4080 N N . ASP A 1 486 ? -15.100 -2.288 8.782 1.00 95.69 486 ASP A N 1
ATOM 4081 C CA . ASP A 1 486 ? -14.639 -2.655 10.124 1.00 95.69 486 ASP A CA 1
ATOM 4082 C C . ASP A 1 486 ? -15.808 -2.736 11.114 1.00 95.69 486 ASP A C 1
ATOM 4084 O O . ASP A 1 486 ? -15.937 -3.711 11.852 1.00 95.69 486 ASP A O 1
ATOM 4088 N N . PHE A 1 487 ? -16.709 -1.755 11.084 1.00 97.00 487 PHE A N 1
ATOM 4089 C CA . PHE A 1 487 ? -17.882 -1.741 11.959 1.00 97.00 487 PHE A CA 1
ATOM 4090 C C . PHE A 1 487 ? -18.887 -2.852 11.611 1.00 97.00 487 PHE A C 1
ATOM 4092 O O . PHE A 1 487 ? -19.434 -3.505 12.500 1.00 97.00 487 PHE A O 1
ATOM 4099 N N . ALA A 1 488 ? -19.073 -3.136 10.317 1.00 97.00 488 ALA A N 1
ATOM 4100 C CA . ALA A 1 488 ? -19.942 -4.206 9.834 1.00 97.00 488 ALA A CA 1
ATOM 4101 C C . ALA A 1 488 ? -19.457 -5.593 10.274 1.00 97.00 488 ALA A C 1
ATOM 4103 O O . ALA A 1 488 ? -20.277 -6.463 10.559 1.00 97.00 488 ALA A O 1
ATOM 4104 N N . TYR A 1 489 ? -18.140 -5.794 10.400 1.00 96.69 489 TYR A N 1
ATOM 4105 C CA . TYR A 1 489 ? -17.563 -7.043 10.907 1.00 96.69 489 TYR A CA 1
ATOM 4106 C C . TYR A 1 489 ? -18.038 -7.374 12.337 1.00 96.69 489 TYR A C 1
ATOM 4108 O O . TYR A 1 489 ? -18.140 -8.546 12.698 1.00 96.69 489 TYR A O 1
ATOM 4116 N N . LEU A 1 490 ? -18.390 -6.356 13.135 1.00 96.38 490 LEU A N 1
ATOM 4117 C CA . LEU A 1 490 ? -18.994 -6.508 14.465 1.00 96.38 490 LEU A CA 1
ATOM 4118 C C . LEU A 1 490 ? -20.515 -6.741 14.435 1.00 96.38 490 LEU A C 1
ATOM 4120 O O . LEU A 1 490 ? -21.101 -6.971 15.487 1.00 96.38 490 LEU A O 1
ATOM 4124 N N . LYS A 1 491 ? -21.156 -6.700 13.257 1.00 97.00 491 LYS A N 1
ATOM 4125 C CA . LYS A 1 491 ? -22.617 -6.812 13.067 1.00 97.00 491 LYS A CA 1
ATOM 4126 C C . LYS A 1 491 ? -23.415 -5.755 13.839 1.00 97.00 491 LYS A C 1
ATOM 4128 O O . LYS A 1 491 ? -24.503 -6.019 14.346 1.00 97.00 491 LYS A O 1
ATOM 4133 N N . LYS A 1 492 ? -22.866 -4.544 13.903 1.00 97.44 492 LYS A N 1
ATOM 4134 C CA . LYS A 1 492 ? -23.486 -3.383 14.547 1.00 97.44 492 LYS A CA 1
ATOM 4135 C C . LYS A 1 492 ? -24.169 -2.470 13.526 1.00 97.44 492 LYS A C 1
ATOM 4137 O O . LYS A 1 492 ? -23.633 -2.324 12.427 1.00 97.44 492 LYS A O 1
ATOM 4142 N N . PRO A 1 493 ? -25.296 -1.820 13.870 1.00 98.12 493 PRO A N 1
ATOM 4143 C CA . PRO A 1 493 ? -26.048 -0.953 12.970 1.00 98.12 493 PRO A CA 1
ATOM 4144 C C . PRO A 1 493 ? -25.210 0.090 12.235 1.00 98.12 493 PRO A C 1
ATOM 4146 O O . PRO A 1 493 ? -24.476 0.879 12.836 1.00 98.12 493 PRO A O 1
ATOM 4149 N N . ILE A 1 494 ? -25.401 0.134 10.922 1.00 98.44 494 ILE A N 1
ATOM 4150 C CA . ILE A 1 494 ? -24.785 1.104 10.026 1.00 98.44 494 ILE A CA 1
ATOM 4151 C C . ILE A 1 494 ? -25.876 1.905 9.329 1.00 98.44 494 ILE A C 1
ATOM 4153 O O . ILE A 1 494 ? -26.903 1.364 8.909 1.00 98.44 494 ILE A O 1
ATOM 4157 N N . ILE A 1 495 ? -25.626 3.201 9.166 1.00 98.44 495 ILE A N 1
ATOM 4158 C CA . ILE A 1 495 ? -26.447 4.079 8.343 1.00 98.44 495 ILE A CA 1
ATOM 4159 C C . ILE A 1 495 ? -25.540 4.805 7.349 1.00 98.44 495 ILE A C 1
ATOM 4161 O O . ILE A 1 495 ? -24.632 5.537 7.747 1.00 98.44 495 ILE A O 1
ATOM 4165 N N . TYR A 1 496 ? -25.804 4.611 6.057 1.00 97.00 496 TYR A N 1
ATOM 4166 C CA . TYR A 1 496 ? -25.156 5.358 4.984 1.00 97.00 496 TYR A CA 1
ATOM 4167 C C . TYR A 1 496 ? -25.912 6.674 4.781 1.00 97.00 496 TYR A C 1
ATOM 4169 O O . TYR A 1 496 ? -26.943 6.703 4.107 1.00 97.00 496 TYR A O 1
ATOM 4177 N N . TYR A 1 497 ? -25.434 7.760 5.386 1.00 96.56 497 TYR A N 1
ATOM 4178 C CA . TYR A 1 497 ? -26.022 9.086 5.219 1.00 96.56 497 TYR A CA 1
ATOM 4179 C C . TYR A 1 497 ? -25.393 9.803 4.021 1.00 96.56 497 TYR A C 1
ATOM 4181 O O . TYR A 1 497 ? -24.260 10.273 4.085 1.00 96.56 497 TYR A O 1
ATOM 4189 N N . GLN A 1 498 ? -26.134 9.864 2.916 1.00 93.81 498 GLN A N 1
ATOM 4190 C CA . GLN A 1 498 ? -25.683 10.366 1.616 1.00 93.81 498 GLN A CA 1
ATOM 4191 C C . GLN A 1 498 ? -26.658 11.443 1.105 1.00 93.81 498 GLN A C 1
ATOM 4193 O O . GLN A 1 498 ? -27.404 11.210 0.150 1.00 93.81 498 GLN A O 1
ATOM 4198 N N . PRO A 1 499 ? -26.717 12.619 1.759 1.00 90.12 499 PRO A N 1
ATOM 4199 C CA . PRO A 1 499 ? -27.691 13.661 1.426 1.00 90.12 499 PRO A CA 1
ATOM 4200 C C . PRO A 1 499 ? -27.504 14.240 0.020 1.00 90.12 499 PRO A C 1
ATOM 4202 O O . PRO A 1 499 ? -28.470 14.686 -0.596 1.00 90.12 499 PRO A O 1
ATOM 4205 N N . HIS A 1 500 ? -26.277 14.185 -0.505 1.00 86.19 500 HIS A N 1
ATOM 4206 C CA . HIS A 1 500 ? -25.917 14.678 -1.831 1.00 86.19 500 HIS A CA 1
ATOM 4207 C C . HIS A 1 500 ? -25.152 13.606 -2.599 1.00 86.19 500 HIS A C 1
ATOM 4209 O O . HIS A 1 500 ? -24.382 12.843 -2.017 1.00 86.19 500 HIS A O 1
ATOM 4215 N N . ASP A 1 501 ? -25.342 13.581 -3.916 1.00 81.12 501 ASP A N 1
ATOM 4216 C CA . ASP A 1 501 ? -24.527 12.782 -4.832 1.00 81.12 501 ASP A CA 1
ATOM 4217 C C . ASP A 1 501 ? -23.268 13.574 -5.215 1.00 81.12 501 ASP A C 1
ATOM 4219 O O . ASP A 1 501 ? -23.127 14.098 -6.318 1.00 81.12 501 ASP A O 1
ATOM 4223 N N . ASP A 1 502 ? -22.412 13.801 -4.219 1.00 77.25 502 ASP A N 1
ATOM 4224 C CA . ASP A 1 502 ? -21.230 14.661 -4.320 1.00 77.25 502 ASP A CA 1
ATOM 4225 C C . ASP A 1 502 ? -19.922 13.888 -4.109 1.00 77.25 502 ASP A C 1
ATOM 4227 O O . ASP A 1 502 ? -18.865 14.464 -3.836 1.00 77.25 502 ASP A O 1
ATOM 4231 N N . HIS A 1 503 ? -19.978 12.560 -4.222 1.00 75.12 503 HIS A N 1
ATOM 4232 C CA . HIS A 1 503 ? -18.808 11.726 -4.035 1.00 75.12 503 HIS A CA 1
ATOM 4233 C C . HIS A 1 503 ? -17.876 11.785 -5.248 1.00 75.12 503 HIS A C 1
ATOM 4235 O O . HIS A 1 503 ? -18.279 11.756 -6.404 1.00 75.12 503 HIS A O 1
ATOM 4241 N N . GLN A 1 504 ? -16.576 11.790 -4.982 1.00 72.31 504 GLN A N 1
ATOM 4242 C CA . GLN A 1 504 ? -15.528 11.881 -6.007 1.00 72.31 504 GLN A CA 1
ATOM 4243 C C . GLN A 1 504 ? -15.060 10.517 -6.548 1.00 72.31 504 GLN A C 1
ATOM 4245 O O . GLN A 1 504 ? -13.989 10.422 -7.144 1.00 72.31 504 GLN A O 1
ATOM 4250 N N . TYR A 1 505 ? -15.783 9.441 -6.236 1.00 70.50 505 TYR A N 1
ATOM 4251 C CA . TYR A 1 505 ? -15.378 8.078 -6.564 1.00 70.50 505 TYR A CA 1
ATOM 4252 C C . TYR A 1 505 ? -15.989 7.624 -7.892 1.00 70.50 505 TYR A C 1
ATOM 4254 O O . TYR A 1 505 ? -17.204 7.651 -8.052 1.00 70.50 505 TYR A O 1
ATOM 4262 N N . GLU A 1 506 ? -15.135 7.177 -8.808 1.00 63.03 506 GLU A N 1
ATOM 4263 C CA . GLU A 1 506 ? -15.510 6.467 -10.033 1.00 63.03 506 GLU A CA 1
ATOM 4264 C C . GLU A 1 506 ? -15.244 4.965 -9.837 1.00 63.03 506 GLU A C 1
ATOM 4266 O O . GLU A 1 506 ? -14.317 4.598 -9.108 1.00 63.03 506 GLU A O 1
ATOM 4271 N N . ASP A 1 507 ? -16.044 4.114 -10.484 1.00 67.19 507 ASP A N 1
ATOM 4272 C CA . ASP A 1 507 ? -15.880 2.655 -10.569 1.00 67.19 507 ASP A CA 1
ATOM 4273 C C . ASP A 1 507 ? -15.727 1.914 -9.216 1.00 67.19 507 ASP A C 1
ATOM 4275 O O . ASP A 1 507 ? -14.653 1.810 -8.609 1.00 67.19 507 ASP A O 1
ATOM 4279 N N . SER A 1 508 ? -16.836 1.325 -8.763 1.00 81.88 508 SER A N 1
ATOM 4280 C CA . SER A 1 508 ? -16.946 0.482 -7.566 1.00 81.88 508 SER A CA 1
ATOM 4281 C C . SER A 1 508 ? -17.661 -0.817 -7.928 1.00 81.88 508 SER A C 1
ATOM 4283 O O . SER A 1 508 ? -18.686 -0.779 -8.605 1.00 81.88 508 SER A O 1
ATOM 4285 N N . TYR A 1 509 ? -17.165 -1.963 -7.455 1.00 89.31 509 TYR A N 1
ATOM 4286 C CA . TYR A 1 509 ? -17.938 -3.214 -7.521 1.00 89.31 509 TYR A CA 1
ATOM 4287 C C . TYR A 1 509 ? -18.985 -3.300 -6.399 1.00 89.31 509 TYR A C 1
ATOM 4289 O O . TYR A 1 509 ? -19.845 -4.178 -6.420 1.00 89.31 509 TYR A O 1
ATOM 4297 N N . PHE A 1 510 ? -18.881 -2.427 -5.393 1.00 91.31 510 PHE A N 1
ATOM 4298 C CA . PHE A 1 510 ? -19.720 -2.425 -4.205 1.00 91.31 510 PHE A CA 1
ATOM 4299 C C . PHE A 1 510 ? -20.881 -1.437 -4.374 1.00 91.31 510 PHE A C 1
ATOM 4301 O O . PHE A 1 510 ? -20.664 -0.223 -4.386 1.00 91.31 510 PHE A O 1
ATOM 4308 N N . SER A 1 511 ? -22.099 -1.971 -4.495 1.00 91.31 511 SER A N 1
ATOM 4309 C CA . SER A 1 511 ? -23.359 -1.214 -4.452 1.00 91.31 511 SER A CA 1
ATOM 4310 C C . SER A 1 511 ? -23.800 -1.047 -2.996 1.00 91.31 511 SER A C 1
ATOM 4312 O O . SER A 1 511 ? -23.953 -2.041 -2.286 1.00 91.31 511 SER A O 1
ATOM 4314 N N . TYR A 1 512 ? -23.995 0.184 -2.519 1.00 90.38 512 TYR A N 1
ATOM 4315 C CA . TYR A 1 512 ? -24.410 0.413 -1.128 1.00 90.38 512 TYR A CA 1
ATOM 4316 C C . TYR A 1 512 ? -25.852 -0.052 -0.889 1.00 90.38 512 TYR A C 1
ATOM 4318 O O . TYR A 1 512 ? -26.162 -0.605 0.165 1.00 90.38 512 TYR A O 1
ATOM 4326 N N . GLU A 1 513 ? -26.717 0.093 -1.883 1.00 90.94 513 GLU A N 1
ATOM 4327 C CA . GLU A 1 513 ? -28.109 -0.336 -1.850 1.00 90.94 513 GLU A CA 1
ATOM 4328 C C . GLU A 1 513 ? -28.225 -1.871 -1.822 1.00 90.94 513 GLU A C 1
ATOM 4330 O O . GLU A 1 513 ? -28.933 -2.437 -0.978 1.00 90.94 513 GLU A O 1
ATOM 4335 N N . ASP A 1 514 ? -27.476 -2.562 -2.686 1.00 92.75 514 ASP A N 1
ATOM 4336 C CA . ASP A 1 514 ? -27.618 -4.014 -2.880 1.00 92.75 514 ASP A CA 1
ATOM 4337 C C . ASP A 1 514 ? -26.677 -4.842 -1.999 1.00 92.75 514 ASP A C 1
ATOM 4339 O O . ASP A 1 514 ? -27.030 -5.945 -1.579 1.00 92.75 514 ASP A O 1
ATOM 4343 N N . MET A 1 515 ? -25.479 -4.326 -1.712 1.00 94.81 515 MET A N 1
ATOM 4344 C CA . MET A 1 515 ? -24.426 -5.028 -0.966 1.00 94.81 515 MET A CA 1
ATOM 4345 C C . MET A 1 515 ? -24.104 -4.386 0.387 1.00 94.81 515 MET A C 1
ATOM 4347 O O . MET A 1 515 ? -23.474 -5.037 1.220 1.00 94.81 515 MET A O 1
ATOM 4351 N N . GLY A 1 516 ? -24.522 -3.139 0.626 1.00 95.31 516 GLY A N 1
ATOM 4352 C CA . GLY A 1 516 ? -24.233 -2.412 1.861 1.00 95.31 516 GLY A CA 1
ATOM 4353 C C . GLY A 1 516 ? -24.805 -3.074 3.113 1.00 95.31 516 GLY A C 1
ATOM 4354 O O . GLY A 1 516 ? -25.787 -3.815 3.068 1.00 95.31 516 GLY A O 1
ATOM 4355 N N . PHE A 1 517 ? -24.191 -2.770 4.253 1.00 97.38 517 PHE A N 1
ATOM 4356 C CA . PHE A 1 517 ? -24.481 -3.372 5.560 1.00 97.38 517 PHE A CA 1
ATOM 4357 C C . PHE A 1 517 ? -25.446 -2.532 6.412 1.00 97.38 517 PHE A C 1
ATOM 4359 O O . PHE A 1 517 ? -25.451 -2.631 7.636 1.00 97.38 517 PHE A O 1
ATOM 4366 N N . GLY A 1 518 ? -26.218 -1.652 5.777 1.00 97.38 518 GLY A N 1
ATOM 4367 C CA . GLY A 1 518 ? -27.037 -0.654 6.446 1.00 97.38 518 GLY A CA 1
ATOM 4368 C C . GLY A 1 518 ? -27.932 0.111 5.478 1.00 97.38 518 GLY A C 1
ATOM 4369 O O . GLY A 1 518 ? -27.785 0.008 4.259 1.00 97.38 518 GLY A O 1
ATOM 4370 N N . ARG A 1 519 ? -28.858 0.900 6.027 1.00 97.25 519 ARG A N 1
ATOM 4371 C CA . ARG A 1 519 ? -29.808 1.694 5.233 1.00 97.25 519 ARG A CA 1
ATOM 4372 C C . ARG A 1 519 ? -29.097 2.865 4.554 1.00 97.25 519 ARG A C 1
ATOM 4374 O O . ARG A 1 519 ? -28.351 3.587 5.214 1.00 97.25 519 ARG A O 1
ATOM 4381 N N . VAL A 1 520 ? -29.385 3.093 3.271 1.00 96.69 520 VAL A N 1
ATOM 4382 C CA . VAL A 1 520 ? -28.982 4.309 2.544 1.00 96.69 520 VAL A CA 1
ATOM 4383 C C . VAL A 1 520 ? -30.048 5.385 2.732 1.00 96.69 520 VAL A C 1
ATOM 4385 O O . VAL A 1 520 ? -31.219 5.187 2.398 1.00 96.69 520 VAL A O 1
ATOM 4388 N N . ILE A 1 521 ? -29.660 6.519 3.313 1.00 96.75 521 ILE A N 1
ATOM 4389 C CA . ILE A 1 521 ? -30.563 7.608 3.688 1.00 96.75 521 ILE A CA 1
ATOM 4390 C C . ILE A 1 521 ? -30.025 8.929 3.146 1.00 96.75 521 ILE A C 1
ATOM 4392 O O . ILE A 1 521 ? -28.886 9.300 3.410 1.00 96.75 521 ILE A O 1
ATOM 4396 N N . LYS A 1 522 ? -30.875 9.663 2.422 1.00 95.31 522 LYS A N 1
ATOM 4397 C CA . LYS A 1 522 ? -30.568 11.017 1.932 1.00 95.31 522 LYS A CA 1
ATOM 4398 C C . LYS A 1 522 ? -31.204 12.118 2.783 1.00 95.31 522 LYS A C 1
ATOM 4400 O O . LYS A 1 522 ? -30.683 13.219 2.866 1.00 95.31 522 LYS A O 1
ATOM 4405 N N . ASP A 1 523 ? -32.333 11.814 3.416 1.00 96.19 523 ASP A N 1
ATOM 4406 C CA . ASP A 1 523 ? -33.117 12.776 4.185 1.00 96.19 523 ASP A CA 1
ATOM 4407 C C . ASP A 1 523 ? -32.743 12.763 5.676 1.00 96.19 523 ASP A C 1
ATOM 4409 O O . ASP A 1 523 ? -32.690 11.703 6.306 1.00 96.19 523 ASP A O 1
ATOM 4413 N N . LYS A 1 524 ? -32.502 13.949 6.241 1.00 95.81 524 LYS A N 1
ATOM 4414 C CA . LYS A 1 524 ? -32.091 14.127 7.640 1.00 95.81 524 LYS A CA 1
ATOM 4415 C C . LYS A 1 524 ? -33.190 13.704 8.624 1.00 95.81 524 LYS A C 1
ATOM 4417 O O . LYS A 1 524 ? -32.883 13.067 9.626 1.00 95.81 524 LYS A O 1
ATOM 4422 N N . GLU A 1 525 ? -34.461 14.008 8.359 1.00 96.31 525 GLU A N 1
ATOM 4423 C CA . GLU A 1 525 ? -35.549 13.624 9.274 1.00 96.31 525 GLU A CA 1
ATOM 4424 C C . GLU A 1 525 ? -35.704 12.102 9.338 1.00 96.31 525 GLU A C 1
ATOM 4426 O O . GLU A 1 525 ? -35.778 11.522 10.424 1.00 96.31 525 GLU A O 1
ATOM 4431 N N . LYS A 1 526 ? -35.628 11.440 8.180 1.00 97.62 526 LYS A N 1
ATOM 4432 C CA . LYS A 1 526 ? -35.620 9.980 8.082 1.00 97.62 526 LYS A CA 1
ATOM 4433 C C . LYS A 1 526 ? -34.408 9.363 8.785 1.00 97.62 526 LYS A C 1
ATOM 4435 O O . LYS A 1 526 ? -34.541 8.300 9.386 1.00 97.62 526 LYS A O 1
ATOM 4440 N N . LEU A 1 527 ? -33.239 10.010 8.740 1.00 97.94 527 LEU A N 1
ATOM 4441 C CA . LEU A 1 527 ? -32.059 9.576 9.497 1.00 97.94 527 LEU A CA 1
ATOM 4442 C C . LEU A 1 527 ? -32.351 9.557 11.005 1.00 97.94 527 LEU A C 1
ATOM 4444 O O . LEU A 1 527 ? -32.074 8.551 11.658 1.00 97.94 527 LEU A O 1
ATOM 4448 N N . VAL A 1 528 ? -32.954 10.621 11.545 1.00 98.06 528 VAL A N 1
ATOM 4449 C CA . VAL A 1 528 ? -33.324 10.695 12.971 1.00 98.06 528 VAL A CA 1
ATOM 4450 C C . VAL A 1 528 ? -34.326 9.601 13.347 1.00 98.06 528 VAL A C 1
ATOM 4452 O O . VAL A 1 528 ? -34.170 8.952 14.383 1.00 98.06 528 VAL A O 1
ATOM 4455 N N . ASP A 1 529 ? -35.314 9.339 12.492 1.00 98.12 529 ASP A N 1
ATOM 4456 C CA . ASP A 1 529 ? -36.312 8.294 12.741 1.00 98.12 529 ASP A CA 1
ATOM 4457 C C . ASP A 1 529 ? -35.685 6.885 12.752 1.00 98.12 529 ASP A C 1
ATOM 4459 O O . ASP A 1 529 ? -36.021 6.061 13.608 1.00 98.12 529 ASP A O 1
ATOM 4463 N N . VAL A 1 530 ? -34.721 6.616 11.863 1.00 98.19 530 VAL A N 1
ATOM 4464 C CA . VAL A 1 530 ? -33.974 5.344 11.838 1.00 98.19 530 VAL A CA 1
ATOM 4465 C C . VAL A 1 530 ? -33.063 5.196 13.057 1.00 98.19 530 VAL A C 1
ATOM 4467 O O . VAL A 1 530 ? -32.980 4.110 13.630 1.00 98.19 530 VAL A O 1
ATOM 4470 N N . ILE A 1 531 ? -32.422 6.272 13.518 1.00 98.50 531 ILE A N 1
ATOM 4471 C CA . ILE A 1 531 ? -31.657 6.251 14.774 1.00 98.50 531 ILE A CA 1
ATOM 4472 C C . ILE A 1 531 ? -32.579 5.895 15.951 1.00 98.50 531 ILE A C 1
ATOM 4474 O O . ILE A 1 531 ? -32.238 5.037 16.767 1.00 98.50 531 ILE A O 1
ATOM 4478 N N . ALA A 1 532 ? -33.772 6.493 16.016 1.00 98.25 532 ALA A N 1
ATOM 4479 C CA . ALA A 1 532 ? -34.760 6.187 17.049 1.00 98.25 532 ALA A CA 1
ATOM 4480 C C . ALA A 1 532 ? -35.265 4.736 16.986 1.00 98.25 532 ALA A C 1
ATOM 4482 O O . ALA A 1 532 ? -35.603 4.151 18.016 1.00 98.25 532 ALA A O 1
ATOM 4483 N N . GLU A 1 533 ? -35.361 4.146 15.794 1.00 98.12 533 GLU A N 1
ATOM 4484 C CA . GLU A 1 533 ? -35.666 2.723 15.611 1.00 98.12 533 GLU A CA 1
ATOM 4485 C C . GLU A 1 533 ? -34.562 1.835 16.193 1.00 98.12 533 GLU A C 1
ATOM 4487 O O . GLU A 1 533 ? -34.862 0.975 17.023 1.00 98.12 533 GLU A O 1
ATOM 4492 N N . TYR A 1 534 ? -33.297 2.091 15.851 1.00 98.31 534 TYR A N 1
ATOM 4493 C CA . TYR A 1 534 ? -32.177 1.316 16.386 1.00 98.31 534 TYR A CA 1
ATOM 4494 C C . TYR A 1 534 ? -32.045 1.444 17.905 1.00 98.31 534 TYR A C 1
ATOM 4496 O O . TYR A 1 534 ? -31.890 0.425 18.571 1.00 98.31 534 TYR A O 1
ATOM 4504 N N . ILE A 1 535 ? -32.188 2.647 18.474 1.00 97.94 535 ILE A N 1
ATOM 4505 C CA . ILE A 1 535 ? -32.157 2.847 19.936 1.00 97.94 535 ILE A CA 1
ATOM 4506 C C . ILE A 1 535 ? -33.257 2.036 20.635 1.00 97.94 535 ILE A C 1
ATOM 4508 O O . ILE A 1 535 ? -33.017 1.452 21.689 1.00 97.94 535 ILE A O 1
ATOM 4512 N N . ARG A 1 536 ? -34.467 1.975 20.060 1.00 97.06 536 ARG A N 1
ATOM 4513 C CA . ARG A 1 536 ? -35.585 1.197 20.628 1.00 97.06 536 ARG A CA 1
ATOM 4514 C C . ARG A 1 536 ? -35.395 -0.314 20.508 1.00 97.06 536 ARG A C 1
ATOM 4516 O O . ARG A 1 536 ? -36.017 -1.045 21.271 1.00 97.06 536 ARG A O 1
ATOM 4523 N N . ASN A 1 537 ? -34.579 -0.766 19.560 1.00 96.19 537 ASN A N 1
ATOM 4524 C CA . ASN A 1 537 ? -34.289 -2.177 19.312 1.00 96.19 537 ASN A CA 1
ATOM 4525 C C . ASN A 1 537 ? -32.904 -2.596 19.844 1.00 96.19 537 ASN A C 1
ATOM 4527 O O . ASN A 1 537 ? -32.248 -3.458 19.258 1.00 96.19 537 ASN A O 1
ATOM 4531 N N . ASP A 1 538 ? -32.430 -1.951 20.914 1.00 95.94 538 ASP A N 1
ATOM 4532 C CA . ASP A 1 538 ? -31.138 -2.232 21.558 1.00 95.94 538 ASP A CA 1
ATOM 4533 C C . ASP A 1 538 ? -29.944 -2.234 20.584 1.00 95.94 538 ASP A C 1
ATOM 4535 O O . ASP A 1 538 ? -29.015 -3.029 20.716 1.00 95.94 538 ASP A O 1
ATOM 4539 N N . CYS A 1 539 ? -29.988 -1.368 19.570 1.00 97.44 539 CYS A N 1
ATOM 4540 C CA . CYS A 1 539 ? -28.977 -1.247 18.522 1.00 97.44 539 CYS A CA 1
ATOM 4541 C C . CYS A 1 539 ? -28.648 -2.582 17.831 1.00 97.44 539 CYS A C 1
ATOM 4543 O O . CYS A 1 539 ? -27.495 -2.854 17.502 1.00 97.44 539 CYS A O 1
ATOM 4545 N N . LYS A 1 540 ? -29.656 -3.423 17.578 1.00 97.19 540 LYS A N 1
ATOM 4546 C CA . LYS A 1 540 ? -29.484 -4.640 16.774 1.00 97.19 540 LYS A CA 1
ATOM 4547 C C . LYS A 1 540 ? -29.512 -4.323 15.282 1.00 97.19 540 LYS A C 1
ATOM 4549 O O . LYS A 1 540 ? -30.411 -3.632 14.805 1.00 97.19 540 LYS A O 1
ATOM 4554 N N . MET A 1 541 ? -28.529 -4.848 14.551 1.00 97.62 541 MET A N 1
ATOM 4555 C CA . MET A 1 541 ? -28.499 -4.813 13.088 1.00 97.62 541 MET A CA 1
ATOM 4556 C C . MET A 1 541 ? -29.662 -5.633 12.510 1.00 97.62 541 MET A C 1
ATOM 4558 O O . MET A 1 541 ? -30.015 -6.678 13.048 1.00 97.62 541 MET A O 1
ATOM 4562 N N . GLU A 1 542 ? -30.247 -5.159 11.411 1.00 97.94 542 GLU A N 1
ATOM 4563 C CA . GLU A 1 542 ? -31.333 -5.856 10.710 1.00 97.94 542 GLU A CA 1
ATOM 4564 C C . GLU A 1 542 ? -30.831 -7.160 10.063 1.00 97.94 542 GLU A C 1
ATOM 4566 O O . GLU A 1 542 ? -29.719 -7.200 9.529 1.00 97.94 542 GLU A O 1
ATOM 4571 N N . ASP A 1 543 ? -31.665 -8.207 10.050 1.00 98.06 543 ASP A N 1
ATOM 4572 C CA . ASP A 1 543 ? -31.279 -9.554 9.591 1.00 98.06 543 ASP A CA 1
ATOM 4573 C C . ASP A 1 543 ? -30.710 -9.558 8.164 1.00 98.06 543 ASP A C 1
ATOM 4575 O O . ASP A 1 543 ? -29.681 -10.183 7.907 1.00 98.06 543 ASP A O 1
ATOM 4579 N N . VAL A 1 544 ? -31.301 -8.773 7.256 1.00 97.94 544 VAL A N 1
ATOM 4580 C CA . VAL A 1 544 ? -30.811 -8.623 5.874 1.00 97.94 544 VAL A CA 1
ATOM 4581 C C . VAL A 1 544 ? -29.358 -8.135 5.818 1.00 97.94 544 VAL A C 1
ATOM 4583 O O . VAL A 1 544 ? -28.575 -8.584 4.981 1.00 97.94 544 VAL A O 1
ATOM 4586 N N . TYR A 1 545 ? -28.954 -7.242 6.724 1.00 98.19 545 TYR A N 1
ATOM 4587 C CA . TYR A 1 545 ? -27.583 -6.741 6.772 1.00 98.19 545 TYR A CA 1
ATOM 4588 C C . TYR A 1 545 ? -26.647 -7.729 7.464 1.00 98.19 545 TYR A C 1
ATOM 4590 O O . TYR A 1 545 ? -25.504 -7.872 7.029 1.00 98.19 545 TYR A O 1
ATOM 4598 N N . VAL A 1 546 ? -27.129 -8.483 8.458 1.00 98.00 546 VAL A N 1
ATOM 4599 C CA . VAL A 1 546 ? -26.373 -9.598 9.053 1.00 98.00 546 VAL A CA 1
ATOM 4600 C C . VAL A 1 546 ? -26.058 -10.664 7.997 1.00 98.00 546 VAL A C 1
ATOM 4602 O O . VAL A 1 546 ? -24.923 -11.144 7.926 1.00 98.00 546 VAL A O 1
ATOM 4605 N N . GLU A 1 547 ? -27.023 -11.008 7.144 1.00 97.81 547 GLU A N 1
ATOM 4606 C CA . GLU A 1 547 ? -26.836 -11.936 6.022 1.00 97.81 547 GLU A CA 1
ATOM 4607 C C . GLU A 1 547 ? -25.826 -11.407 4.998 1.00 97.81 547 GLU A C 1
ATOM 4609 O O . GLU A 1 547 ? -24.943 -12.155 4.562 1.00 97.81 547 GLU A O 1
ATOM 4614 N N . ARG A 1 548 ? -25.891 -10.113 4.657 1.00 97.56 548 ARG A N 1
ATOM 4615 C CA . ARG A 1 548 ? -24.907 -9.468 3.770 1.00 97.56 548 ARG A CA 1
ATOM 4616 C C . ARG A 1 548 ? -23.500 -9.485 4.364 1.00 97.56 548 ARG A C 1
ATOM 4618 O O . ARG A 1 548 ? -22.559 -9.812 3.646 1.00 97.56 548 ARG A O 1
ATOM 4625 N N . VAL A 1 549 ? -23.347 -9.216 5.663 1.00 97.31 549 VAL A N 1
ATOM 4626 C CA . VAL A 1 549 ? -22.062 -9.349 6.375 1.00 97.31 549 VAL A CA 1
ATOM 4627 C C . VAL A 1 549 ? -21.545 -10.784 6.269 1.00 97.31 549 VAL A C 1
ATOM 4629 O O . VAL A 1 549 ? -20.425 -10.996 5.806 1.00 97.31 549 VAL A O 1
ATOM 4632 N N . ASN A 1 550 ? -22.364 -11.778 6.627 1.00 96.00 550 ASN A N 1
ATOM 4633 C CA . ASN A 1 550 ? -21.973 -13.193 6.571 1.00 96.00 550 ASN A CA 1
ATOM 4634 C C . ASN A 1 550 ? -21.602 -13.653 5.151 1.00 96.00 550 ASN A C 1
ATOM 4636 O O . ASN A 1 550 ? -20.755 -14.526 4.994 1.00 96.00 550 ASN A O 1
ATOM 4640 N N . SER A 1 551 ? -22.235 -13.076 4.128 1.00 95.94 551 SER A N 1
ATOM 4641 C CA . SER A 1 551 ? -21.974 -13.399 2.721 1.00 95.94 551 SER A CA 1
ATOM 4642 C C . SER A 1 551 ? -20.750 -12.673 2.158 1.00 95.94 551 SER A C 1
ATOM 4644 O O . SER A 1 551 ? -20.135 -13.148 1.205 1.00 95.94 551 SER A O 1
ATOM 4646 N N . PHE A 1 552 ? -20.407 -11.506 2.710 1.00 96.88 552 PHE A N 1
ATOM 4647 C CA . PHE A 1 552 ? -19.275 -10.706 2.259 1.00 96.88 552 PHE A CA 1
ATOM 4648 C C . PHE A 1 552 ? -17.952 -11.232 2.823 1.00 96.88 552 PHE A C 1
ATOM 4650 O O . PHE A 1 552 ? -17.044 -11.545 2.055 1.00 96.88 552 PHE A O 1
ATOM 4657 N N . TYR A 1 553 ? -17.818 -11.337 4.149 1.00 97.50 553 TYR A N 1
ATOM 4658 C CA . TYR A 1 553 ? -16.553 -11.752 4.762 1.00 97.50 553 TYR A CA 1
ATOM 4659 C C . TYR A 1 553 ? -16.335 -13.248 4.596 1.00 97.50 553 TYR A C 1
ATOM 4661 O O . TYR A 1 553 ? -17.151 -14.059 5.024 1.00 97.50 553 TYR A O 1
ATOM 4669 N N . LYS A 1 554 ? -15.171 -13.630 4.067 1.00 97.44 554 LYS A N 1
ATOM 4670 C CA . LYS A 1 554 ? -14.813 -15.050 3.957 1.00 97.44 554 LYS A CA 1
ATOM 4671 C C . LYS A 1 554 ? -14.593 -15.706 5.320 1.00 97.44 554 LYS A C 1
ATOM 4673 O O . LYS A 1 554 ? -14.838 -16.897 5.484 1.00 97.44 554 LYS A O 1
ATOM 4678 N N . TYR A 1 555 ? -14.102 -14.931 6.286 1.00 96.44 555 TYR A N 1
ATOM 4679 C CA . TYR A 1 555 ? -13.814 -15.404 7.632 1.00 96.44 555 TYR A CA 1
ATOM 4680 C C . TYR A 1 555 ? -14.236 -14.370 8.667 1.00 96.44 555 TYR A C 1
ATOM 4682 O O . TYR A 1 555 ? -13.886 -13.199 8.547 1.00 96.44 555 TYR A O 1
ATOM 4690 N N . THR A 1 556 ? -14.906 -14.837 9.718 1.00 93.62 556 THR A N 1
ATOM 4691 C CA . THR A 1 556 ? -15.242 -14.060 10.923 1.00 93.62 556 THR A CA 1
ATOM 4692 C C . THR A 1 556 ? -14.752 -14.757 12.201 1.00 93.62 556 THR A C 1
ATOM 4694 O O . THR A 1 556 ? -15.274 -14.543 13.290 1.00 93.62 556 THR A O 1
ATOM 4697 N N . ASP A 1 557 ? -13.772 -15.654 12.061 1.00 94.75 557 ASP A N 1
ATOM 4698 C CA . ASP A 1 557 ? -13.343 -16.632 13.071 1.00 94.75 557 ASP A CA 1
ATOM 4699 C C . ASP A 1 557 ? -12.269 -16.121 14.045 1.00 94.75 557 ASP A C 1
ATOM 4701 O O . ASP A 1 557 ? -11.837 -16.865 14.924 1.00 94.75 557 ASP A O 1
ATOM 4705 N N . ARG A 1 558 ? -11.822 -14.869 13.873 1.00 94.06 558 ARG A N 1
ATOM 4706 C CA . ARG A 1 558 ? -10.726 -14.242 14.634 1.00 94.06 558 ARG A CA 1
ATOM 4707 C C . ARG A 1 558 ? -9.395 -15.011 14.576 1.00 94.06 558 ARG A C 1
ATOM 4709 O O . ARG A 1 558 ? -8.598 -14.947 15.508 1.00 94.06 558 ARG A O 1
ATOM 4716 N N . ASN A 1 559 ? -9.139 -15.721 13.475 1.00 97.31 559 ASN A N 1
ATOM 4717 C CA . ASN A 1 559 ? -7.844 -16.353 13.195 1.00 97.31 559 ASN A CA 1
ATOM 4718 C C . ASN A 1 559 ? -7.106 -15.681 12.023 1.00 97.31 559 ASN A C 1
ATOM 4720 O O . ASN A 1 559 ? -6.338 -16.339 11.310 1.00 97.31 559 ASN A O 1
ATOM 4724 N N . ASN A 1 560 ? -7.333 -14.387 11.786 1.00 98.25 560 ASN A N 1
ATOM 4725 C CA . ASN A 1 560 ? -6.742 -13.658 10.665 1.00 98.25 560 ASN A CA 1
ATOM 4726 C C . ASN A 1 560 ? -5.212 -13.583 10.801 1.00 98.25 560 ASN A C 1
ATOM 4728 O O . ASN A 1 560 ? -4.502 -13.960 9.868 1.00 98.25 560 ASN A O 1
ATOM 4732 N N . CYS A 1 561 ? -4.678 -13.213 11.971 1.00 98.50 561 CYS A N 1
ATOM 4733 C CA . CYS A 1 561 ? -3.233 -13.163 12.230 1.00 98.50 561 CYS A CA 1
ATOM 4734 C C . CYS A 1 561 ? -2.567 -14.521 11.987 1.00 98.50 561 CYS A C 1
ATOM 4736 O O . CYS A 1 561 ? -1.507 -14.591 11.363 1.00 98.50 561 CYS A O 1
ATOM 4738 N N . LYS A 1 562 ? -3.211 -15.606 12.437 1.00 98.38 562 LYS A N 1
ATOM 4739 C CA . LYS A 1 562 ? -2.731 -16.977 12.227 1.00 98.38 562 LYS A CA 1
ATOM 4740 C C . LYS A 1 562 ? -2.678 -17.325 10.740 1.00 98.38 562 LYS A C 1
ATOM 4742 O O . LYS A 1 562 ? -1.629 -17.754 10.261 1.00 98.38 562 LYS A O 1
ATOM 4747 N N . ARG A 1 563 ? -3.771 -17.102 9.998 1.00 98.31 563 ARG A N 1
ATOM 4748 C CA . ARG A 1 563 ? -3.845 -17.380 8.551 1.00 98.31 563 ARG A CA 1
ATOM 4749 C C . ARG A 1 563 ? -2.796 -16.588 7.769 1.00 98.31 563 ARG A C 1
ATOM 4751 O O . ARG A 1 563 ? -2.099 -17.162 6.932 1.00 98.31 563 ARG A O 1
ATOM 4758 N N . VAL A 1 564 ? -2.624 -15.305 8.089 1.00 98.50 564 VAL A N 1
ATOM 4759 C CA . VAL A 1 564 ? -1.604 -14.446 7.469 1.00 98.50 564 VAL A CA 1
ATOM 4760 C C . VAL A 1 564 ? -0.191 -14.932 7.798 1.00 98.50 564 VAL A C 1
ATOM 4762 O O . VAL A 1 564 ? 0.622 -15.094 6.891 1.00 98.50 564 VAL A O 1
ATOM 4765 N N . TYR A 1 565 ? 0.109 -15.228 9.064 1.00 98.38 565 TYR A N 1
ATOM 4766 C CA . TYR A 1 565 ? 1.420 -15.738 9.476 1.00 98.38 565 TYR A CA 1
ATOM 4767 C C . TYR A 1 565 ? 1.781 -17.056 8.785 1.00 98.38 565 TYR A C 1
ATOM 4769 O O . TYR A 1 565 ? 2.890 -17.202 8.267 1.00 98.38 565 TYR A O 1
ATOM 4777 N N . GLU A 1 566 ? 0.851 -18.008 8.734 1.00 97.81 566 GLU A N 1
ATOM 4778 C CA . GLU A 1 566 ? 1.080 -19.285 8.061 1.00 97.81 566 GLU A CA 1
ATOM 4779 C C . GLU A 1 566 ? 1.335 -19.109 6.564 1.00 97.81 566 GLU A C 1
ATOM 4781 O O . GLU A 1 566 ? 2.226 -19.765 6.022 1.00 97.81 566 GLU A O 1
ATOM 4786 N N . TRP A 1 567 ? 0.600 -18.212 5.902 1.00 97.81 567 TRP A N 1
ATOM 4787 C CA . TRP A 1 567 ? 0.823 -17.902 4.492 1.00 97.81 567 TRP A CA 1
ATOM 4788 C C . TRP A 1 567 ? 2.200 -17.257 4.272 1.00 97.81 567 TRP A C 1
ATOM 4790 O O . TRP A 1 567 ? 2.941 -17.674 3.380 1.00 97.81 567 TRP A O 1
ATOM 4800 N N . LEU A 1 568 ? 2.591 -16.316 5.141 1.00 97.00 568 LEU A N 1
ATOM 4801 C CA . LEU A 1 568 ? 3.893 -15.641 5.111 1.00 97.00 568 LEU A CA 1
ATOM 4802 C C . LEU A 1 568 ? 5.084 -16.560 5.402 1.00 97.00 568 LEU A C 1
ATOM 4804 O O . LEU A 1 568 ? 6.204 -16.175 5.084 1.00 97.00 568 LEU A O 1
ATOM 4808 N N . LYS A 1 569 ? 4.899 -17.715 6.048 1.00 95.25 569 LYS A N 1
ATOM 4809 C CA . LYS A 1 569 ? 5.984 -18.693 6.250 1.00 95.25 569 LYS A CA 1
ATOM 4810 C C . LYS A 1 569 ? 6.208 -19.597 5.045 1.00 95.25 569 LYS A C 1
ATOM 4812 O O . LYS A 1 569 ? 7.319 -20.098 4.882 1.00 95.25 569 LYS A O 1
ATOM 4817 N N . ARG A 1 570 ? 5.133 -19.908 4.314 1.00 93.25 570 ARG A N 1
ATOM 4818 C CA . ARG A 1 570 ? 5.144 -20.857 3.189 1.00 93.25 570 ARG A CA 1
ATOM 4819 C C . ARG A 1 570 ? 5.649 -20.203 1.909 1.00 93.25 570 ARG A C 1
ATOM 4821 O O . ARG A 1 570 ? 6.345 -20.852 1.139 1.00 93.25 570 ARG A O 1
ATOM 4828 N N . ASN A 1 571 ? 5.281 -18.941 1.724 1.00 90.31 571 ASN A N 1
ATOM 4829 C CA . ASN A 1 571 ? 5.776 -18.037 0.685 1.00 90.31 571 ASN A CA 1
ATOM 4830 C C . ASN A 1 571 ? 6.829 -17.121 1.300 1.00 90.31 571 ASN A C 1
ATOM 4832 O O . ASN A 1 571 ? 7.404 -16.243 0.629 1.00 90.31 571 ASN A O 1
#

pLDDT: mean 91.54, std 6.3, range [59.72, 98.5]

Secondary structure (DSSP, 8-state):
-HHHHHHHHHHTTT--EEEE-SS-EEEEETTEEEEEGGGSEEEEEEEEEETTEEEEEEEEEESS-GGGEEEEEEEEETTTEEEEEEPEEE--SSTTTSPEEETTEEEEEEEEEEEEEEPPSS-EEEEEEEEEE-SS-EEEE--EEEE-GGGSTTTS-EEEETTEEEEE-SSEEEEEEPPHHHHHHHHHHHHHHHHHH--TTHHHHHHHHHHHHHHHHHHTT-EEEEEES-SS---SHHHHHHHHHTTS-SSEEEEEEE-TTSHHHHHHHHH-TTEEETTSHHHHHHHHH-SEEEES---HHHH-TTEETTEE-GGGTGGG--PEEEE--SS---B--TT--TTT--EEEEEESSHHHHHHHHHHHT--TTTEEE---GGGGG------SEEEEEPPP-GGGTT-HHHHHHSHHHHHHHHHHT-HHHHHHHHHHT-EEEE---GGGGGGGGGS---TTEEE-SSS-HHHHHHH-SEEEESS-THHHHHHHTT--EEEE-SSS------BS--HHHH-SEEEE--HHHHHHHHHHHHHTTTPPPHHHHHHHHHH-S--SS-HHHHHHHHHHH-

Solvent-accessible surface area (backbone atoms only — not comparable to full-atom values): 31100 Å² total; per-residue (Å²): 106,72,66,59,50,50,51,50,29,55,75,56,71,72,42,75,47,82,45,76,58,97,78,43,50,32,37,23,35,83,95,44,78,69,44,49,66,76,77,39,55,38,36,35,33,41,75,50,78,55,97,67,21,39,40,34,35,31,36,39,62,43,71,56,66,44,92,28,51,46,48,31,37,45,35,38,37,90,79,77,49,76,46,77,41,70,43,47,79,52,83,52,76,50,74,94,52,34,61,41,63,56,97,87,38,84,52,42,25,42,40,28,32,40,37,71,42,75,56,65,94,57,50,33,42,32,33,48,37,41,32,40,44,74,91,84,52,76,51,65,46,68,39,44,46,43,50,36,71,82,46,6,36,58,70,38,43,42,36,68,56,96,60,27,33,41,39,52,54,52,50,39,41,38,40,35,79,47,46,75,67,54,51,54,50,52,50,52,53,50,47,51,50,41,66,72,70,57,50,88,64,34,71,60,42,50,52,52,52,51,49,47,63,72,42,38,90,72,45,72,82,47,47,30,38,41,28,22,32,48,41,76,50,72,88,42,26,25,40,45,30,46,68,55,55,74,74,52,94,65,88,60,49,63,31,42,41,30,26,71,86,20,70,59,45,62,57,49,47,73,79,34,90,44,57,36,43,54,67,32,71,68,39,49,52,50,57,48,50,22,54,35,41,34,18,22,56,88,58,53,72,49,74,38,63,45,36,50,94,95,43,78,43,37,43,74,47,27,42,52,55,78,50,43,37,31,36,46,36,86,57,65,67,54,47,72,58,89,80,60,42,43,69,77,51,73,54,65,30,34,48,20,46,16,68,68,40,30,52,51,49,27,68,54,41,62,48,59,77,80,25,43,38,69,41,36,49,23,46,54,46,75,64,51,85,58,61,41,62,28,35,35,39,40,54,63,82,60,75,88,46,79,79,48,69,68,60,34,66,72,29,68,69,46,46,57,49,46,49,60,61,52,32,64,69,51,53,52,52,27,55,78,71,64,36,39,46,34,41,35,66,33,80,87,43,55,88,51,54,86,76,52,78,71,41,88,76,47,44,76,44,85,80,70,55,68,67,56,50,51,19,30,34,33,34,42,38,29,50,82,49,45,65,55,57,65,37,38,76,69,54,36,30,37,35,29,53,48,69,62,99,71,74,91,78,65,70,55,89,61,46,56,88,84,59,36,56,37,55,80,37,53,51,68,70,60,47,45,53,52,52,53,49,30,64,74,53,77,37,57,43,56,67,74,27,49,52,39,40,65,69,46,42,75,67,90,80,56,52,18,37,57,49,46,51,55,50,64,70,77,104

Nearest PDB structures (foldseek):
  3l7k-assembly3_D  TM=6.312E-01  e=1.510E-14  Staphylococcus epidermidis RP62A
  7yp4-assembly1_A  TM=4.204E-01  e=5.681E-04  Streptomyces sp. SCSIO 01934
  7cr5-assembly1_L  TM=4.213E-01  e=1.024E+00  Homo sapiens
  7ryu-assembly1_L  TM=3.400E-01  e=3.712E-01  Macaca mulatta
  6be4-assembly1_L  TM=3.913E-01  e=1.083E+00  Homo sapiens

Foldseek 3Di:
DLVVLVVLCVVLVVDWDWDDDPAWIFIDRVVGTSFIQQVWAKEWLAWADDPQKIKTKTKTKTQDALVQKWKWKFKQDPPRDTDIWTWDWDDALDPVQQQDDDVNDRGMHMGITMTIGGHDPAKMKMFMKMWGGPPVDIHIDQHFYAYDLLLLCRQPQWAADPQWIWGHDRTMIIIHGHDPVNVVVSLVVLLVVLVVVVPPCNVVLNVLSVVLNVCVVPQQPQAEEEFEEAQQDQQFQRNLLCVVVVPDDDRHLYAYEHAPPHPVLVVVVVVDVRYDHALDSVLSNSQLRYAEHEYQDPPCCGRPSCCHPNDHNSNSCSSSGNHAYAHLHRFQCQADDPSLQCSSHVHQADEHFFVLSLVCSCVNNVHDSNRYDNLHGSSLLPQAAPEDLEEEEEEDDDVVCPPDLVSVCPDPVNVVVLCLQPPPLLLVLSVVLVHAYEYEYDPVCPVVPVVRPGDPRYHYDDPDDLSVCLNHHQEYEYADDSSQLSNLLNQFEYEHADLDPRDPTDGGPDDCPPLNLYYYDNDSVVVSVVVSVCSVVVRGGDPVSNVSSVNGGPDSPSCSSVSVVVVVVVD

Sequence (571 aa):
DDDRKFLMYLRNKYHLKLYTTKDTVLLKSNSYKIDQIDSHKLGIDNIHIKDGNIHMLGNFISYFNEDNIQIKIIKNVSDNIINVYPAKQINYSQDIRKTKKYLSVDWRYNYNFELIVPLCENECEMMFQVTYDNGNVQRSFNPNVTYKKNTGLNYIHNFIQDNKVINLDKSTIKVSDSSKLIFIKNEIDNMRKIFKDKKEGYKDALLVRGIYLLTHPIMKNKKIWLLNDRLDSSDDNAKHLFDYIIKQEDNINKYYVIGKDCDDYKIMKKEYKNIVAYGSLKHKILFLYNQKIISSFLNFTYHNPFFKQEKDYRQLYGNLVNSSIYFLQHGVTARNANHFKRFSNELSLILATSDKEKEFIDDTFNYPKETTQTLGFPRYDNLTDDSKKEIIYMPTWRSYLDKNEEMFKNSNFFKSMNELLNDKKLLGLLDKHGYTLKFKPHPELLKYVELFDLSEDVKISTDEPYQQLFKEGSILISDFSSVLFDFAYLKKPIIYYQPHDDHQYEDSYFSYEDMGFGRVIKDKEKLVDVIAEYIRNDCKMEDVYVERVNSFYKYTDRNNCKRVYEWLKRN

Radius of gyration: 27.55 Å; Cα contacts (8 Å, |Δi|>4): 1088; chains: 1; bounding box: 72×52×72 Å